Protein AF-0000000076645473 (afdb_homodimer)

Solvent-accessible surface area (backbone atoms only — not comparable to full-atom values): 26609 Å² total; per-residue (Å²): 127,56,68,44,85,48,96,37,25,36,33,27,40,45,74,29,49,81,83,34,61,39,31,40,44,35,38,30,71,58,22,44,17,70,62,40,49,70,15,35,63,60,36,21,83,63,16,20,28,37,31,28,20,43,75,62,11,73,79,2,33,61,49,61,69,46,59,54,91,46,40,62,60,50,52,15,50,49,51,51,50,50,30,51,72,72,24,93,83,36,35,23,34,36,40,11,32,30,60,12,9,47,30,42,51,49,24,45,48,76,42,45,85,37,44,64,32,34,40,36,30,48,28,50,41,38,55,67,39,60,69,72,56,28,50,53,52,48,49,51,52,48,48,33,51,51,37,26,67,41,19,32,62,69,51,16,42,52,56,49,33,65,68,68,40,71,68,73,59,24,58,51,54,43,59,59,43,30,49,75,79,34,41,45,33,28,26,16,38,53,47,27,65,72,69,34,54,63,57,53,32,60,33,82,68,62,56,69,48,44,44,75,43,40,93,31,53,39,44,33,40,26,67,66,44,70,88,43,74,37,46,54,28,52,49,47,55,20,61,75,52,72,50,69,77,41,73,32,48,40,30,93,55,10,45,66,78,37,19,62,63,22,30,51,39,51,53,60,72,73,99,126,56,69,44,84,47,95,35,25,36,33,25,39,45,73,28,50,81,81,36,60,37,31,39,44,36,39,31,70,58,21,45,18,70,61,39,50,69,16,32,63,60,38,21,84,64,17,19,27,36,30,27,22,42,76,61,13,76,79,1,32,61,50,62,68,46,58,55,91,46,41,62,60,49,52,16,48,48,53,49,51,50,31,51,72,71,24,92,85,35,34,23,35,36,40,11,32,31,58,13,8,48,32,44,52,49,24,45,47,75,42,47,85,36,44,64,33,34,39,34,29,48,30,52,42,38,54,69,38,58,69,73,57,26,51,53,52,50,50,52,53,48,49,34,52,51,37,27,67,42,20,32,63,68,51,16,42,51,56,48,31,63,68,68,41,73,69,71,58,25,58,52,55,44,58,59,44,31,48,75,78,35,41,43,33,28,23,16,36,53,46,27,64,72,68,35,53,63,57,54,33,59,33,82,67,62,56,70,46,42,43,74,42,39,94,30,53,41,44,32,40,28,67,67,43,69,87,42,73,38,47,55,28,53,51,46,54,20,61,76,52,74,51,69,75,42,74,32,49,40,31,94,54,10,47,65,79,36,19,63,62,21,30,51,39,51,53,61,70,74,101

Structure (mmCIF, N/CA/C/O backbone):
data_AF-0000000076645473-model_v1
#
loop_
_entity.id
_entity.type
_entity.pdbx_description
1 polymer 'AB hydrolase-1 domain-containing protein'
#
loop_
_atom_site.group_PDB
_atom_site.id
_atom_site.type_symbol
_atom_site.label_atom_id
_atom_site.label_alt_id
_atom_site.label_comp_id
_atom_site.label_asym_id
_atom_site.label_entity_id
_atom_site.label_seq_id
_atom_site.pdbx_PDB_ins_code
_atom_site.Cartn_x
_atom_site.Cartn_y
_atom_site.Cartn_z
_atom_site.occupancy
_atom_site.B_iso_or_equiv
_atom_site.auth_seq_id
_atom_site.auth_comp_id
_atom_site.auth_asym_id
_atom_site.auth_atom_id
_atom_site.pdbx_PDB_model_num
ATOM 1 N N . MET A 1 1 ? 15.555 -3.51 -19.547 1 67.81 1 MET A N 1
ATOM 2 C CA . MET A 1 1 ? 14.859 -4.785 -19.406 1 67.81 1 MET A CA 1
ATOM 3 C C . MET A 1 1 ? 13.555 -4.781 -20.203 1 67.81 1 MET A C 1
ATOM 5 O O . MET A 1 1 ? 12.938 -3.73 -20.391 1 67.81 1 MET A O 1
ATOM 9 N N . PRO A 1 2 ? 13.172 -5.969 -20.781 1 89 2 PRO A N 1
ATOM 10 C CA . PRO A 1 2 ? 12.047 -5.91 -21.719 1 89 2 PRO A CA 1
ATOM 11 C C . PRO A 1 2 ? 10.711 -5.684 -21.016 1 89 2 PRO A C 1
ATOM 13 O O . PRO A 1 2 ? 10.586 -5.938 -19.812 1 89 2 PRO A O 1
ATOM 16 N N . GLN A 1 3 ? 9.969 -5 -21.656 1 95.62 3 GLN A N 1
ATOM 17 C CA . GLN A 1 3 ? 8.594 -4.723 -21.25 1 95.62 3 GLN A CA 1
ATOM 18 C C . GLN A 1 3 ? 7.602 -5.203 -22.312 1 95.62 3 GLN A C 1
ATOM 20 O O . GLN A 1 3 ? 7.945 -5.293 -23.484 1 95.62 3 GLN A O 1
ATOM 25 N N . LEU A 1 4 ? 6.484 -5.621 -21.859 1 98.25 4 LEU A N 1
ATOM 26 C CA . LEU A 1 4 ? 5.363 -5.977 -22.719 1 98.25 4 LEU A CA 1
ATOM 27 C C . LEU A 1 4 ? 4.125 -5.16 -22.359 1 98.25 4 LEU A C 1
ATOM 29 O O . LEU A 1 4 ? 3.652 -5.207 -21.219 1 98.25 4 LEU A O 1
ATOM 33 N N . ASN A 1 5 ? 3.637 -4.355 -23.328 1 97.62 5 ASN A N 1
ATOM 34 C CA . ASN A 1 5 ? 2.371 -3.656 -23.141 1 97.62 5 ASN A CA 1
ATOM 35 C C . ASN A 1 5 ? 1.183 -4.609 -23.234 1 97.62 5 ASN A C 1
ATOM 37 O O . ASN A 1 5 ? 1.057 -5.348 -24.219 1 97.62 5 ASN A O 1
ATOM 41 N N . VAL A 1 6 ? 0.396 -4.664 -22.234 1 98.25 6 VAL A N 1
ATOM 42 C CA . VAL A 1 6 ? -0.833 -5.449 -22.219 1 98.25 6 VAL A CA 1
ATOM 43 C C . VAL A 1 6 ? -2.014 -4.559 -21.844 1 98.25 6 VAL A C 1
ATOM 45 O O . VAL A 1 6 ? -1.826 -3.414 -21.422 1 98.25 6 VAL A O 1
ATOM 48 N N . PRO A 1 7 ? -3.236 -5.004 -22.109 1 97.62 7 PRO A N 1
ATOM 49 C CA . PRO A 1 7 ? -4.371 -4.164 -21.719 1 97.62 7 PRO A CA 1
ATOM 50 C C . PRO A 1 7 ? -4.344 -3.773 -20.25 1 97.62 7 PRO A C 1
ATOM 52 O O . PRO A 1 7 ? -4.434 -4.641 -19.375 1 97.62 7 PRO A O 1
ATOM 55 N N . GLY A 1 8 ? -4.137 -2.486 -19.984 1 97.25 8 GLY A N 1
ATOM 56 C CA . GLY A 1 8 ? -4.258 -1.968 -18.625 1 97.25 8 GLY A CA 1
ATOM 57 C C . GLY A 1 8 ? -2.963 -2.031 -17.844 1 97.25 8 GLY A C 1
ATOM 58 O O . GLY A 1 8 ? -2.932 -1.699 -16.656 1 97.25 8 GLY A O 1
ATOM 59 N N . ALA A 1 9 ? -1.842 -2.488 -18.484 1 97.75 9 ALA A N 1
ATOM 60 C CA . ALA A 1 9 ? -0.605 -2.59 -17.703 1 97.75 9 ALA A CA 1
ATOM 61 C C . ALA A 1 9 ? 0.608 -2.688 -18.625 1 97.75 9 ALA A C 1
ATOM 63 O O . ALA A 1 9 ? 0.464 -2.873 -19.844 1 97.75 9 ALA A O 1
ATOM 64 N N . VAL A 1 10 ? 1.703 -2.445 -18.125 1 97.81 10 VAL A N 1
ATOM 65 C CA . VAL A 1 10 ? 2.998 -2.762 -18.719 1 97.81 10 VAL A CA 1
ATOM 66 C C . VAL A 1 10 ? 3.721 -3.801 -17.859 1 97.81 10 VAL A C 1
ATOM 68 O O . VAL A 1 10 ? 3.922 -3.594 -16.672 1 97.81 10 VAL A O 1
ATOM 71 N N . LEU A 1 11 ? 4.094 -4.887 -18.469 1 98.38 11 LEU A N 1
ATOM 72 C CA . LEU A 1 11 ? 4.738 -5.977 -17.75 1 98.38 11 LEU A CA 1
ATOM 73 C C . LEU A 1 11 ? 6.25 -5.941 -17.953 1 98.38 11 LEU A C 1
ATOM 75 O O . LEU A 1 11 ? 6.727 -5.855 -19.078 1 98.38 11 LEU A O 1
ATOM 79 N N . HIS A 1 12 ? 6.977 -6.016 -16.859 1 98.31 12 HIS A N 1
ATOM 80 C CA . HIS A 1 12 ? 8.43 -6.176 -16.875 1 98.31 12 HIS A CA 1
ATOM 81 C C . HIS A 1 12 ? 8.82 -7.648 -16.766 1 98.31 12 HIS A C 1
ATOM 83 O O . HIS A 1 12 ? 8.266 -8.375 -15.93 1 98.31 12 HIS A O 1
ATOM 89 N N . TYR A 1 13 ? 9.719 -8.047 -17.609 1 98.38 13 TYR A N 1
ATOM 90 C CA . TYR A 1 13 ? 10.203 -9.422 -17.516 1 98.38 13 TYR A CA 1
ATOM 91 C C . TYR A 1 13 ? 11.695 -9.5 -17.828 1 98.38 13 TYR A C 1
ATOM 93 O O . TYR A 1 13 ? 12.266 -8.562 -18.391 1 98.38 13 TYR A O 1
ATOM 101 N N . GLU A 1 14 ? 12.273 -10.562 -17.328 1 98.12 14 GLU A N 1
ATOM 102 C CA . GLU A 1 14 ? 13.648 -10.93 -17.641 1 98.12 14 GLU A CA 1
ATOM 103 C C . GLU A 1 14 ? 13.742 -12.391 -18.078 1 98.12 14 GLU A C 1
ATOM 105 O O . GLU A 1 14 ? 13 -13.242 -17.594 1 98.12 14 GLU A O 1
ATOM 110 N N . THR A 1 15 ? 14.656 -12.594 -19 1 97.75 15 THR A N 1
ATOM 111 C CA . THR A 1 15 ? 14.836 -13.945 -19.5 1 97.75 15 THR A CA 1
ATOM 112 C C . THR A 1 15 ? 16.219 -14.484 -19.141 1 97.75 15 THR A C 1
ATOM 114 O O . THR A 1 15 ? 17.203 -13.742 -19.172 1 97.75 15 THR A O 1
ATOM 117 N N . PHE A 1 16 ? 16.234 -15.703 -18.797 1 98.06 16 PHE A N 1
ATOM 118 C CA . PHE A 1 16 ? 17.469 -16.453 -18.547 1 98.06 16 PHE A CA 1
ATOM 119 C C . PHE A 1 16 ? 17.547 -17.688 -19.438 1 98.06 16 PHE A C 1
ATOM 121 O O . PHE A 1 16 ? 16.641 -18.516 -19.453 1 98.06 16 PHE A O 1
ATOM 128 N N . GLY A 1 17 ? 18.625 -17.812 -20.188 1 96.38 17 GLY A N 1
ATOM 129 C CA . GLY A 1 17 ? 18.703 -18.859 -21.203 1 96.38 17 GLY A CA 1
ATOM 130 C C . GLY A 1 17 ? 18.094 -18.438 -22.531 1 96.38 17 GLY A C 1
ATOM 131 O O . GLY A 1 17 ? 17.328 -17.469 -22.594 1 96.38 17 GLY A O 1
ATOM 132 N N . SER A 1 18 ? 18.484 -19.156 -23.703 1 89.38 18 SER A N 1
ATOM 133 C CA . SER A 1 18 ? 17.984 -18.672 -24.984 1 89.38 18 SER A CA 1
ATOM 134 C C . SER A 1 18 ? 17.656 -19.828 -25.906 1 89.38 18 SER A C 1
ATOM 136 O O . SER A 1 18 ? 17 -19.641 -26.938 1 89.38 18 SER A O 1
ATOM 138 N N . ASP A 1 19 ? 17.891 -21.031 -25.609 1 90.19 19 ASP A N 1
ATOM 139 C CA . ASP A 1 19 ? 17.812 -22.094 -26.594 1 90.19 19 ASP A CA 1
ATOM 140 C C . ASP A 1 19 ? 16.781 -23.156 -26.188 1 90.19 19 ASP A C 1
ATOM 142 O O . ASP A 1 19 ? 16.297 -23.922 -27.016 1 90.19 19 ASP A O 1
ATOM 146 N N . GLY A 1 20 ? 16.406 -23.172 -25.031 1 94.19 20 GLY A N 1
ATOM 147 C CA . GLY A 1 20 ? 15.477 -24.203 -24.547 1 94.19 20 GLY A CA 1
ATOM 148 C C . GLY A 1 20 ? 14.031 -23.75 -24.594 1 94.19 20 GLY A C 1
ATOM 149 O O . GLY A 1 20 ? 13.734 -22.609 -24.938 1 94.19 20 GLY A O 1
ATOM 150 N N . PRO A 1 21 ? 13.133 -24.75 -24.406 1 97 21 PRO A N 1
ATOM 151 C CA . PRO A 1 21 ? 11.711 -24.406 -24.328 1 97 21 PRO A CA 1
ATOM 152 C C . PRO A 1 21 ? 11.43 -23.328 -23.266 1 97 21 PRO A C 1
ATOM 154 O O . PRO A 1 21 ? 12.195 -23.188 -22.312 1 97 21 PRO A O 1
ATOM 157 N N . LEU A 1 22 ? 10.375 -22.594 -23.516 1 98.44 22 LEU A N 1
ATOM 158 C CA . LEU A 1 22 ? 10.016 -21.5 -22.609 1 98.44 22 LEU A CA 1
ATOM 159 C C . LEU A 1 22 ? 9.469 -22.047 -21.297 1 98.44 22 LEU A C 1
ATOM 161 O O . LEU A 1 22 ? 8.672 -22.984 -21.281 1 98.44 22 LEU A O 1
ATOM 165 N N . LEU A 1 23 ? 9.969 -21.562 -20.156 1 98.81 23 LEU A N 1
ATOM 166 C CA . LEU A 1 23 ? 9.453 -21.781 -18.812 1 98.81 23 LEU A CA 1
ATOM 167 C C . LEU A 1 23 ? 9.086 -20.469 -18.141 1 98.81 23 LEU A C 1
ATOM 169 O O . LEU A 1 23 ? 9.961 -19.625 -17.906 1 98.81 23 LEU A O 1
ATOM 173 N N . ILE A 1 24 ? 7.844 -20.25 -17.891 1 98.75 24 ILE A N 1
ATOM 174 C CA . ILE A 1 24 ? 7.41 -19.062 -17.156 1 98.75 24 ILE A CA 1
ATOM 175 C C . ILE A 1 24 ? 7.293 -19.391 -15.664 1 98.75 24 ILE A C 1
ATOM 177 O O . ILE A 1 24 ? 6.691 -20.406 -15.289 1 98.75 24 ILE A O 1
ATOM 181 N N . VAL A 1 25 ? 7.902 -18.562 -14.859 1 98.88 25 VAL A N 1
ATOM 182 C CA . VAL A 1 25 ? 7.785 -18.734 -13.414 1 98.88 25 VAL A CA 1
ATOM 183 C C . VAL A 1 25 ? 6.93 -17.609 -12.828 1 98.88 25 VAL A C 1
ATOM 185 O O . VAL A 1 25 ? 7.219 -16.422 -13.039 1 98.88 25 VAL A O 1
ATOM 188 N N . ILE A 1 26 ? 5.871 -17.938 -12.125 1 98.88 26 ILE A N 1
ATOM 189 C CA . ILE A 1 26 ? 4.898 -16.984 -11.602 1 98.88 26 ILE A CA 1
ATOM 190 C C . ILE A 1 26 ? 5.074 -16.844 -10.086 1 98.88 26 ILE A C 1
ATOM 192 O O . ILE A 1 26 ? 4.797 -17.797 -9.336 1 98.88 26 ILE A O 1
ATOM 196 N N . PRO A 1 27 ? 5.512 -15.68 -9.617 1 98.56 27 PRO A N 1
ATOM 197 C CA . PRO A 1 27 ? 5.789 -15.484 -8.195 1 98.56 27 PRO A CA 1
ATOM 198 C C . PRO A 1 27 ? 4.52 -15.414 -7.348 1 98.56 27 PRO A C 1
ATOM 200 O O . PRO A 1 27 ? 3.43 -15.211 -7.887 1 98.56 27 PRO A O 1
ATOM 203 N N . GLY A 1 28 ? 4.684 -15.594 -6.062 1 97.38 28 GLY A N 1
ATOM 204 C CA . GLY A 1 28 ? 3.604 -15.5 -5.098 1 97.38 28 GLY A CA 1
ATOM 205 C C . GLY A 1 28 ? 3.393 -14.102 -4.562 1 97.38 28 GLY A C 1
ATOM 206 O O . GLY A 1 28 ? 3.338 -13.141 -5.332 1 97.38 28 GLY A O 1
ATOM 207 N N . ALA A 1 29 ? 3.258 -13.922 -3.234 1 94.75 29 ALA A N 1
ATOM 208 C CA . ALA A 1 29 ? 2.789 -12.727 -2.533 1 94.75 29 ALA A CA 1
ATOM 209 C C . ALA A 1 29 ? 3.693 -11.531 -2.82 1 94.75 29 ALA A C 1
ATOM 211 O O . ALA A 1 29 ? 3.221 -10.398 -2.912 1 94.75 29 ALA A O 1
ATOM 212 N N . ASP A 1 30 ? 4.965 -11.758 -2.947 1 92.5 30 ASP A N 1
ATOM 213 C CA . ASP A 1 30 ? 5.883 -10.633 -3.109 1 92.5 30 ASP A CA 1
ATOM 214 C C . ASP A 1 30 ? 5.77 -10.031 -4.508 1 92.5 30 ASP A C 1
ATOM 216 O O . ASP A 1 30 ? 6.16 -8.883 -4.727 1 92.5 30 ASP A O 1
ATOM 220 N N . GLY A 1 31 ? 5.289 -10.805 -5.523 1 96.44 31 GLY A N 1
ATOM 221 C CA . GLY A 1 31 ? 4.941 -10.336 -6.855 1 96.44 31 GLY A CA 1
ATOM 222 C C . GLY A 1 31 ? 6.148 -10.148 -7.758 1 96.44 31 GLY A C 1
ATOM 223 O O . GLY A 1 31 ? 6 -9.922 -8.961 1 96.44 31 GLY A O 1
ATOM 224 N N . ARG A 1 32 ? 7.426 -10.258 -7.254 1 97.44 32 ARG A N 1
ATOM 225 C CA . ARG A 1 32 ? 8.648 -9.977 -8.008 1 97.44 32 ARG A CA 1
ATOM 226 C C . ARG A 1 32 ? 9.172 -11.234 -8.688 1 97.44 32 ARG A C 1
ATOM 228 O O . ARG A 1 32 ? 9.375 -12.258 -8.031 1 97.44 32 ARG A O 1
ATOM 235 N N . GLY A 1 33 ? 9.422 -11.102 -9.961 1 97.88 33 GLY A N 1
ATOM 236 C CA . GLY A 1 33 ? 10.086 -12.188 -10.664 1 97.88 33 GLY A CA 1
ATOM 237 C C . GLY A 1 33 ? 11.508 -12.43 -10.195 1 97.88 33 GLY A C 1
ATOM 238 O O . GLY A 1 33 ? 12.031 -13.531 -10.328 1 97.88 33 GLY A O 1
ATOM 239 N N . SER A 1 34 ? 12.148 -11.414 -9.617 1 97.56 34 SER A N 1
ATOM 240 C CA . SER A 1 34 ? 13.555 -11.469 -9.242 1 97.56 34 SER A CA 1
ATOM 241 C C . SER A 1 34 ? 13.805 -12.5 -8.148 1 97.56 34 SER A C 1
ATOM 243 O O . SER A 1 34 ? 14.945 -12.898 -7.91 1 97.56 34 SER A O 1
ATOM 245 N N . VAL A 1 35 ? 12.75 -12.977 -7.449 1 97.56 35 VAL A N 1
ATOM 246 C CA . VAL A 1 35 ? 12.914 -13.977 -6.398 1 97.56 35 VAL A CA 1
ATOM 247 C C . VAL A 1 35 ? 13.414 -15.281 -7.004 1 97.56 35 VAL A C 1
ATOM 249 O O . VAL A 1 35 ? 13.961 -16.125 -6.293 1 97.56 35 VAL A O 1
ATOM 252 N N . PHE A 1 36 ? 13.227 -15.422 -8.336 1 98.44 36 PHE A N 1
ATOM 253 C CA . PHE A 1 36 ? 13.609 -16.656 -9 1 98.44 36 PHE A CA 1
ATOM 254 C C . PHE A 1 36 ? 14.969 -16.516 -9.672 1 98.44 36 PHE A C 1
ATOM 256 O O . PHE A 1 36 ? 15.469 -17.453 -10.289 1 98.44 36 PHE A O 1
ATOM 263 N N . HIS A 1 37 ? 15.656 -15.359 -9.602 1 98.38 37 HIS A N 1
ATOM 264 C CA . HIS A 1 37 ? 16.844 -15.086 -10.398 1 98.38 37 HIS A CA 1
ATOM 265 C C . HIS A 1 37 ? 17.922 -16.141 -10.164 1 98.38 37 HIS A C 1
ATOM 267 O O . HIS A 1 37 ? 18.5 -16.672 -11.125 1 98.38 37 HIS A O 1
ATOM 273 N N . SER A 1 38 ? 18.125 -16.484 -8.938 1 98.31 38 SER A N 1
ATOM 274 C CA . SER A 1 38 ? 19.172 -17.469 -8.633 1 98.31 38 SER A CA 1
ATOM 275 C C . SER A 1 38 ? 18.828 -18.828 -9.227 1 98.31 38 SER A C 1
ATOM 277 O O . SER A 1 38 ? 19.688 -19.484 -9.828 1 98.31 38 SER A O 1
ATOM 279 N N . SER A 1 39 ? 17.625 -19.266 -9.055 1 98.56 39 SER A N 1
ATOM 280 C CA . SER A 1 39 ? 17.203 -20.562 -9.594 1 98.56 39 SER A CA 1
ATOM 281 C C . SER A 1 39 ? 17.156 -20.531 -11.117 1 98.56 39 SER A C 1
ATOM 283 O O . SER A 1 39 ? 17.422 -21.547 -11.773 1 98.56 39 SER A O 1
ATOM 285 N N . ALA A 1 40 ? 16.734 -19.375 -11.695 1 98.62 40 ALA A N 1
ATOM 286 C CA . ALA A 1 40 ? 16.641 -19.234 -13.148 1 98.62 40 ALA A CA 1
ATOM 287 C C . ALA A 1 40 ? 18 -19.438 -13.812 1 98.62 40 ALA A C 1
ATOM 289 O O . ALA A 1 40 ? 18.078 -19.969 -14.922 1 98.62 40 ALA A O 1
ATOM 290 N N . GLN A 1 41 ? 19.062 -19.047 -13.117 1 98.44 41 GLN A N 1
ATOM 291 C CA . GLN A 1 41 ? 20.422 -19.25 -13.648 1 98.44 41 GLN A CA 1
ATOM 292 C C . GLN A 1 41 ? 20.734 -20.734 -13.828 1 98.44 41 GLN A C 1
ATOM 294 O O . GLN A 1 41 ? 21.375 -21.125 -14.805 1 98.44 41 GLN A O 1
ATOM 299 N N . PHE A 1 42 ? 20.25 -21.531 -12.938 1 98.38 42 PHE A N 1
ATOM 300 C CA . PHE A 1 42 ? 20.484 -22.969 -13.016 1 98.38 42 PHE A CA 1
ATOM 301 C C . PHE A 1 42 ? 19.562 -23.625 -14.039 1 98.38 42 PHE A C 1
ATOM 303 O O . PHE A 1 42 ? 19.922 -24.609 -14.664 1 98.38 42 PHE A O 1
ATOM 310 N N . LEU A 1 43 ? 18.406 -23.047 -14.227 1 98.56 43 LEU A N 1
ATOM 311 C CA . LEU A 1 43 ? 17.422 -23.594 -15.156 1 98.56 43 LEU A CA 1
ATOM 312 C C . LEU A 1 43 ? 17.75 -23.219 -16.594 1 98.56 43 LEU A C 1
ATOM 314 O O . LEU A 1 43 ? 17.234 -23.828 -17.531 1 98.56 43 LEU A O 1
ATOM 318 N N . ALA A 1 44 ? 18.594 -22.25 -16.734 1 97.88 44 ALA A N 1
ATOM 319 C CA . ALA A 1 44 ? 18.875 -21.625 -18.016 1 97.88 44 ALA A CA 1
ATOM 320 C C . ALA A 1 44 ? 19.531 -22.625 -18.984 1 97.88 44 ALA A C 1
ATOM 322 O O . ALA A 1 44 ? 19.469 -22.453 -20.203 1 97.88 44 ALA A O 1
ATOM 323 N N . ALA A 1 45 ? 20.109 -23.656 -18.484 1 96.88 45 ALA A N 1
ATOM 324 C CA . ALA A 1 45 ? 20.75 -24.688 -19.297 1 96.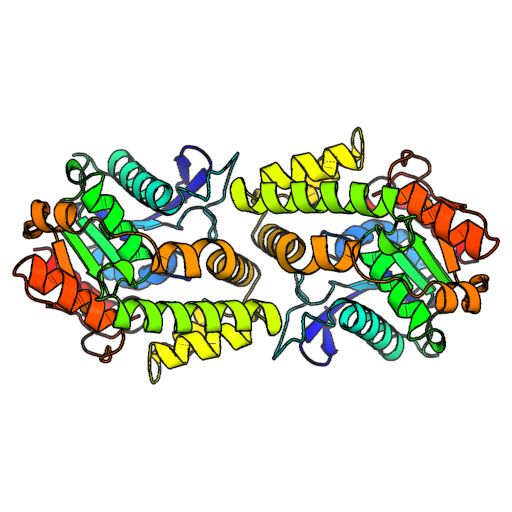88 45 ALA A CA 1
ATOM 325 C C . ALA A 1 45 ? 19.703 -25.547 -20.016 1 96.88 45 ALA A C 1
ATOM 327 O O . ALA A 1 45 ? 20 -26.172 -21.031 1 96.88 45 ALA A O 1
ATOM 328 N N . HIS A 1 46 ? 18.516 -25.547 -19.578 1 97.5 46 HIS A N 1
ATOM 329 C CA . HIS A 1 46 ? 17.5 -26.469 -20.078 1 97.5 46 HIS A CA 1
ATOM 330 C C . HIS A 1 46 ? 16.312 -25.703 -20.672 1 97.5 46 HIS A C 1
ATOM 332 O O . HIS A 1 46 ? 15.578 -26.25 -21.484 1 97.5 46 HIS A O 1
ATOM 338 N N . PHE A 1 47 ? 16.203 -24.438 -20.219 1 98.25 47 PHE A N 1
ATOM 339 C CA . PHE A 1 47 ? 15.016 -23.672 -20.594 1 98.25 47 PHE A CA 1
ATOM 340 C C . PHE A 1 47 ? 15.383 -22.234 -20.922 1 98.25 47 PHE A C 1
ATOM 342 O O . PHE A 1 47 ? 16.5 -21.781 -20.625 1 98.25 47 PHE A O 1
ATOM 349 N N . THR A 1 48 ? 14.516 -21.578 -21.625 1 98.06 48 THR A N 1
ATOM 350 C CA . THR A 1 48 ? 14.406 -20.125 -21.578 1 98.06 48 THR A CA 1
ATOM 351 C C . THR A 1 48 ? 13.438 -19.688 -20.469 1 98.06 48 THR A C 1
ATOM 353 O O . THR A 1 48 ? 12.227 -19.766 -20.656 1 98.06 48 THR A O 1
ATOM 356 N N . VAL A 1 49 ? 13.992 -19.234 -19.344 1 98.69 49 VAL A N 1
ATOM 357 C CA . VAL A 1 49 ? 13.188 -18.953 -18.156 1 98.69 49 VAL A CA 1
ATOM 358 C C . VAL A 1 49 ? 12.75 -17.5 -18.156 1 98.69 49 VAL A C 1
ATOM 360 O O . VAL A 1 49 ? 13.578 -16.594 -18.297 1 98.69 49 VAL A O 1
ATOM 363 N N . VAL A 1 50 ? 11.477 -17.281 -18.031 1 98.5 50 VAL A N 1
ATOM 364 C CA . VAL A 1 50 ? 10.93 -15.93 -17.969 1 98.5 50 VAL A CA 1
ATOM 365 C C . VAL A 1 50 ? 10.539 -15.602 -16.531 1 98.5 50 VAL A C 1
ATOM 367 O O . VAL A 1 50 ? 9.586 -16.156 -16 1 98.5 50 VAL A O 1
ATOM 370 N N . CYS A 1 51 ? 11.305 -14.703 -15.922 1 98.62 51 CYS A N 1
ATOM 371 C CA . CYS A 1 51 ? 10.961 -14.102 -14.641 1 98.62 51 CYS A CA 1
ATOM 372 C C . CYS A 1 51 ? 10.258 -12.758 -14.844 1 98.62 51 CYS A C 1
ATOM 374 O O . CYS A 1 51 ? 10.805 -11.859 -15.477 1 98.62 51 CYS A O 1
ATOM 376 N N . TRP A 1 52 ? 9.039 -12.625 -14.328 1 98.31 52 TRP A N 1
ATOM 377 C CA . TRP A 1 52 ? 8.336 -11.367 -14.562 1 98.31 52 TRP A CA 1
ATOM 378 C C . TRP A 1 52 ? 7.691 -10.859 -13.273 1 98.31 52 TRP A C 1
ATOM 380 O O . TRP A 1 52 ? 7.41 -11.641 -12.359 1 98.31 52 TRP A O 1
ATOM 390 N N . ASP A 1 53 ? 7.602 -9.578 -13.172 1 98.38 53 ASP A N 1
ATOM 391 C CA . ASP A 1 53 ? 6.758 -8.969 -12.148 1 98.38 53 ASP A CA 1
ATOM 392 C C . ASP A 1 53 ? 5.285 -9.031 -12.539 1 98.38 53 ASP A C 1
ATOM 394 O O . ASP A 1 53 ? 4.914 -8.641 -13.656 1 98.38 53 ASP A O 1
ATOM 398 N N . ARG A 1 54 ? 4.445 -9.562 -11.688 1 98.44 54 ARG A N 1
ATOM 399 C CA . ARG A 1 54 ? 3.02 -9.539 -11.984 1 98.44 54 ARG A CA 1
ATOM 400 C C . ARG A 1 54 ? 2.49 -8.109 -12.016 1 98.44 54 ARG A C 1
ATOM 402 O O . ARG A 1 54 ? 3.115 -7.203 -11.461 1 98.44 54 ARG A O 1
ATOM 409 N N . ARG A 1 55 ? 1.442 -7.887 -12.797 1 97.94 55 ARG A N 1
ATOM 410 C CA . ARG A 1 55 ? 0.919 -6.531 -12.945 1 97.94 55 ARG A CA 1
ATOM 411 C C . ARG A 1 55 ? 0.679 -5.891 -11.578 1 97.94 55 ARG A C 1
ATOM 413 O O . ARG A 1 55 ? 0.159 -6.531 -10.664 1 97.94 55 ARG A O 1
ATOM 420 N N . GLY A 1 56 ? 1.096 -4.656 -11.43 1 97.25 56 GLY A N 1
ATOM 421 C CA . GLY A 1 56 ? 0.887 -3.906 -10.203 1 97.25 56 GLY A CA 1
ATOM 422 C C . GLY A 1 56 ? 2.023 -4.059 -9.211 1 97.25 56 GLY A C 1
ATOM 423 O O . GLY A 1 56 ? 2.057 -3.373 -8.18 1 97.25 56 GLY A O 1
ATOM 424 N N . TYR A 1 57 ? 2.984 -4.977 -9.469 1 98 57 TYR A N 1
ATOM 425 C CA . TYR A 1 57 ? 4.129 -5.23 -8.594 1 98 57 TYR A CA 1
ATOM 426 C C . TYR A 1 57 ? 5.418 -4.715 -9.227 1 98 57 TYR A C 1
ATOM 428 O O . TYR A 1 57 ? 5.656 -4.922 -10.422 1 98 57 TYR A O 1
ATOM 436 N N . SER A 1 58 ? 6.258 -4.004 -8.398 1 97.25 58 SER A N 1
ATOM 437 C CA . SER A 1 58 ? 7.633 -3.656 -8.742 1 97.25 58 SER A CA 1
ATOM 438 C C . SER A 1 58 ? 7.703 -2.932 -10.086 1 97.25 58 SER A C 1
ATOM 440 O O . SER A 1 58 ? 7.078 -1.885 -10.266 1 97.25 58 SER A O 1
ATOM 442 N N . GLN A 1 59 ? 8.328 -3.523 -11.109 1 97.06 59 GLN A N 1
ATOM 443 C CA . GLN A 1 59 ? 8.578 -2.793 -12.344 1 97.06 59 GLN A CA 1
ATOM 444 C C . GLN A 1 59 ? 7.426 -2.986 -13.336 1 97.06 59 GLN A C 1
ATOM 446 O O . GLN A 1 59 ? 7.414 -2.375 -14.406 1 97.06 59 GLN A O 1
ATOM 451 N N . SER A 1 60 ? 6.461 -3.855 -12.984 1 97.88 60 SER A N 1
ATOM 452 C CA . SER A 1 60 ? 5.211 -3.949 -13.734 1 97.88 60 SER A CA 1
ATOM 453 C C . SER A 1 60 ? 4.156 -3.008 -13.164 1 97.88 60 SER A C 1
ATOM 455 O O . SER A 1 60 ? 3.777 -3.121 -11.992 1 97.88 60 SER A O 1
ATOM 457 N N . PHE A 1 61 ? 3.627 -2.16 -13.906 1 95.44 61 PHE A N 1
ATOM 458 C CA . PHE A 1 61 ? 2.727 -1.175 -13.32 1 95.44 61 PHE A CA 1
ATOM 459 C C . PHE A 1 61 ? 1.407 -1.127 -14.078 1 95.44 61 PHE A C 1
ATOM 461 O O . PHE A 1 61 ? 1.343 -1.517 -15.25 1 95.44 61 PHE A O 1
ATOM 468 N N . LEU A 1 62 ? 0.408 -0.719 -13.406 1 96.81 62 LEU A N 1
ATOM 469 C CA . LEU A 1 62 ? -0.921 -0.527 -13.977 1 96.81 62 LEU A CA 1
ATOM 470 C C . LEU A 1 62 ? -0.968 0.735 -14.836 1 96.81 62 LEU A C 1
ATOM 472 O O . LEU A 1 62 ? -0.38 1.757 -14.469 1 96.81 62 LEU A O 1
ATOM 476 N N . ASP A 1 63 ? -1.463 0.604 -15.938 1 94.31 63 ASP A N 1
ATOM 477 C CA . ASP A 1 63 ? -1.599 1.726 -16.859 1 94.31 63 ASP A CA 1
ATOM 478 C C . ASP A 1 63 ? -2.994 1.762 -17.484 1 94.31 63 ASP A C 1
ATOM 480 O O . ASP A 1 63 ? -3.223 1.181 -18.547 1 94.31 63 ASP A O 1
ATOM 484 N N . GLY A 1 64 ? -3.852 2.465 -16.859 1 92.88 64 GLY A N 1
ATOM 485 C CA . GLY A 1 64 ? -5.234 2.549 -17.297 1 92.88 64 GLY A CA 1
ATOM 486 C C . GLY A 1 64 ? -6.215 1.949 -16.312 1 92.88 64 GLY A C 1
ATOM 487 O O . GLY A 1 64 ? -5.84 1.608 -15.188 1 92.88 64 GLY A O 1
ATOM 488 N N . LYS A 1 65 ? -7.523 1.873 -16.75 1 95.56 65 LYS A N 1
ATOM 489 C CA . LYS A 1 65 ? -8.609 1.38 -15.914 1 95.56 65 LYS A CA 1
ATOM 490 C C . LYS A 1 65 ? -8.484 -0.124 -15.68 1 95.56 65 LYS A C 1
ATOM 492 O O . LYS A 1 65 ? -8.18 -0.878 -16.609 1 95.56 65 LYS A O 1
ATOM 497 N N . GLN A 1 66 ? -8.625 -0.557 -14.484 1 97.94 66 GLN A N 1
ATOM 498 C CA . GLN A 1 66 ? -8.586 -1.961 -14.086 1 97.94 66 GLN A CA 1
ATOM 499 C C . GLN A 1 66 ? -9.992 -2.504 -13.844 1 97.94 66 GLN A C 1
ATOM 501 O O . GLN A 1 66 ? -10.93 -1.735 -13.641 1 97.94 66 GLN A O 1
ATOM 506 N N . ASP A 1 67 ? -10.211 -3.748 -13.93 1 97.94 67 ASP A N 1
ATOM 507 C CA . ASP A 1 67 ? -11.336 -4.496 -13.398 1 97.94 67 ASP A CA 1
ATOM 508 C C . ASP A 1 67 ? -10.883 -5.496 -12.336 1 97.94 67 ASP A C 1
ATOM 510 O O . ASP A 1 67 ? -10.648 -6.668 -12.641 1 97.94 67 ASP A O 1
ATOM 514 N N . PHE A 1 68 ? -10.844 -5.074 -11.062 1 97.56 68 PHE A N 1
ATOM 515 C CA . PHE A 1 68 ? -10.242 -5.871 -10 1 97.56 68 PHE A CA 1
ATOM 516 C C . PHE A 1 68 ? -11.156 -7.02 -9.594 1 97.56 68 PHE A C 1
ATOM 518 O O . PHE A 1 68 ? -10.734 -7.934 -8.883 1 97.56 68 PHE A O 1
ATOM 525 N N . GLN A 1 69 ? -12.398 -7.012 -10.109 1 96.5 69 GLN A N 1
ATOM 526 C CA . GLN A 1 69 ? -13.266 -8.172 -9.906 1 96.5 69 GLN A CA 1
ATOM 527 C C . GLN A 1 69 ? -12.797 -9.359 -10.742 1 96.5 69 GLN A C 1
ATOM 529 O O . GLN A 1 69 ? -13.141 -10.508 -10.453 1 96.5 69 GLN A O 1
ATOM 534 N N . GLN A 1 70 ? -11.992 -9.109 -11.789 1 97.38 70 GLN A N 1
ATOM 535 C CA . GLN A 1 70 ? -11.492 -10.133 -12.688 1 97.38 70 GLN A CA 1
ATOM 536 C C . GLN A 1 70 ? -9.969 -10.227 -12.633 1 97.38 70 GLN A C 1
ATOM 538 O O . GLN A 1 70 ? -9.328 -10.641 -13.602 1 97.38 70 GLN A O 1
ATOM 543 N N . ARG A 1 71 ? -9.438 -9.812 -11.555 1 97.88 71 ARG A N 1
ATOM 544 C CA . ARG A 1 71 ? -7.992 -9.641 -11.477 1 97.88 71 ARG A CA 1
ATOM 545 C C . ARG A 1 71 ? -7.273 -10.977 -11.688 1 97.88 71 ARG A C 1
ATOM 547 O O . ARG A 1 71 ? -6.246 -11.031 -12.359 1 97.88 71 ARG A O 1
ATOM 554 N N . LEU A 1 72 ? -7.777 -12.039 -11.102 1 98.56 72 LEU A N 1
ATOM 555 C CA . LEU A 1 72 ? -7.117 -13.336 -11.234 1 98.56 72 LEU A CA 1
ATOM 556 C C . LEU A 1 72 ? -7.062 -13.773 -12.695 1 98.56 72 LEU A C 1
ATOM 558 O O . LEU A 1 72 ? -6.008 -14.18 -13.18 1 98.56 72 LEU A O 1
ATOM 562 N N . GLN A 1 73 ? -8.203 -13.672 -13.391 1 98.69 73 GLN A N 1
ATOM 563 C CA . GLN A 1 73 ? -8.211 -14.016 -14.812 1 98.69 73 GLN A CA 1
ATOM 564 C C . GLN A 1 73 ? -7.277 -13.102 -15.602 1 98.69 73 GLN A C 1
ATOM 566 O O . GLN A 1 73 ? -6.59 -13.555 -16.516 1 98.69 73 GLN A O 1
ATOM 571 N N . THR A 1 74 ? -7.289 -11.836 -15.258 1 98.75 74 THR A N 1
ATOM 572 C CA . THR A 1 74 ? -6.41 -10.891 -15.93 1 98.75 74 THR A CA 1
ATOM 573 C C . THR A 1 74 ? -4.949 -11.289 -15.75 1 98.75 74 THR A C 1
ATOM 575 O O . THR A 1 74 ? -4.152 -11.18 -16.688 1 98.75 74 THR A O 1
ATOM 578 N N . ASP A 1 75 ? -4.574 -11.711 -14.539 1 98.69 75 ASP A N 1
ATOM 579 C CA . ASP A 1 75 ? -3.213 -12.188 -14.297 1 98.69 75 ASP A CA 1
ATOM 580 C C . ASP A 1 75 ? -2.896 -13.406 -15.156 1 98.69 75 ASP A C 1
ATOM 582 O O . ASP A 1 75 ? -1.793 -13.531 -15.688 1 98.69 75 ASP A O 1
ATOM 586 N N . ALA A 1 76 ? -3.834 -14.336 -15.242 1 98.81 76 ALA A N 1
ATOM 587 C CA . ALA A 1 76 ? -3.672 -15.5 -16.109 1 98.81 76 ALA A CA 1
ATOM 588 C C . ALA A 1 76 ? -3.512 -15.086 -17.562 1 98.81 76 ALA A C 1
ATOM 590 O O . ALA A 1 76 ? -2.672 -15.633 -18.281 1 98.81 76 ALA A O 1
ATOM 591 N N . ASP A 1 77 ? -4.332 -14.117 -18.016 1 98.88 77 ASP A N 1
ATOM 592 C CA . ASP A 1 77 ? -4.234 -13.594 -19.375 1 98.88 77 ASP A CA 1
ATOM 593 C C . ASP A 1 77 ? -2.865 -12.961 -19.625 1 98.88 77 ASP A C 1
ATOM 595 O O . ASP A 1 77 ? -2.32 -13.062 -20.719 1 98.88 77 ASP A O 1
ATOM 599 N N . ASP A 1 78 ? -2.359 -12.266 -18.625 1 98.81 78 ASP A N 1
ATOM 600 C CA . ASP A 1 78 ? -1.032 -11.672 -18.75 1 98.81 78 ASP A CA 1
ATOM 601 C C . ASP A 1 78 ? 0.03 -12.742 -18.969 1 98.81 78 ASP A C 1
ATOM 603 O O . ASP A 1 78 ? 0.929 -12.57 -19.797 1 98.81 78 ASP A O 1
ATOM 607 N N . ALA A 1 79 ? -0.051 -13.812 -18.203 1 98.81 79 ALA A N 1
ATOM 608 C CA . ALA A 1 79 ? 0.869 -14.93 -18.422 1 98.81 79 ALA A CA 1
ATOM 609 C C . ALA A 1 79 ? 0.747 -15.484 -19.828 1 98.81 79 ALA A C 1
ATOM 611 O O . ALA A 1 79 ? 1.755 -15.75 -20.5 1 98.81 79 ALA A O 1
ATOM 612 N N . GLN A 1 80 ? -0.462 -15.695 -20.281 1 98.88 80 GLN A N 1
ATOM 613 C CA . GLN A 1 80 ? -0.691 -16.156 -21.656 1 98.88 80 GLN A CA 1
ATOM 614 C C . GLN A 1 80 ? -0.046 -15.227 -22.672 1 98.88 80 GLN A C 1
ATOM 616 O O . GLN A 1 80 ? 0.609 -15.68 -23.609 1 98.88 80 GLN A O 1
ATOM 621 N N . ARG A 1 81 ? -0.233 -13.953 -22.484 1 98.75 81 ARG A N 1
ATOM 622 C CA . ARG A 1 81 ? 0.296 -12.961 -23.422 1 98.75 81 ARG A CA 1
ATOM 623 C C . ARG A 1 81 ? 1.821 -12.984 -23.438 1 98.75 81 ARG A C 1
ATOM 625 O O . ARG A 1 81 ? 2.438 -12.812 -24.5 1 98.75 81 ARG A O 1
ATOM 632 N N . LEU A 1 82 ? 2.428 -13.188 -22.25 1 98.56 82 LEU A N 1
ATOM 633 C CA . LEU A 1 82 ? 3.877 -13.328 -22.188 1 98.56 82 LEU A CA 1
ATOM 634 C C . LEU A 1 82 ? 4.336 -14.562 -22.969 1 98.56 82 LEU A C 1
ATOM 636 O O . LEU A 1 82 ? 5.328 -14.508 -23.688 1 98.56 82 LEU A O 1
ATOM 640 N N . ILE A 1 83 ? 3.59 -15.641 -22.812 1 98.62 83 ILE A N 1
ATOM 641 C CA . ILE A 1 83 ? 3.916 -16.875 -23.5 1 98.62 83 ILE A CA 1
ATOM 642 C C . ILE A 1 83 ? 3.848 -16.656 -25.016 1 98.62 83 ILE A C 1
ATOM 644 O O . ILE A 1 83 ? 4.797 -16.969 -25.734 1 98.62 83 ILE A O 1
ATOM 648 N N . LEU A 1 84 ? 2.773 -16.062 -25.484 1 98.25 84 LEU A N 1
ATOM 649 C CA . LEU A 1 84 ? 2.574 -15.844 -26.906 1 98.25 84 LEU A CA 1
ATOM 650 C C . LEU A 1 84 ? 3.629 -14.891 -27.469 1 98.25 84 LEU A C 1
ATOM 652 O O . LEU A 1 84 ? 4.051 -15.023 -28.609 1 98.25 84 LEU A O 1
ATOM 656 N N . HIS A 1 85 ? 4.043 -13.977 -26.656 1 97.88 85 HIS A N 1
ATOM 657 C CA . HIS A 1 85 ? 5.012 -12.977 -27.062 1 97.88 85 HIS A CA 1
ATOM 658 C C . HIS A 1 85 ? 6.41 -13.57 -27.188 1 97.88 85 HIS A C 1
ATOM 660 O O . HIS A 1 85 ? 7.188 -13.188 -28.062 1 97.88 85 HIS A O 1
ATOM 666 N N . LEU A 1 86 ? 6.723 -14.539 -26.297 1 97.38 86 LEU A N 1
ATOM 667 C CA . LEU A 1 86 ? 8.117 -14.93 -26.156 1 97.38 86 LEU A CA 1
ATOM 668 C C . LEU A 1 86 ? 8.359 -16.312 -26.75 1 97.38 86 LEU A C 1
ATOM 670 O O . LEU A 1 86 ? 9.5 -16.672 -27.047 1 97.38 86 LEU A O 1
ATOM 674 N N . SER A 1 87 ? 7.301 -17.047 -26.797 1 95.81 87 SER A N 1
ATOM 675 C CA . SER A 1 87 ? 7.449 -18.422 -27.234 1 95.81 87 SER A CA 1
ATOM 676 C C . SER A 1 87 ? 7.32 -18.547 -28.75 1 95.81 87 SER A C 1
ATOM 678 O O . SER A 1 87 ? 6.375 -18.016 -29.344 1 95.81 87 SER A O 1
ATOM 680 N N . GLY A 1 88 ? 8.148 -19.281 -29.453 1 93.19 88 GLY A N 1
ATOM 681 C CA . GLY A 1 88 ? 8.086 -19.516 -30.891 1 93.19 88 GLY A CA 1
ATOM 682 C C . GLY A 1 88 ? 6.891 -20.344 -31.312 1 93.19 88 GLY A C 1
ATOM 683 O O . GLY A 1 88 ? 6.324 -20.125 -32.375 1 93.19 88 GLY A O 1
ATOM 684 N N . ASN A 1 89 ? 6.449 -21.25 -30.516 1 96.06 89 ASN A N 1
ATOM 685 C CA . ASN A 1 89 ? 5.344 -22.125 -30.859 1 96.06 89 ASN A CA 1
ATOM 686 C C . ASN A 1 89 ? 4.09 -21.797 -30.047 1 96.06 89 ASN A C 1
ATOM 688 O O . ASN A 1 89 ? 3.113 -22.547 -30.078 1 96.06 89 ASN A O 1
ATOM 692 N N . GLY A 1 90 ? 4.141 -20.766 -29.234 1 97.75 90 GLY A N 1
ATOM 693 C CA . GLY A 1 90 ? 2.982 -20.266 -28.516 1 97.75 90 GLY A CA 1
ATOM 694 C C . GLY A 1 90 ? 2.693 -21.047 -27.25 1 97.75 90 GLY A C 1
ATOM 695 O O . GLY A 1 90 ? 1.632 -20.875 -26.641 1 97.75 90 GLY A O 1
ATOM 696 N N . THR A 1 91 ? 3.662 -21.906 -26.844 1 98.5 91 THR A N 1
ATOM 697 C CA . THR A 1 91 ? 3.422 -22.703 -25.641 1 98.5 91 THR A CA 1
ATOM 698 C C . THR A 1 91 ? 4.574 -22.547 -24.656 1 98.5 91 THR A C 1
ATOM 700 O O . THR A 1 91 ? 5.641 -22.031 -25.016 1 98.5 91 THR A O 1
ATOM 703 N N . ALA A 1 92 ? 4.332 -22.922 -23.406 1 98.81 92 ALA A N 1
ATOM 704 C CA . ALA A 1 92 ? 5.363 -22.875 -22.375 1 98.81 92 ALA A CA 1
ATOM 705 C C . ALA A 1 92 ? 5.047 -23.844 -21.25 1 98.81 92 ALA A C 1
ATOM 707 O O . ALA A 1 92 ? 3.881 -24.172 -21.016 1 98.81 92 ALA A O 1
ATOM 708 N N . ALA A 1 93 ? 6.105 -24.359 -20.609 1 98.88 93 ALA A N 1
ATOM 709 C CA . ALA A 1 93 ? 5.934 -24.859 -19.266 1 98.88 93 ALA A CA 1
ATOM 710 C C . ALA A 1 93 ? 5.762 -23.719 -18.266 1 98.88 93 ALA A C 1
ATOM 712 O O . ALA A 1 93 ? 6.227 -22.609 -18.5 1 98.88 93 ALA A O 1
ATOM 713 N N . VAL A 1 94 ? 5.043 -24 -17.188 1 98.94 94 VAL A N 1
ATOM 714 C CA . VAL A 1 94 ? 4.734 -22.984 -16.188 1 98.94 94 VAL A CA 1
ATOM 715 C C . VAL A 1 94 ? 5.027 -23.516 -14.797 1 98.94 94 VAL A C 1
ATOM 717 O O . VAL A 1 94 ? 4.707 -24.672 -14.484 1 98.94 94 VAL A O 1
ATOM 720 N N . PHE A 1 95 ? 5.715 -22.781 -14.023 1 98.94 95 PHE A N 1
ATOM 721 C CA . PHE A 1 95 ? 5.809 -22.984 -12.578 1 98.94 95 PHE A CA 1
ATOM 722 C C . PHE A 1 95 ? 5.148 -21.828 -11.828 1 98.94 95 PHE A C 1
ATOM 724 O O . PHE A 1 95 ? 5.492 -20.672 -12.047 1 98.94 95 PHE A O 1
ATOM 731 N N . GLY A 1 96 ? 4.211 -22.078 -11.023 1 98.81 96 GLY A N 1
ATOM 732 C CA . GLY A 1 96 ? 3.607 -21.109 -10.133 1 98.81 96 GLY A CA 1
ATOM 733 C C . GLY A 1 96 ? 3.688 -21.5 -8.672 1 98.81 96 GLY A C 1
ATOM 734 O O . GLY A 1 96 ? 3.504 -22.672 -8.328 1 98.81 96 GLY A O 1
ATOM 735 N N . THR A 1 97 ? 4.004 -20.531 -7.797 1 98.12 97 THR A N 1
ATOM 736 C CA . THR A 1 97 ? 4.09 -20.812 -6.371 1 98.12 97 THR A CA 1
ATOM 737 C C . THR A 1 97 ? 3.133 -19.922 -5.582 1 98.12 97 THR A C 1
ATOM 739 O O . THR A 1 97 ? 2.979 -18.734 -5.895 1 98.12 97 THR A O 1
ATOM 742 N N . SER A 1 98 ? 2.43 -20.5 -4.559 1 96.75 98 SER A N 1
ATOM 743 C CA . SER A 1 98 ? 1.533 -19.75 -3.689 1 96.75 98 SER A CA 1
ATOM 744 C C . SER A 1 98 ? 0.48 -19 -4.5 1 96.75 98 SER A C 1
ATOM 746 O O . SER A 1 98 ? -0.218 -19.594 -5.32 1 96.75 98 SER A O 1
ATOM 748 N N . SER A 1 99 ? 0.413 -17.656 -4.457 1 97.75 99 SER A N 1
ATOM 749 C CA . SER A 1 99 ? -0.491 -16.891 -5.309 1 97.75 99 SER A CA 1
ATOM 750 C C . SER A 1 99 ? -0.221 -17.156 -6.785 1 97.75 99 SER A C 1
ATOM 752 O O . SER A 1 99 ? -1.149 -17.203 -7.594 1 97.75 99 SER A O 1
ATOM 754 N N . GLY A 1 100 ? 0.991 -17.297 -7.098 1 98.62 100 GLY A N 1
ATOM 755 C CA . GLY A 1 100 ? 1.361 -17.578 -8.477 1 98.62 100 GLY A CA 1
ATOM 756 C C . GLY A 1 100 ? 0.858 -18.938 -8.961 1 98.62 100 GLY A C 1
ATOM 757 O O . GLY A 1 100 ? 0.579 -19.109 -10.148 1 98.62 100 GLY A O 1
ATOM 758 N N . ALA A 1 101 ? 0.752 -19.891 -8.023 1 98.62 101 ALA A N 1
ATOM 759 C CA . ALA A 1 101 ? 0.198 -21.188 -8.383 1 98.62 101 ALA A CA 1
ATOM 760 C C . ALA A 1 101 ? -1.298 -21.094 -8.664 1 98.62 101 ALA A C 1
ATOM 762 O O . ALA A 1 101 ? -1.818 -21.797 -9.531 1 98.62 101 ALA A O 1
ATOM 763 N N . VAL A 1 102 ? -2.004 -20.219 -7.941 1 98.62 102 VAL A N 1
ATOM 764 C CA . VAL A 1 102 ? -3.412 -19.953 -8.219 1 98.62 102 VAL A CA 1
ATOM 765 C C . VAL A 1 102 ? -3.561 -19.359 -9.617 1 98.62 102 VAL A C 1
ATOM 767 O O . VAL A 1 102 ? -4.438 -19.766 -10.383 1 98.62 102 VAL A O 1
ATOM 770 N N . VAL A 1 103 ? -2.664 -18.453 -9.977 1 98.88 103 VAL A N 1
ATOM 771 C CA . VAL A 1 103 ? -2.646 -17.844 -11.305 1 98.88 103 VAL A CA 1
ATOM 772 C C . VAL A 1 103 ? -2.365 -18.922 -12.359 1 98.88 103 VAL A C 1
ATOM 774 O O . VAL A 1 103 ? -3.025 -18.969 -13.398 1 98.88 103 VAL A O 1
ATOM 777 N N . GLY A 1 104 ? -1.411 -19.781 -12.07 1 98.88 104 GLY A N 1
ATOM 778 C CA . GLY A 1 104 ? -1.098 -20.859 -12.977 1 98.88 104 GLY A CA 1
ATOM 779 C C . GLY A 1 104 ? -2.273 -21.797 -13.219 1 98.88 104 GLY A C 1
ATOM 780 O O . GLY A 1 104 ? -2.518 -22.219 -14.352 1 98.88 104 GLY A O 1
ATOM 781 N N . GLN A 1 105 ? -2.965 -22.125 -12.156 1 98.75 105 GLN A N 1
ATOM 782 C CA . GLN A 1 105 ? -4.152 -22.953 -12.289 1 98.75 105 GLN A CA 1
ATOM 783 C C . GLN A 1 105 ? -5.203 -22.297 -13.164 1 98.75 105 GLN A C 1
ATOM 785 O O . GLN A 1 105 ? -5.812 -22.938 -14.016 1 98.75 105 GLN A O 1
ATOM 790 N N . GLN A 1 106 ? -5.406 -21.016 -12.945 1 98.81 106 GLN A N 1
ATOM 791 C CA . GLN A 1 106 ? -6.355 -20.266 -13.766 1 98.81 106 GLN A CA 1
ATOM 792 C C . GLN A 1 106 ? -5.906 -20.219 -15.219 1 98.81 106 GLN A C 1
ATOM 794 O O . GLN A 1 106 ? -6.727 -20.328 -16.141 1 98.81 106 GLN A O 1
ATOM 799 N N . LEU A 1 107 ? -4.617 -20.047 -15.438 1 98.88 107 LEU A N 1
ATOM 800 C CA . LEU A 1 107 ? -4.047 -20.047 -16.781 1 98.88 107 LEU A CA 1
ATOM 801 C C . LEU A 1 107 ? -4.324 -21.375 -17.484 1 98.88 107 LEU A C 1
ATOM 803 O O . LEU A 1 107 ? -4.805 -21.391 -18.625 1 98.88 107 LEU A O 1
ATOM 807 N N . LEU A 1 108 ? -4.062 -22.5 -16.797 1 98.88 108 LEU A N 1
ATOM 808 C CA . LEU A 1 108 ? -4.297 -23.812 -17.391 1 98.88 108 LEU A CA 1
ATOM 809 C C . LEU A 1 108 ? -5.777 -24.016 -17.688 1 98.88 108 LEU A C 1
ATOM 811 O O . LEU A 1 108 ? -6.133 -24.562 -18.734 1 98.88 108 LEU A O 1
ATOM 815 N N . ALA A 1 109 ? -6.605 -23.562 -16.828 1 98.62 109 ALA A N 1
ATOM 816 C CA . ALA A 1 109 ? -8.047 -23.734 -16.984 1 98.62 109 ALA A CA 1
ATOM 817 C C . ALA A 1 109 ? -8.578 -22.906 -18.156 1 98.62 109 ALA A C 1
ATOM 819 O O . ALA A 1 109 ? -9.453 -23.359 -18.906 1 98.62 109 ALA A O 1
ATOM 820 N N . SER A 1 110 ? -8.055 -21.734 -18.344 1 98.56 110 SER A N 1
ATOM 821 C CA . SER A 1 110 ? -8.641 -20.781 -19.297 1 98.56 110 SER A CA 1
ATOM 822 C C . SER A 1 110 ? -7.906 -20.828 -20.641 1 98.56 110 SER A C 1
ATOM 824 O O . SER A 1 110 ? -8.484 -20.516 -21.688 1 98.56 110 SER A O 1
ATOM 826 N N . HIS A 1 111 ? -6.641 -21.156 -20.578 1 98.62 111 HIS A N 1
ATOM 827 C CA . HIS A 1 111 ? -5.805 -21.172 -21.766 1 98.62 111 HIS A CA 1
ATOM 828 C C . HIS A 1 111 ? -4.973 -22.438 -21.844 1 98.62 111 HIS A C 1
ATOM 830 O O . HIS A 1 111 ? -3.748 -22.375 -21.969 1 98.62 111 HIS A O 1
ATOM 836 N N . PRO A 1 112 ? -5.594 -23.547 -21.891 1 98.75 112 PRO A N 1
ATOM 837 C CA . PRO A 1 112 ? -4.832 -24.797 -21.859 1 98.75 112 PRO A CA 1
ATOM 838 C C . PRO A 1 112 ? -3.93 -24.969 -23.078 1 98.75 112 PRO A C 1
ATOM 840 O O . PRO A 1 112 ? -2.906 -25.641 -23 1 98.75 112 PRO A O 1
ATOM 843 N N . GLU A 1 113 ? -4.234 -24.312 -24.141 1 98.38 113 GLU A N 1
ATOM 844 C CA . GLU A 1 113 ? -3.51 -24.5 -25.391 1 98.38 113 GLU A CA 1
ATOM 845 C C . GLU A 1 113 ? -2.094 -23.938 -25.297 1 98.38 113 GLU A C 1
ATOM 847 O O . GLU A 1 113 ? -1.195 -24.375 -26.016 1 98.38 113 GLU A O 1
ATOM 852 N N . CYS A 1 114 ? -1.843 -23 -24.391 1 98.38 114 CYS A N 1
ATOM 853 C CA . CYS A 1 114 ? -0.526 -22.375 -24.344 1 98.38 114 CYS A CA 1
ATOM 854 C C . CYS A 1 114 ? 0.325 -22.984 -23.234 1 98.38 114 CYS A C 1
ATOM 856 O O . CYS A 1 114 ? 1.481 -22.609 -23.047 1 98.38 114 CYS A O 1
ATOM 858 N N . VAL A 1 115 ? -0.197 -23.969 -22.516 1 98.88 115 VAL A N 1
ATOM 859 C CA . VAL A 1 115 ? 0.515 -24.578 -21.391 1 98.88 115 VAL A CA 1
ATOM 860 C C . VAL A 1 115 ? 0.919 -26 -21.734 1 98.88 115 VAL A C 1
ATOM 862 O O . VAL A 1 115 ? 0.064 -26.844 -22.031 1 98.88 115 VAL A O 1
ATOM 865 N N . THR A 1 116 ? 2.158 -26.297 -21.781 1 98.75 116 THR A N 1
ATOM 866 C CA . THR A 1 116 ? 2.605 -27.656 -22.016 1 98.75 116 THR A CA 1
ATOM 867 C C . THR A 1 116 ? 2.553 -28.484 -20.734 1 98.75 116 THR A C 1
ATOM 869 O O . THR A 1 116 ? 2.119 -29.625 -20.734 1 98.75 116 THR A O 1
ATOM 872 N N . ARG A 1 117 ? 3.041 -27.906 -19.656 1 98.81 117 ARG A N 1
ATOM 873 C CA . ARG A 1 117 ? 2.996 -28.438 -18.297 1 98.81 117 ARG A CA 1
ATOM 874 C C . ARG A 1 117 ? 2.883 -27.312 -17.281 1 98.81 117 ARG A C 1
ATOM 876 O O . ARG A 1 117 ? 3.467 -26.234 -17.453 1 98.81 117 ARG A O 1
ATOM 883 N N . LEU A 1 118 ? 2.111 -27.547 -16.266 1 98.88 118 LEU A N 1
ATOM 884 C CA . LEU A 1 118 ? 2.035 -26.641 -15.125 1 98.88 118 LEU A CA 1
ATOM 885 C C . LEU A 1 118 ? 2.477 -27.344 -13.844 1 98.88 118 LEU A C 1
ATOM 887 O O . LEU A 1 118 ? 1.894 -28.359 -13.453 1 98.88 118 LEU A O 1
ATOM 891 N N . ILE A 1 119 ? 3.482 -26.875 -13.219 1 98.88 119 ILE A N 1
ATOM 892 C CA . ILE A 1 119 ? 3.775 -27.234 -11.828 1 98.88 119 ILE A CA 1
ATOM 893 C C . ILE A 1 119 ? 3.092 -26.234 -10.891 1 98.88 119 ILE A C 1
ATOM 895 O O . ILE A 1 119 ? 3.512 -25.078 -10.781 1 98.88 119 ILE A O 1
ATOM 899 N N . ALA A 1 120 ? 2.053 -26.641 -10.273 1 98.62 120 ALA A N 1
ATOM 900 C CA . ALA A 1 120 ? 1.376 -25.844 -9.25 1 98.62 120 ALA A CA 1
ATOM 901 C C . ALA A 1 120 ? 1.957 -26.125 -7.867 1 98.62 120 ALA A C 1
ATOM 903 O O . ALA A 1 120 ? 1.701 -27.172 -7.281 1 98.62 120 ALA A O 1
ATOM 904 N N . HIS A 1 121 ? 2.705 -25.172 -7.359 1 98.19 121 HIS A N 1
ATOM 905 C CA . HIS A 1 121 ? 3.404 -25.344 -6.094 1 98.19 121 HIS A CA 1
ATOM 906 C C . HIS A 1 121 ? 2.668 -24.656 -4.953 1 98.19 121 HIS A C 1
ATOM 908 O O . HIS A 1 121 ? 2.717 -23.422 -4.836 1 98.19 121 HIS A O 1
ATOM 914 N N . GLU A 1 122 ? 1.924 -25.406 -4.152 1 96 122 GLU A N 1
ATOM 915 C CA . GLU A 1 122 ? 1.321 -25 -2.883 1 96 122 GLU A CA 1
ATOM 916 C C . GLU A 1 122 ? 0.364 -23.828 -3.074 1 96 122 GLU A C 1
ATOM 918 O O . GLU A 1 122 ? 0.473 -22.812 -2.383 1 96 122 GLU A O 1
ATOM 923 N N . PRO A 1 123 ? -0.625 -23.922 -3.973 1 97.25 123 PRO A N 1
ATOM 924 C CA . PRO A 1 123 ? -1.641 -22.875 -4.145 1 97.25 123 PRO A CA 1
ATOM 925 C C . PRO A 1 123 ? -2.588 -22.781 -2.949 1 97.25 123 PRO A C 1
ATOM 927 O O . PRO A 1 123 ? -3.207 -23.781 -2.564 1 97.25 123 PRO A O 1
ATOM 930 N N . PRO A 1 124 ? -2.75 -21.609 -2.389 1 96.12 124 PRO A N 1
ATOM 931 C CA . PRO A 1 124 ? -3.773 -21.438 -1.356 1 96.12 124 PRO A CA 1
ATOM 932 C C . PRO A 1 124 ? -5.18 -21.297 -1.938 1 96.12 124 PRO A C 1
ATOM 934 O O . PRO A 1 124 ? -5.879 -20.312 -1.641 1 96.12 124 PRO A O 1
ATOM 937 N N . ALA A 1 125 ? -5.613 -22.234 -2.713 1 96.5 125 ALA A N 1
ATOM 938 C CA . ALA A 1 125 ? -6.914 -22.25 -3.379 1 96.5 125 ALA A CA 1
ATOM 939 C C . ALA A 1 125 ? -7.965 -22.938 -2.516 1 96.5 125 ALA A C 1
ATOM 941 O O . ALA A 1 125 ? -8.438 -24.031 -2.854 1 96.5 125 ALA A O 1
ATOM 942 N N . PHE A 1 126 ? -8.492 -22.281 -1.57 1 96.5 126 PHE A N 1
ATOM 943 C CA . PHE A 1 126 ? -9.219 -22.906 -0.473 1 96.5 126 PHE A CA 1
ATOM 944 C C . PHE A 1 126 ? -10.641 -23.266 -0.902 1 96.5 126 PHE A C 1
ATOM 946 O O . PHE A 1 126 ? -11.32 -24.031 -0.223 1 96.5 126 PHE A O 1
ATOM 953 N N . SER A 1 127 ? -11.055 -22.75 -2.041 1 95.62 127 SER A N 1
ATOM 954 C CA . SER A 1 127 ? -12.414 -23 -2.508 1 95.62 127 SER A CA 1
ATOM 955 C C . SER A 1 127 ? -12.617 -24.469 -2.855 1 95.62 127 SER A C 1
ATOM 957 O O . SER A 1 127 ? -13.75 -24.938 -2.98 1 95.62 127 SER A O 1
ATOM 959 N N . VAL A 1 128 ? -11.531 -25.234 -3.043 1 95.62 128 VAL A N 1
ATOM 960 C CA . VAL A 1 128 ? -11.641 -26.625 -3.439 1 95.62 128 VAL A CA 1
ATOM 961 C C . VAL A 1 128 ? -11.906 -27.5 -2.209 1 95.62 128 VAL A C 1
ATOM 963 O O . VAL A 1 128 ? -12.258 -28.672 -2.334 1 95.62 128 VAL A O 1
ATOM 966 N N . LEU A 1 129 ? -11.703 -26.953 -1.026 1 95.06 129 LEU A N 1
ATOM 967 C CA . LEU A 1 129 ? -11.828 -27.719 0.214 1 95.06 129 LEU A CA 1
ATOM 968 C C . LEU A 1 129 ? -13.297 -27.938 0.568 1 95.06 129 LEU A C 1
ATOM 970 O O . LEU A 1 129 ? -14.164 -27.188 0.113 1 95.06 129 LEU A O 1
ATOM 974 N N . PRO A 1 130 ? -13.555 -28.984 1.336 1 92.5 130 PRO A N 1
ATOM 975 C CA . PRO A 1 130 ? -14.891 -29.078 1.928 1 92.5 130 PRO A CA 1
ATOM 976 C C . PRO A 1 130 ? -15.273 -27.844 2.738 1 92.5 130 PRO A C 1
ATOM 978 O O . PRO A 1 130 ? -14.398 -27.156 3.27 1 92.5 130 PRO A O 1
ATOM 981 N N . LYS A 1 131 ? -16.547 -27.641 2.836 1 92.5 131 LYS A N 1
ATOM 982 C CA . LYS A 1 131 ? -17.109 -26.406 3.373 1 92.5 131 LYS A CA 1
ATOM 983 C C . LYS A 1 131 ? -16.516 -26.078 4.738 1 92.5 131 LYS A C 1
ATOM 985 O O . LYS A 1 131 ? -16.188 -24.922 5.016 1 92.5 131 LYS A O 1
ATOM 990 N N . GLU A 1 132 ? -16.391 -27.094 5.586 1 91.31 132 GLU A N 1
ATOM 991 C CA . GLU A 1 132 ? -15.875 -26.875 6.934 1 91.31 132 GLU A CA 1
ATOM 992 C C . GLU A 1 132 ? -14.445 -26.344 6.895 1 91.31 132 GLU A C 1
ATOM 994 O O . GLU A 1 132 ? -14.086 -25.453 7.648 1 91.31 132 GLU A O 1
ATOM 999 N N . PHE A 1 133 ? -13.633 -26.859 6.055 1 91.31 133 PHE A N 1
ATOM 1000 C CA . PHE A 1 133 ? -12.234 -26.453 5.953 1 91.31 133 PHE A CA 1
ATOM 1001 C C . PHE A 1 133 ? -12.102 -25.125 5.23 1 91.31 133 PHE A C 1
ATOM 1003 O O . PHE A 1 133 ? -11.18 -24.359 5.496 1 91.31 133 PHE A O 1
ATOM 1010 N N . GLN A 1 134 ? -13.039 -24.875 4.281 1 93.69 134 GLN A N 1
ATOM 1011 C CA . GLN A 1 134 ? -13.078 -23.562 3.637 1 93.69 134 GLN A CA 1
ATOM 1012 C C . GLN A 1 134 ? -13.312 -22.453 4.66 1 93.69 134 GLN A C 1
ATOM 1014 O O . GLN A 1 134 ? -12.633 -21.422 4.625 1 93.69 134 GLN A O 1
ATOM 1019 N N . LEU A 1 135 ? -14.273 -22.703 5.582 1 94.31 135 LEU A N 1
ATOM 1020 C CA . LEU A 1 135 ? -14.609 -21.719 6.598 1 94.31 135 LEU A CA 1
ATOM 1021 C C . LEU A 1 135 ? -13.414 -21.438 7.5 1 94.31 135 LEU A C 1
ATOM 1023 O O . LEU A 1 135 ? -13.164 -20.281 7.863 1 94.31 135 LEU A O 1
ATOM 1027 N N . GLN A 1 136 ? -12.688 -22.484 7.848 1 93.25 136 GLN A N 1
ATOM 1028 C CA . GLN A 1 136 ? -11.508 -22.328 8.688 1 93.25 136 GLN A CA 1
ATOM 1029 C C . GLN A 1 136 ? -10.422 -21.531 7.969 1 93.25 136 GL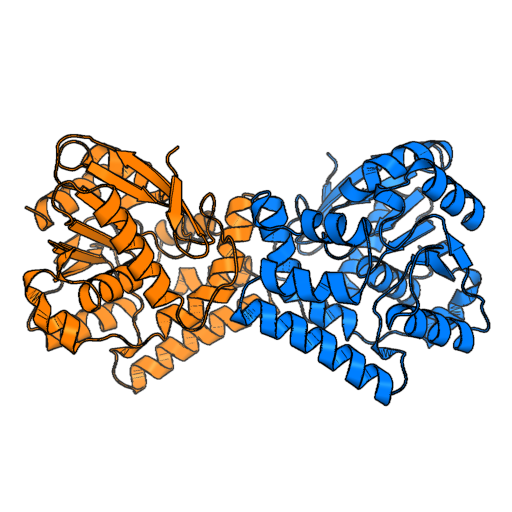N A C 1
ATOM 1031 O O . GLN A 1 136 ? -9.812 -20.625 8.555 1 93.25 136 GLN A O 1
ATOM 1036 N N . ALA A 1 137 ? -10.18 -21.859 6.742 1 93.06 137 ALA A N 1
ATOM 1037 C CA . A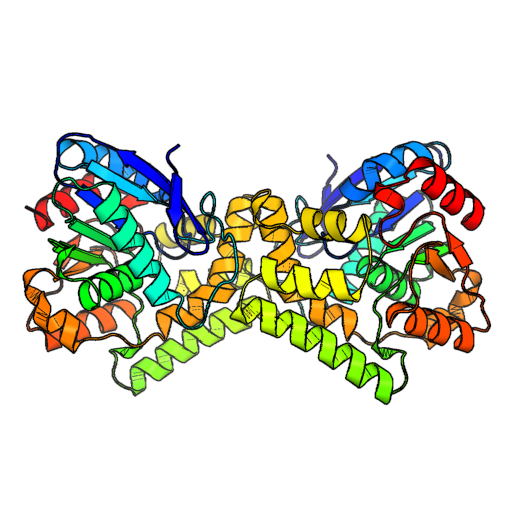LA A 1 137 ? -9.164 -21.172 5.953 1 93.06 137 ALA A CA 1
ATOM 1038 C C . ALA A 1 137 ? -9.539 -19.719 5.734 1 93.06 137 ALA A C 1
ATOM 1040 O O . ALA A 1 137 ? -8.703 -18.828 5.887 1 93.06 137 ALA A O 1
ATOM 1041 N N . HIS A 1 138 ? -10.836 -19.5 5.426 1 94.06 138 HIS A N 1
ATOM 1042 C CA . HIS A 1 138 ? -11.312 -18.141 5.234 1 94.06 138 HIS A CA 1
ATOM 1043 C C . HIS A 1 138 ? -11.211 -17.328 6.527 1 94.06 138 HIS A C 1
ATOM 1045 O O . HIS A 1 138 ? -10.898 -16.141 6.492 1 94.06 138 HIS A O 1
ATOM 1051 N N . GLY A 1 139 ? -11.531 -17.969 7.672 1 94.94 139 GLY A N 1
ATOM 1052 C CA . GLY A 1 139 ? -11.375 -17.312 8.961 1 94.94 139 GLY A CA 1
ATOM 1053 C C . GLY A 1 139 ? -9.953 -16.859 9.227 1 94.94 139 GLY A C 1
ATOM 1054 O O . GLY A 1 139 ? -9.734 -15.758 9.727 1 94.94 139 GLY A O 1
ATOM 1055 N N . LEU A 1 140 ? -9.008 -17.688 8.883 1 93.94 140 LEU A N 1
ATOM 1056 C CA . LEU A 1 140 ? -7.598 -17.359 9.062 1 93.94 140 LEU A CA 1
ATOM 1057 C C . LEU A 1 140 ? -7.203 -16.188 8.172 1 93.94 140 LEU A C 1
ATOM 1059 O O . LEU A 1 140 ? -6.539 -15.25 8.625 1 93.94 140 LEU A O 1
ATOM 1063 N N . ILE A 1 141 ? -7.605 -16.25 6.91 1 96.38 141 ILE A N 1
ATOM 1064 C CA . ILE A 1 141 ? -7.277 -15.195 5.949 1 96.38 141 ILE A CA 1
ATOM 1065 C C . ILE A 1 141 ? -7.891 -13.875 6.398 1 96.38 141 ILE A C 1
ATOM 1067 O O . ILE A 1 141 ? -7.23 -12.836 6.371 1 96.38 141 ILE A O 1
ATOM 1071 N N . ASN A 1 142 ? -9.125 -13.906 6.84 1 97.75 142 ASN A N 1
ATOM 1072 C CA . ASN A 1 142 ? -9.789 -12.711 7.332 1 97.75 142 ASN A CA 1
ATOM 1073 C C . ASN A 1 142 ? -9.109 -12.164 8.586 1 97.75 142 ASN A C 1
ATOM 1075 O O . ASN A 1 142 ? -9 -10.945 8.758 1 97.75 142 ASN A O 1
ATOM 1079 N N . HIS A 1 143 ? -8.672 -13.078 9.469 1 97.75 143 HIS A N 1
ATOM 1080 C CA . HIS A 1 143 ? -7.949 -12.648 10.656 1 97.75 143 HIS A CA 1
ATOM 1081 C C . HIS A 1 143 ? -6.668 -11.906 10.281 1 97.75 143 HIS A C 1
ATOM 1083 O O . HIS A 1 143 ? -6.355 -10.867 10.867 1 97.75 143 HIS A O 1
ATOM 1089 N N . ILE A 1 144 ? -5.949 -12.414 9.352 1 97.69 144 ILE A N 1
ATOM 1090 C CA . ILE A 1 144 ? -4.715 -11.797 8.883 1 97.69 144 ILE A CA 1
ATOM 1091 C C . ILE A 1 144 ? -5.02 -10.414 8.297 1 97.69 144 ILE A C 1
ATOM 1093 O O . ILE A 1 144 ? -4.348 -9.438 8.625 1 97.69 144 ILE A O 1
ATOM 1097 N N . TYR A 1 145 ? -6.043 -10.305 7.434 1 98.5 145 TYR A N 1
ATOM 1098 C CA . TYR A 1 145 ? -6.41 -9.047 6.793 1 98.5 145 TYR A CA 1
ATOM 1099 C C . TYR A 1 145 ? -6.859 -8.023 7.832 1 98.5 145 TYR A C 1
ATOM 1101 O O . TYR A 1 145 ? -6.465 -6.855 7.77 1 98.5 145 TYR A O 1
ATOM 1109 N N . ASP A 1 146 ? -7.703 -8.5 8.812 1 98.5 146 ASP A N 1
ATOM 1110 C CA . ASP A 1 146 ? -8.164 -7.609 9.875 1 98.5 146 ASP A CA 1
ATOM 1111 C C . ASP A 1 146 ? -6.996 -7.105 10.711 1 98.5 146 ASP A C 1
ATOM 1113 O O . ASP A 1 146 ? -6.988 -5.953 11.148 1 98.5 146 ASP A O 1
ATOM 1117 N N . THR A 1 147 ? -6.043 -7.992 10.992 1 98.38 147 THR A N 1
ATOM 1118 C CA . THR A 1 147 ? -4.84 -7.602 11.719 1 98.38 147 THR A CA 1
ATOM 1119 C C . THR A 1 147 ? -4.051 -6.555 10.938 1 98.38 147 THR A C 1
ATOM 1121 O O . THR A 1 147 ? -3.57 -5.574 11.508 1 98.38 147 THR A O 1
ATOM 1124 N N . TYR A 1 148 ? -3.932 -6.742 9.633 1 98.38 148 TYR A N 1
ATOM 1125 C CA . TYR A 1 148 ? -3.291 -5.785 8.742 1 98.38 148 TYR A CA 1
ATOM 1126 C C . TYR A 1 148 ? -3.969 -4.422 8.828 1 98.38 148 TYR A C 1
ATOM 1128 O O . TYR A 1 148 ? -3.299 -3.396 8.969 1 98.38 148 TYR A O 1
ATOM 1136 N N . ARG A 1 149 ? -5.277 -4.398 8.805 1 98.19 149 ARG A N 1
ATOM 1137 C CA . ARG A 1 149 ? -6.062 -3.166 8.82 1 98.19 149 ARG A CA 1
ATOM 1138 C C . ARG A 1 149 ? -5.938 -2.459 10.172 1 98.19 149 ARG A C 1
ATOM 1140 O O . ARG A 1 149 ? -5.914 -1.229 10.227 1 98.19 149 ARG A O 1
ATOM 1147 N N . ALA A 1 150 ? -5.801 -3.232 11.203 1 98.19 150 ALA A N 1
ATOM 1148 C CA . ALA A 1 150 ? -5.84 -2.668 12.555 1 98.19 150 ALA A CA 1
ATOM 1149 C C . ALA A 1 150 ? -4.434 -2.318 13.039 1 98.19 150 ALA A C 1
ATOM 1151 O O . ALA A 1 150 ? -4.242 -1.31 13.719 1 98.19 150 ALA A O 1
ATOM 1152 N N . HIS A 1 151 ? -3.451 -3.186 12.602 1 98.12 151 HIS A N 1
ATOM 1153 C CA . HIS A 1 151 ? -2.184 -3.109 13.312 1 98.12 151 HIS A CA 1
ATOM 1154 C C . HIS A 1 151 ? -1.01 -2.996 12.344 1 98.12 151 HIS A C 1
ATOM 1156 O O . HIS A 1 151 ? 0.147 -2.938 12.766 1 98.12 151 HIS A O 1
ATOM 1162 N N . GLY A 1 152 ? -1.276 -3.004 11.023 1 97.19 152 GLY A N 1
ATOM 1163 C CA . GLY A 1 152 ? -0.237 -2.748 10.039 1 97.19 152 GLY A CA 1
ATOM 1164 C C . GLY A 1 152 ? 0.317 -4.016 9.414 1 97.19 152 GLY A C 1
ATOM 1165 O O . GLY A 1 152 ? 0.084 -5.117 9.914 1 97.19 152 GLY A O 1
ATOM 1166 N N . PRO A 1 153 ? 1.018 -3.879 8.312 1 96.69 153 PRO A N 1
ATOM 1167 C CA . PRO A 1 153 ? 1.485 -5.023 7.531 1 96.69 153 PRO A CA 1
ATOM 1168 C C . PRO A 1 153 ? 2.475 -5.898 8.297 1 96.69 153 PRO A C 1
ATOM 1170 O O . PRO A 1 153 ? 2.453 -7.125 8.156 1 96.69 153 PRO A O 1
ATOM 1173 N N . GLY A 1 154 ? 3.398 -5.242 9.07 1 95.31 154 GLY A N 1
ATOM 1174 C CA . GLY A 1 154 ? 4.379 -6.023 9.805 1 95.31 154 GLY A CA 1
ATOM 1175 C C . GLY A 1 154 ? 3.754 -7.031 10.75 1 95.31 154 GLY A C 1
ATOM 1176 O O . GLY A 1 154 ? 4.113 -8.211 10.734 1 95.31 154 GLY A O 1
ATOM 1177 N N . THR A 1 155 ? 2.758 -6.566 11.523 1 96.44 155 THR A N 1
ATOM 1178 C CA . THR A 1 155 ? 2.07 -7.426 12.477 1 96.44 155 THR A CA 1
ATOM 1179 C C . THR A 1 155 ? 1.3 -8.531 11.758 1 96.44 155 THR A C 1
ATOM 1181 O O . THR A 1 155 ? 1.307 -9.68 12.188 1 96.44 155 THR A O 1
ATOM 1184 N N . ALA A 1 156 ? 0.694 -8.18 10.695 1 97.12 156 ALA A N 1
ATOM 1185 C CA . ALA A 1 156 ? -0.087 -9.141 9.922 1 97.12 156 ALA A CA 1
ATOM 1186 C C . ALA A 1 156 ? 0.815 -10.203 9.297 1 97.12 156 ALA A C 1
ATOM 1188 O O . ALA A 1 156 ? 0.45 -11.383 9.234 1 97.12 156 ALA A O 1
ATOM 1189 N N . MET A 1 157 ? 1.982 -9.789 8.805 1 95 157 MET A N 1
ATOM 1190 C CA . MET A 1 157 ? 2.912 -10.719 8.172 1 95 157 MET A CA 1
ATOM 1191 C C . MET A 1 157 ? 3.465 -11.711 9.188 1 95 157 MET A C 1
ATOM 1193 O O . MET A 1 157 ? 3.729 -12.867 8.852 1 95 157 MET A O 1
ATOM 1197 N N . GLU A 1 158 ? 3.586 -11.297 10.43 1 93.44 158 GLU A N 1
ATOM 1198 C CA . GLU A 1 158 ? 3.98 -12.219 11.484 1 93.44 158 GLU A CA 1
ATOM 1199 C C . GLU A 1 158 ? 2.936 -13.312 11.68 1 93.44 158 GLU A C 1
ATOM 1201 O O . GLU A 1 158 ? 3.279 -14.492 11.805 1 93.44 158 GLU A O 1
ATOM 1206 N N . VAL A 1 159 ? 1.688 -12.938 11.672 1 93.69 159 VAL A N 1
ATOM 1207 C CA . VAL A 1 159 ? 0.599 -13.898 11.805 1 93.69 159 VAL A CA 1
ATOM 1208 C C . VAL A 1 159 ? 0.579 -14.828 10.594 1 93.69 159 VAL A C 1
ATOM 1210 O O . VAL A 1 159 ? 0.496 -16.047 10.734 1 93.69 159 VAL A O 1
ATOM 1213 N N . PHE A 1 160 ? 0.759 -14.297 9.43 1 93.62 160 PHE A N 1
ATOM 1214 C CA . PHE A 1 160 ? 0.728 -15.039 8.18 1 93.62 160 PHE A CA 1
ATOM 1215 C C . PHE A 1 160 ? 1.852 -16.078 8.133 1 93.62 160 PHE A C 1
ATOM 1217 O O . PHE A 1 160 ? 1.609 -17.25 7.871 1 93.62 160 PHE A O 1
ATOM 1224 N N . SER A 1 161 ? 3.059 -15.586 8.383 1 89.06 161 SER A N 1
ATOM 1225 C CA . SER A 1 161 ? 4.234 -16.438 8.234 1 89.06 161 SER A CA 1
ATOM 1226 C C . SER A 1 161 ? 4.254 -17.547 9.281 1 89.06 161 SER A C 1
ATOM 1228 O O . SER A 1 161 ? 4.691 -18.672 9 1 89.06 161 SER A O 1
ATOM 1230 N N . ARG A 1 162 ? 3.773 -17.328 10.461 1 80.44 162 ARG A N 1
ATOM 1231 C CA . ARG A 1 162 ? 3.742 -18.328 11.523 1 80.44 162 ARG A CA 1
ATOM 1232 C C . ARG A 1 162 ? 2.723 -19.422 11.211 1 80.44 162 ARG A C 1
ATOM 1234 O O . ARG A 1 162 ? 2.881 -20.578 11.641 1 80.44 162 ARG A O 1
ATOM 1241 N N . GLY A 1 163 ? 1.767 -19.047 10.43 1 74.94 163 GLY A N 1
ATOM 1242 C CA . GLY A 1 163 ? 0.768 -20.031 10.039 1 74.94 163 GLY A CA 1
ATOM 1243 C C . GLY A 1 163 ? 1.218 -20.906 8.883 1 74.94 163 GLY A C 1
ATOM 1244 O O . GLY A 1 163 ? 0.687 -22 8.688 1 74.94 163 GLY A O 1
ATOM 1245 N N . LEU A 1 164 ? 2.168 -20.484 8.164 1 73.31 164 LEU A N 1
ATOM 1246 C CA . LEU A 1 164 ? 2.531 -21.188 6.93 1 73.31 164 LEU A CA 1
ATOM 1247 C C . LEU A 1 164 ? 3.816 -21.984 7.113 1 73.31 164 LEU A C 1
ATOM 1249 O O . LEU A 1 164 ? 4 -23.016 6.484 1 73.31 164 LEU A O 1
ATOM 1253 N N . SER A 1 165 ? 4.746 -21.438 7.852 1 68 165 SER A N 1
ATOM 1254 C CA . SER A 1 165 ? 6.047 -22.094 7.855 1 68 165 SER A CA 1
ATOM 1255 C C . SER A 1 165 ? 6.723 -21.984 9.219 1 68 165 SER A C 1
ATOM 1257 O O . SER A 1 165 ? 6.262 -21.234 10.086 1 68 165 SER A O 1
ATOM 1259 N N . GLU A 1 166 ? 7.652 -22.891 9.445 1 67.62 166 GLU A N 1
ATOM 1260 C CA . GLU A 1 166 ? 8.531 -22.812 10.609 1 67.62 166 GLU A CA 1
ATOM 1261 C C . GLU A 1 166 ? 9.992 -22.688 10.188 1 67.62 166 GLU A C 1
ATOM 1263 O O . GLU A 1 166 ? 10.344 -22.953 9.039 1 67.62 166 GLU A O 1
ATOM 1268 N N . GLY A 1 167 ? 10.781 -22.062 11.039 1 72.88 167 GLY A N 1
ATOM 1269 C CA . GLY A 1 167 ? 12.227 -22.031 10.859 1 72.88 167 GLY A CA 1
ATOM 1270 C C . GLY A 1 167 ? 12.68 -20.938 9.906 1 72.88 167 GLY A C 1
ATOM 1271 O O . GLY A 1 167 ? 12.141 -19.828 9.922 1 72.88 167 GLY A O 1
ATOM 1272 N N . PRO A 1 168 ? 13.727 -21.172 9.125 1 78.75 168 PRO A N 1
ATOM 1273 C CA . PRO A 1 168 ? 14.375 -20.172 8.258 1 78.75 168 PRO A CA 1
ATOM 1274 C C . PRO A 1 168 ? 13.43 -19.625 7.188 1 78.75 168 PRO A C 1
ATOM 1276 O O . PRO A 1 168 ? 13.562 -18.469 6.781 1 78.75 168 PRO A O 1
ATOM 1279 N N . GLU A 1 169 ? 12.562 -20.312 6.715 1 86.81 169 GLU A N 1
ATOM 1280 C CA . GLU A 1 169 ? 11.648 -19.859 5.676 1 86.81 169 GLU A CA 1
ATOM 1281 C C . GLU A 1 169 ? 10.727 -18.75 6.195 1 86.81 169 GLU A C 1
ATOM 1283 O O . GLU A 1 169 ? 10.375 -17.828 5.457 1 86.81 169 GLU A O 1
ATOM 1288 N N . THR A 1 170 ? 10.445 -18.859 7.508 1 87.25 170 THR A N 1
ATOM 1289 C CA . THR A 1 170 ? 9.578 -17.859 8.102 1 87.25 170 THR A CA 1
ATOM 1290 C C . THR A 1 170 ? 10.227 -16.469 8.055 1 87.25 170 THR A C 1
ATOM 1292 O O . THR A 1 170 ? 9.609 -15.5 7.621 1 87.25 170 THR A O 1
ATOM 1295 N N . SER A 1 171 ? 11.516 -16.469 8.422 1 90.38 171 SER A N 1
ATOM 1296 C CA . SER A 1 171 ? 12.242 -15.195 8.438 1 90.38 171 SER A CA 1
ATOM 1297 C C . SER A 1 171 ? 12.391 -14.633 7.027 1 90.38 171 SER A C 1
ATOM 1299 O O . SER A 1 171 ? 12.289 -13.422 6.828 1 90.38 171 SER A O 1
ATOM 1301 N N . LEU A 1 172 ? 12.656 -15.438 6.105 1 91.75 172 LEU A N 1
ATOM 1302 C CA . LEU A 1 172 ? 12.82 -14.992 4.727 1 91.75 172 LEU A CA 1
ATOM 1303 C C . LEU A 1 172 ? 11.508 -14.477 4.16 1 91.75 172 LEU A C 1
ATOM 1305 O O . LEU A 1 172 ? 11.492 -13.461 3.459 1 91.75 172 LEU A O 1
ATOM 1309 N N . MET A 1 173 ? 10.414 -15.188 4.453 1 91.31 173 MET A N 1
ATOM 1310 C CA . MET A 1 173 ? 9.094 -14.742 4.02 1 91.31 173 MET A CA 1
ATOM 1311 C C . MET A 1 173 ? 8.789 -13.344 4.543 1 91.31 173 MET A C 1
ATOM 1313 O O . MET A 1 173 ? 8.344 -12.477 3.787 1 91.31 173 MET A O 1
ATOM 1317 N N . GLN A 1 174 ? 9.055 -13.18 5.809 1 92.31 174 GLN A N 1
ATOM 1318 C CA . GLN A 1 174 ? 8.828 -11.875 6.426 1 92.31 174 GLN A CA 1
ATOM 1319 C C . GLN A 1 174 ? 9.703 -10.805 5.797 1 92.31 174 GLN A C 1
ATOM 1321 O O . GLN A 1 174 ? 9.25 -9.688 5.539 1 92.31 174 GLN A O 1
ATOM 1326 N N . SER A 1 175 ? 10.93 -11.148 5.516 1 92.69 175 SER A N 1
ATOM 1327 C CA . SER A 1 175 ? 11.875 -10.195 4.934 1 92.69 175 SER A CA 1
ATOM 1328 C C . SER A 1 175 ? 11.438 -9.773 3.533 1 92.69 175 SER A C 1
ATOM 1330 O O . SER A 1 175 ? 11.578 -8.609 3.158 1 92.69 175 SER A O 1
ATOM 1332 N N . CYS A 1 176 ? 10.867 -10.664 2.75 1 93.25 176 CYS A N 1
ATOM 1333 C CA . CYS A 1 176 ? 10.461 -10.406 1.372 1 93.25 176 CYS A CA 1
ATOM 1334 C C . CYS A 1 176 ? 9.289 -9.438 1.32 1 93.25 176 CYS A C 1
ATOM 1336 O O . CYS A 1 176 ? 9.062 -8.781 0.302 1 93.25 176 CYS A O 1
ATOM 1338 N N . MET A 1 177 ? 8.617 -9.328 2.457 1 94.25 177 MET A N 1
ATOM 1339 C CA . MET A 1 177 ? 7.414 -8.5 2.484 1 94.25 177 MET A CA 1
ATOM 1340 C C . MET A 1 177 ? 7.539 -7.395 3.525 1 94.25 177 MET A C 1
ATOM 1342 O O . MET A 1 177 ? 6.539 -6.785 3.912 1 94.25 177 MET A O 1
ATOM 1346 N N . ASP A 1 178 ? 8.734 -7.223 4.004 1 94.38 178 ASP A N 1
ATOM 1347 C CA . ASP A 1 178 ? 8.984 -6.234 5.051 1 94.38 178 ASP A CA 1
ATOM 1348 C C . ASP A 1 178 ? 8.977 -4.816 4.48 1 94.38 178 ASP A C 1
ATOM 1350 O O . ASP A 1 178 ? 9.953 -4.379 3.877 1 94.38 178 ASP A O 1
ATOM 1354 N N . ALA A 1 179 ? 7.953 -4.133 4.789 1 91.88 179 ALA A N 1
ATOM 1355 C CA . ALA A 1 179 ? 7.734 -2.787 4.266 1 91.88 179 ALA A CA 1
ATOM 1356 C C . ALA A 1 179 ? 8.883 -1.857 4.637 1 91.88 179 ALA A C 1
ATOM 1358 O O . ALA A 1 179 ? 9.102 -0.833 3.984 1 91.88 179 ALA A O 1
ATOM 1359 N N . LYS A 1 180 ? 9.711 -2.125 5.625 1 92.69 180 LYS A N 1
ATOM 1360 C CA . LYS A 1 180 ? 10.812 -1.278 6.07 1 92.69 180 LYS A CA 1
ATOM 1361 C C . LYS A 1 180 ? 12.008 -1.383 5.125 1 92.69 180 LYS A C 1
ATOM 1363 O O . LYS A 1 180 ? 12.922 -0.558 5.18 1 92.69 180 LYS A O 1
ATOM 1368 N N . ARG A 1 181 ? 11.984 -2.346 4.238 1 94 181 ARG A N 1
ATOM 1369 C CA . ARG A 1 181 ? 13.156 -2.648 3.426 1 94 181 ARG A CA 1
ATOM 1370 C C . ARG A 1 181 ? 13.203 -1.771 2.18 1 94 181 ARG A C 1
ATOM 1372 O O . ARG A 1 181 ? 14.172 -1.806 1.422 1 94 181 ARG A O 1
ATOM 1379 N N . GLY A 1 182 ? 12.188 -1.011 1.921 1 95.06 182 GLY A N 1
ATOM 1380 C CA . GLY A 1 182 ? 12.195 -0.088 0.797 1 95.06 182 GLY A CA 1
ATOM 1381 C C . GLY A 1 182 ? 10.812 0.182 0.233 1 95.06 182 GLY A C 1
ATOM 1382 O O . GLY A 1 182 ? 9.859 -0.525 0.554 1 95.06 182 GLY A O 1
ATOM 1383 N N . ASP A 1 183 ? 10.789 1.145 -0.651 1 96.69 183 ASP A N 1
ATOM 1384 C CA . ASP A 1 183 ? 9.516 1.575 -1.221 1 96.69 183 ASP A CA 1
ATOM 1385 C C . ASP A 1 183 ? 8.906 0.483 -2.1 1 96.69 183 ASP A C 1
ATOM 1387 O O . ASP A 1 183 ? 7.688 0.31 -2.131 1 96.69 183 ASP A O 1
ATOM 1391 N N . GLU A 1 184 ? 9.781 -0.207 -2.803 1 97.38 184 GLU A N 1
ATOM 1392 C CA . GLU A 1 184 ? 9.312 -1.285 -3.668 1 97.38 184 GLU A CA 1
ATOM 1393 C C . GLU A 1 184 ? 8.578 -2.354 -2.867 1 97.38 184 GLU A C 1
ATOM 1395 O O . GLU A 1 184 ? 7.445 -2.715 -3.197 1 97.38 184 GLU A O 1
ATOM 1400 N N . ILE A 1 185 ? 9.219 -2.83 -1.8 1 97.75 185 ILE A N 1
ATOM 1401 C CA . ILE A 1 185 ? 8.648 -3.902 -0.988 1 97.75 185 ILE A CA 1
ATOM 1402 C C . ILE A 1 185 ? 7.406 -3.4 -0.259 1 97.75 185 ILE A C 1
ATOM 1404 O O . ILE A 1 185 ? 6.418 -4.125 -0.137 1 97.75 185 ILE A O 1
ATOM 1408 N N . ARG A 1 186 ? 7.449 -2.166 0.194 1 97.62 186 ARG A N 1
ATOM 1409 C CA . ARG A 1 186 ? 6.289 -1.573 0.848 1 97.62 186 ARG A CA 1
ATOM 1410 C C . ARG A 1 186 ? 5.09 -1.536 -0.095 1 97.62 186 ARG A C 1
ATOM 1412 O O . ARG A 1 186 ? 3.98 -1.921 0.286 1 97.62 186 ARG A O 1
ATOM 1419 N N . ALA A 1 187 ? 5.316 -1.053 -1.321 1 98 187 ALA A N 1
ATOM 1420 C CA . ALA A 1 187 ? 4.25 -0.991 -2.316 1 98 187 ALA A CA 1
ATOM 1421 C C . ALA A 1 187 ? 3.695 -2.381 -2.613 1 98 187 ALA A C 1
ATOM 1423 O O . ALA A 1 187 ? 2.479 -2.57 -2.676 1 98 187 ALA A O 1
ATOM 1424 N N . ASN A 1 188 ? 4.582 -3.346 -2.775 1 98.25 188 ASN A N 1
ATOM 1425 C CA . ASN A 1 188 ? 4.172 -4.711 -3.08 1 98.25 188 ASN A CA 1
ATOM 1426 C C . ASN A 1 188 ? 3.352 -5.316 -1.945 1 98.25 188 ASN A C 1
ATOM 1428 O O . ASN A 1 188 ? 2.336 -5.969 -2.188 1 98.25 188 ASN A O 1
ATOM 1432 N N . SER A 1 189 ? 3.83 -5.098 -0.734 1 97.94 189 SER A N 1
ATOM 1433 C CA . SER A 1 189 ? 3.141 -5.613 0.444 1 97.94 189 SER A CA 1
ATOM 1434 C C . SER A 1 189 ? 1.729 -5.047 0.55 1 97.94 189 SER A C 1
ATOM 1436 O O . SER A 1 189 ? 0.767 -5.793 0.739 1 97.94 189 SER A O 1
ATOM 1438 N N . LEU A 1 190 ? 1.604 -3.727 0.398 1 98.19 190 LEU A N 1
ATOM 1439 C CA . LEU A 1 190 ? 0.292 -3.09 0.465 1 98.19 190 LEU A CA 1
ATOM 1440 C C . LEU A 1 190 ? -0.622 -3.613 -0.638 1 98.19 190 LEU A C 1
ATOM 1442 O O . LEU A 1 190 ? -1.793 -3.91 -0.391 1 98.19 190 LEU A O 1
ATOM 1446 N N . PHE A 1 191 ? -0.099 -3.723 -1.834 1 98.38 191 PHE A N 1
ATOM 1447 C CA . PHE A 1 191 ? -0.88 -4.188 -2.973 1 98.38 191 PHE A CA 1
ATOM 1448 C C . PHE A 1 191 ? -1.368 -5.613 -2.746 1 98.38 191 PHE A C 1
ATOM 1450 O O . PHE A 1 191 ? -2.523 -5.934 -3.033 1 98.38 191 PHE A O 1
ATOM 1457 N N . TRP A 1 192 ? -0.542 -6.465 -2.213 1 98.5 192 TRP A N 1
ATOM 1458 C CA . TRP A 1 192 ? -0.899 -7.855 -1.955 1 98.5 192 TRP A CA 1
ATOM 1459 C C . TRP A 1 192 ? -2.008 -7.949 -0.912 1 98.5 192 TRP A C 1
ATOM 1461 O O . TRP A 1 192 ? -3.01 -8.641 -1.122 1 98.5 192 TRP A O 1
ATOM 1471 N N . PHE A 1 193 ? -1.845 -7.266 0.238 1 98.44 193 PHE A N 1
ATOM 1472 C CA . PHE A 1 193 ? -2.857 -7.309 1.286 1 98.44 193 PHE A CA 1
ATOM 1473 C C . PHE A 1 193 ? -4.203 -6.828 0.758 1 98.44 193 PHE A C 1
ATOM 1475 O O . PHE A 1 193 ? -5.25 -7.375 1.116 1 98.44 193 PHE A O 1
ATOM 1482 N N . GLU A 1 194 ? -4.129 -5.852 -0.147 1 98.31 194 GLU A N 1
ATOM 1483 C CA . GLU A 1 194 ? -5.375 -5.16 -0.478 1 98.31 194 GLU A CA 1
ATOM 1484 C C . GLU A 1 194 ? -6.059 -5.801 -1.683 1 98.31 194 GLU A C 1
ATOM 1486 O O . GLU A 1 194 ? -7.285 -5.797 -1.78 1 98.31 194 GLU A O 1
ATOM 1491 N N . PHE A 1 195 ? -5.281 -6.371 -2.631 1 98.19 195 PHE A N 1
ATOM 1492 C CA . PHE A 1 195 ? -5.902 -6.738 -3.898 1 98.19 195 PHE A CA 1
ATOM 1493 C C . PHE A 1 195 ? -5.645 -8.203 -4.223 1 98.19 195 PHE A C 1
ATOM 1495 O O . PHE A 1 195 ? -6.035 -8.688 -5.289 1 98.19 195 PHE A O 1
ATOM 1502 N N . GLU A 1 196 ? -5.035 -8.945 -3.316 1 98.38 196 GLU A N 1
ATOM 1503 C CA . GLU A 1 196 ? -4.711 -10.312 -3.709 1 98.38 196 GLU A CA 1
ATOM 1504 C C . GLU A 1 196 ? -5 -11.289 -2.574 1 98.38 196 GLU A C 1
ATOM 1506 O O . GLU A 1 196 ? -5.57 -12.359 -2.803 1 98.38 196 GLU A O 1
ATOM 1511 N N . LEU A 1 197 ? -4.648 -10.969 -1.279 1 98.25 197 LEU A N 1
ATOM 1512 C CA . LEU A 1 197 ? -4.703 -11.906 -0.161 1 98.25 197 LEU A CA 1
ATOM 1513 C C . LEU A 1 197 ? -6.07 -12.578 -0.082 1 98.25 197 LEU A C 1
ATOM 1515 O O . LEU A 1 197 ? -6.172 -13.805 -0.203 1 98.25 197 LEU A O 1
ATOM 1519 N N . ARG A 1 198 ? -7.098 -11.812 0.031 1 97.69 198 ARG A N 1
ATOM 1520 C CA . ARG A 1 198 ? -8.438 -12.367 0.173 1 97.69 198 ARG A CA 1
ATOM 1521 C C . ARG A 1 198 ? -8.984 -12.828 -1.174 1 97.69 198 ARG A C 1
ATOM 1523 O O . ARG A 1 198 ? -9.641 -13.867 -1.262 1 97.69 198 ARG A O 1
ATOM 1530 N N . GLN A 1 199 ? -8.68 -12.094 -2.244 1 97.62 199 GLN A N 1
ATOM 1531 C CA . GLN A 1 199 ? -9.25 -12.328 -3.566 1 97.62 199 GLN A CA 1
ATOM 1532 C C . GLN A 1 199 ? -8.773 -13.656 -4.145 1 97.62 199 GLN A C 1
ATOM 1534 O O . GLN A 1 199 ? -9.578 -14.438 -4.66 1 97.62 199 GLN A O 1
ATOM 1539 N N . TYR A 1 200 ? -7.523 -13.93 -4.02 1 98.19 200 TYR A N 1
ATOM 1540 C CA . TYR A 1 200 ? -6.977 -15.125 -4.66 1 98.19 200 TYR A CA 1
ATOM 1541 C C . TYR A 1 200 ? -7.242 -16.359 -3.816 1 98.19 200 TYR A C 1
ATOM 1543 O O . TYR A 1 200 ? -7.543 -17.438 -4.352 1 98.19 200 TYR A O 1
ATOM 1551 N N . THR A 1 201 ? -7.195 -16.25 -2.479 1 97.44 201 THR A N 1
ATOM 1552 C CA . THR A 1 201 ? -7.391 -17.406 -1.604 1 97.44 201 THR A CA 1
ATOM 1553 C C . THR A 1 201 ? -8.852 -17.844 -1.608 1 97.44 201 THR A C 1
ATOM 1555 O O . THR A 1 201 ? -9.156 -19.016 -1.325 1 97.44 201 THR A O 1
ATOM 1558 N N . ASN A 1 202 ? -9.742 -16.922 -2.002 1 95.62 202 ASN A N 1
ATOM 1559 C CA . ASN A 1 202 ? -11.172 -17.219 -2.012 1 95.62 202 ASN A CA 1
ATOM 1560 C C . ASN A 1 202 ? -11.688 -17.438 -3.432 1 95.62 202 ASN A C 1
ATOM 1562 O O . ASN A 1 202 ? -12.859 -17.766 -3.627 1 95.62 202 ASN A O 1
ATOM 1566 N N . ALA A 1 203 ? -10.836 -17.281 -4.387 1 97.06 203 ALA A N 1
ATOM 1567 C CA . ALA A 1 203 ? -11.281 -17.406 -5.773 1 97.06 203 ALA A CA 1
ATOM 1568 C C . ALA A 1 203 ? -11.758 -18.812 -6.078 1 97.06 203 ALA A C 1
ATOM 1570 O O . ALA A 1 203 ? -11.164 -19.797 -5.613 1 97.06 203 ALA A O 1
ATOM 1571 N N . PRO A 1 204 ? -12.82 -18.938 -6.887 1 95.94 204 PRO A N 1
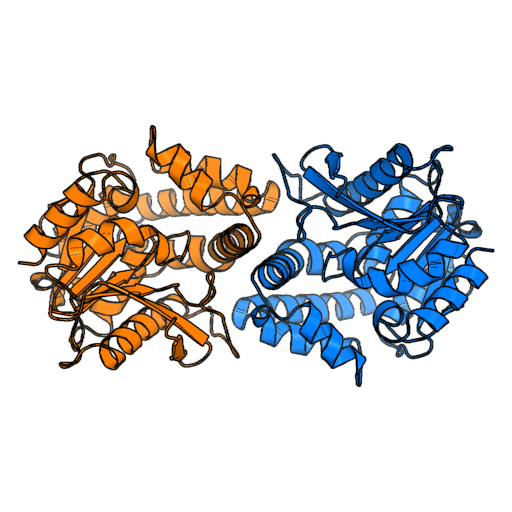ATOM 1572 C CA . PRO A 1 204 ? -13.227 -20.266 -7.312 1 95.94 204 PRO A CA 1
ATOM 1573 C C . PRO A 1 204 ? -12.188 -20.953 -8.203 1 95.94 204 PRO A C 1
ATOM 1575 O O . PRO A 1 204 ? -11.562 -20.297 -9.039 1 95.94 204 PRO A O 1
ATOM 1578 N N . VAL A 1 205 ? -11.977 -22.219 -7.949 1 95.69 205 VAL A N 1
ATOM 1579 C CA . VAL A 1 205 ? -11.102 -23.031 -8.781 1 95.69 205 VAL A CA 1
ATOM 1580 C C . VAL A 1 205 ? -11.938 -23.875 -9.742 1 95.69 205 VAL A C 1
ATOM 1582 O O . VAL A 1 205 ? -12.875 -24.562 -9.312 1 95.69 205 VAL A O 1
ATOM 1585 N N . ASN A 1 206 ? -11.633 -23.766 -10.984 1 96.75 206 ASN A N 1
ATOM 1586 C CA . ASN A 1 206 ? -12.273 -24.625 -11.969 1 96.75 206 ASN A CA 1
ATOM 1587 C C . ASN A 1 206 ? -11.656 -26.031 -11.984 1 96.75 206 ASN A C 1
ATOM 1589 O O . ASN A 1 206 ? -10.938 -26.375 -12.922 1 96.75 206 ASN A O 1
ATOM 1593 N N . VAL A 1 207 ? -12.055 -26.797 -11.07 1 95.75 207 VAL A N 1
ATOM 1594 C CA . VAL A 1 207 ? -11.461 -28.109 -10.859 1 95.75 207 VAL A CA 1
ATOM 1595 C C . VAL A 1 207 ? -11.734 -29 -12.07 1 95.75 207 VAL A C 1
ATOM 1597 O O . VAL A 1 207 ? -10.875 -29.781 -12.484 1 95.75 207 VAL A O 1
ATOM 1600 N N . GLU A 1 208 ? -12.914 -28.906 -12.602 1 96.75 208 GLU A N 1
ATOM 1601 C CA . GLU A 1 208 ? -13.258 -29.688 -13.789 1 96.75 208 GLU A CA 1
ATOM 1602 C C . GLU A 1 208 ? -12.297 -29.406 -14.938 1 96.75 208 GLU A C 1
ATOM 1604 O O . GLU A 1 208 ? -11.828 -30.328 -15.602 1 96.75 208 GLU A O 1
ATOM 1609 N N . ALA A 1 209 ? -12.016 -28.156 -15.125 1 97.94 209 ALA A N 1
ATOM 1610 C CA . ALA A 1 209 ? -11.086 -27.781 -16.188 1 97.94 209 ALA A CA 1
ATOM 1611 C C . ALA A 1 209 ? -9.68 -28.312 -15.898 1 97.94 209 ALA A C 1
ATOM 1613 O O . ALA A 1 209 ? -8.977 -28.75 -16.812 1 97.94 209 ALA A O 1
ATOM 1614 N N . LEU A 1 210 ? -9.258 -28.281 -14.648 1 97.88 210 LEU A N 1
ATOM 1615 C CA . LEU A 1 210 ? -7.938 -28.781 -14.266 1 97.88 210 LEU A CA 1
ATOM 1616 C C . LEU A 1 210 ? -7.84 -30.281 -14.469 1 97.88 210 LEU A C 1
ATOM 1618 O O . LEU A 1 210 ? -6.828 -30.781 -14.969 1 97.88 210 LEU A O 1
ATOM 1622 N N . VAL A 1 211 ? -8.883 -30.953 -14.141 1 97 211 VAL A N 1
ATOM 1623 C CA . VAL A 1 211 ? -8.914 -32.406 -14.266 1 97 211 VAL A CA 1
ATOM 1624 C C . VAL A 1 211 ? -8.898 -32.781 -15.742 1 97 211 VAL A C 1
ATOM 1626 O O . VAL A 1 211 ? -8.266 -33.781 -16.125 1 97 211 VAL A O 1
ATOM 1629 N N . LYS A 1 212 ? -9.594 -32.031 -16.5 1 97.69 212 LYS A N 1
ATOM 1630 C CA . LYS A 1 212 ? -9.578 -32.25 -17.938 1 97.69 212 LYS A CA 1
ATOM 1631 C C . LYS A 1 212 ? -8.156 -32.188 -18.5 1 97.69 212 LYS A C 1
ATOM 1633 O O . LYS A 1 212 ? -7.82 -32.875 -19.453 1 97.69 212 LYS A O 1
ATOM 1638 N N . GLU A 1 213 ? -7.355 -31.312 -17.922 1 98.06 213 GLU A N 1
ATOM 1639 C CA . GLU A 1 213 ? -5.984 -31.109 -18.359 1 98.06 213 GLU A CA 1
ATOM 1640 C C . GLU A 1 213 ? -4.992 -31.781 -17.422 1 98.06 213 GLU A C 1
ATOM 1642 O O . GLU A 1 213 ? -3.852 -31.328 -17.281 1 98.06 213 GLU A O 1
ATOM 1647 N N . LYS A 1 214 ? -5.434 -32.812 -16.703 1 97.19 214 LYS A N 1
ATOM 1648 C CA . LYS A 1 214 ? -4.648 -33.406 -15.625 1 97.19 214 LYS A CA 1
ATOM 1649 C C . LYS A 1 214 ? -3.295 -33.906 -16.141 1 97.19 214 LYS A C 1
ATOM 1651 O O . LYS A 1 214 ? -2.314 -33.938 -15.383 1 97.19 214 LYS A O 1
ATOM 1656 N N . GLU A 1 215 ? -3.17 -34.281 -17.406 1 97.31 215 GLU A N 1
ATOM 1657 C CA . GLU A 1 215 ? -1.909 -34.75 -17.969 1 97.31 215 GLU A CA 1
ATOM 1658 C C . GLU A 1 215 ? -0.862 -33.656 -18 1 97.31 215 GLU A C 1
ATOM 1660 O O . GLU A 1 215 ? 0.338 -33.906 -18.062 1 97.31 215 GLU A O 1
ATOM 1665 N N . LYS A 1 216 ? -1.323 -32.375 -17.984 1 98.5 216 LYS A N 1
ATOM 1666 C CA . LYS A 1 216 ? -0.427 -31.219 -18.016 1 98.5 216 LYS A CA 1
ATOM 1667 C C . LYS A 1 216 ? -0.161 -30.703 -16.594 1 98.5 216 LYS A C 1
ATOM 1669 O O . LYS A 1 216 ? 0.708 -29.844 -16.406 1 98.5 216 LYS A O 1
ATOM 1674 N N . LEU A 1 217 ? -0.931 -31.125 -15.641 1 98.56 217 LEU A N 1
ATOM 1675 C CA . LEU A 1 217 ? -0.906 -30.547 -14.297 1 98.56 217 LEU A CA 1
ATOM 1676 C C . LEU A 1 217 ? -0.033 -31.391 -13.367 1 98.56 217 LEU A C 1
ATOM 1678 O O . LEU A 1 217 ? -0.275 -32.594 -13.195 1 98.56 217 LEU A O 1
ATOM 1682 N N . ILE A 1 218 ? 0.961 -30.828 -12.82 1 98.5 218 ILE A N 1
ATOM 1683 C CA . ILE A 1 218 ? 1.801 -31.422 -11.797 1 98.5 218 ILE A CA 1
ATOM 1684 C C . ILE A 1 218 ? 1.554 -30.734 -10.453 1 98.5 218 ILE A C 1
ATOM 1686 O O . ILE A 1 218 ? 1.803 -29.531 -10.312 1 98.5 218 ILE A O 1
ATOM 1690 N N . LEU A 1 219 ? 1.023 -31.438 -9.523 1 98 219 LEU A N 1
ATOM 1691 C CA . LEU A 1 219 ? 0.834 -30.953 -8.156 1 98 219 LEU A CA 1
ATOM 1692 C C . LEU A 1 219 ? 2.084 -31.188 -7.316 1 98 219 LEU A C 1
ATOM 1694 O O . LEU A 1 219 ? 2.502 -32.344 -7.125 1 98 219 LEU A O 1
ATOM 1698 N N . ALA A 1 220 ? 2.68 -30.094 -6.82 1 97.88 220 ALA A N 1
ATOM 1699 C CA . ALA A 1 220 ? 3.959 -30.25 -6.129 1 97.88 220 ALA A CA 1
ATOM 1700 C C . ALA A 1 220 ? 3.945 -29.531 -4.781 1 97.88 220 ALA A C 1
ATOM 1702 O O . ALA A 1 220 ? 3.336 -28.469 -4.645 1 97.88 220 ALA A O 1
ATOM 1703 N N . VAL A 1 221 ? 4.602 -30.109 -3.803 1 96.06 221 VAL A N 1
ATOM 1704 C CA . VAL A 1 221 ? 4.852 -29.5 -2.506 1 96.06 221 VAL A CA 1
ATOM 1705 C C . VAL A 1 221 ? 6.332 -29.609 -2.152 1 96.06 221 VAL A C 1
ATOM 1707 O O . VAL A 1 221 ? 7.031 -30.5 -2.66 1 96.06 221 VAL A O 1
ATOM 1710 N N . GLY A 1 222 ? 6.805 -28.688 -1.317 1 94.12 222 GLY A N 1
ATOM 1711 C CA . GLY A 1 222 ? 8.164 -28.812 -0.824 1 94.12 222 GLY A CA 1
ATOM 1712 C C . GLY A 1 222 ? 8.359 -30 0.099 1 94.12 222 GLY A C 1
ATOM 1713 O O . GLY A 1 222 ? 7.488 -30.312 0.912 1 94.12 222 GLY A O 1
ATOM 1714 N N . GLU A 1 223 ? 9.508 -30.562 -0.033 1 93.38 223 GLU A N 1
ATOM 1715 C CA . GLU A 1 223 ? 9.859 -31.672 0.842 1 93.38 223 GLU A CA 1
ATOM 1716 C C . GLU A 1 223 ? 9.836 -31.25 2.309 1 93.38 223 GLU A C 1
ATOM 1718 O O . GLU A 1 223 ? 9.5 -32.062 3.184 1 93.38 223 GLU A O 1
ATOM 1723 N N . GLU A 1 224 ? 10.047 -30.016 2.541 1 90.69 224 GLU A N 1
ATOM 1724 C CA . GLU A 1 224 ? 10.172 -29.5 3.902 1 90.69 224 GLU A CA 1
ATOM 1725 C C . GLU A 1 224 ? 8.922 -28.719 4.312 1 90.69 224 GLU A C 1
ATOM 1727 O O . GLU A 1 224 ? 8.898 -28.094 5.375 1 90.69 224 GLU A O 1
ATOM 1732 N N . SER A 1 225 ? 7.961 -28.766 3.406 1 88.44 225 SER A N 1
ATOM 1733 C CA . SER A 1 225 ? 6.727 -28.062 3.732 1 88.44 225 SER A CA 1
ATOM 1734 C C . SER A 1 225 ? 5.887 -28.859 4.73 1 88.44 225 SER A C 1
ATOM 1736 O O . SER A 1 225 ? 5.938 -30.078 4.758 1 88.44 225 SER A O 1
ATOM 1738 N N . GLY A 1 226 ? 5.18 -28.25 5.602 1 80.44 226 GLY A N 1
ATOM 1739 C CA . GLY A 1 226 ? 4.355 -28.891 6.617 1 80.44 226 GLY A CA 1
ATOM 1740 C C . GLY A 1 226 ? 2.984 -29.297 6.102 1 80.44 226 GLY A C 1
ATOM 1741 O O . GLY A 1 226 ? 2.715 -29.203 4.902 1 80.44 226 GLY A O 1
ATOM 1742 N N . ASP A 1 227 ? 2.141 -29.828 7.039 1 76.94 227 ASP A N 1
ATOM 1743 C CA . ASP A 1 227 ? 0.805 -30.328 6.723 1 76.94 227 ASP A CA 1
ATOM 1744 C C . ASP A 1 227 ? -0.253 -29.25 6.969 1 76.94 227 ASP A C 1
ATOM 1746 O O . ASP A 1 227 ? -1.351 -29.547 7.441 1 76.94 227 ASP A O 1
ATOM 1750 N N . GLY A 1 228 ? -0.096 -28.125 6.48 1 77.88 228 GLY A N 1
ATOM 1751 C CA . GLY A 1 228 ? -1.053 -27.047 6.695 1 77.88 228 GLY A CA 1
ATOM 1752 C C . GLY A 1 228 ? -2.168 -27.031 5.668 1 77.88 228 GLY A C 1
ATOM 1753 O O . GLY A 1 228 ? -2.344 -27.984 4.914 1 77.88 228 GLY A O 1
ATOM 1754 N N . PRO A 1 229 ? -3.074 -26.078 5.715 1 81.31 229 PRO A N 1
ATOM 1755 C CA . PRO A 1 229 ? -4.246 -25.969 4.84 1 81.31 229 PRO A CA 1
ATOM 1756 C C . PRO A 1 229 ? -3.893 -26.078 3.359 1 81.31 229 PRO A C 1
ATOM 1758 O O . PRO A 1 229 ? -4.68 -26.609 2.57 1 81.31 229 PRO A O 1
ATOM 1761 N N . VAL A 1 230 ? -2.77 -25.672 3.027 1 86.62 230 VAL A N 1
ATOM 1762 C CA . VAL A 1 230 ? -2.361 -25.719 1.627 1 86.62 230 VAL A CA 1
ATOM 1763 C C . VAL A 1 230 ? -2.162 -27.172 1.193 1 86.62 230 VAL A C 1
ATOM 1765 O O . VAL A 1 230 ? -2.482 -27.531 0.059 1 86.62 230 VAL A O 1
ATOM 1768 N N . MET A 1 231 ? -1.72 -27.984 2.049 1 88.75 231 MET A N 1
ATOM 1769 C CA . MET A 1 231 ? -1.576 -29.406 1.748 1 88.75 231 MET A CA 1
ATOM 1770 C C . MET A 1 231 ? -2.939 -30.062 1.544 1 88.75 231 MET A C 1
ATOM 1772 O O . MET A 1 231 ? -3.086 -30.953 0.707 1 88.75 231 MET A O 1
ATOM 1776 N N . SER A 1 232 ? -3.887 -29.609 2.332 1 91.75 232 SER A N 1
ATOM 1777 C CA . SER A 1 232 ? -5.242 -30.125 2.158 1 91.75 232 SER A CA 1
ATOM 1778 C C . SER A 1 232 ? -5.797 -29.766 0.782 1 91.75 232 SER A C 1
ATOM 1780 O O . SER A 1 232 ? -6.52 -30.562 0.174 1 91.75 232 SER A O 1
ATOM 1782 N N . VAL A 1 233 ? -5.469 -28.594 0.309 1 94.44 233 VAL A N 1
ATOM 1783 C CA . VAL A 1 233 ? -5.863 -28.172 -1.027 1 94.44 233 VAL A CA 1
ATOM 1784 C C . VAL A 1 233 ? -5.25 -29.094 -2.074 1 94.44 233 VAL A C 1
ATOM 1786 O O . VAL A 1 233 ? -5.941 -29.562 -2.977 1 94.44 233 VAL A O 1
ATOM 1789 N N . MET A 1 234 ? -3.982 -29.375 -1.922 1 94.44 234 MET A N 1
ATOM 1790 C CA . MET A 1 234 ? -3.262 -30.234 -2.857 1 94.44 234 MET A CA 1
ATOM 1791 C C . MET A 1 234 ? -3.873 -31.641 -2.898 1 94.44 234 MET A C 1
ATOM 1793 O O . MET A 1 234 ? -4.082 -32.188 -3.977 1 94.44 234 MET A O 1
ATOM 1797 N N . LYS A 1 235 ? -4.199 -32.156 -1.787 1 93.81 235 LYS A N 1
ATOM 1798 C CA . LYS A 1 235 ? -4.797 -33.469 -1.694 1 93.81 235 LYS A CA 1
ATOM 1799 C C . LYS A 1 235 ? -6.184 -33.5 -2.328 1 93.81 235 LYS A C 1
ATOM 1801 O O . LYS A 1 235 ? -6.551 -34.469 -2.988 1 93.81 235 LYS A O 1
ATOM 1806 N N . ALA A 1 236 ? -6.918 -32.438 -2.086 1 94.81 236 ALA A N 1
ATOM 1807 C CA . ALA A 1 236 ? -8.266 -32.375 -2.641 1 94.81 236 ALA A CA 1
ATOM 1808 C C . ALA A 1 236 ? -8.234 -32.375 -4.164 1 94.81 236 ALA A C 1
ATOM 1810 O O . ALA A 1 236 ? -9 -33.125 -4.801 1 94.81 236 ALA A O 1
ATOM 1811 N N . ILE A 1 237 ? -7.352 -31.609 -4.762 1 94.94 237 ILE A N 1
ATOM 1812 C CA . ILE A 1 237 ? -7.242 -31.547 -6.215 1 94.94 237 ILE A CA 1
ATOM 1813 C C . ILE A 1 237 ? -6.73 -32.875 -6.754 1 94.94 237 ILE A C 1
ATOM 1815 O O . ILE A 1 237 ? -7.258 -33.406 -7.738 1 94.94 237 ILE A O 1
ATOM 1819 N N . ALA A 1 238 ? -5.738 -33.406 -6.086 1 96.38 238 ALA A N 1
ATOM 1820 C CA . ALA A 1 238 ? -5.145 -34.688 -6.496 1 96.38 238 ALA A CA 1
ATOM 1821 C C . ALA A 1 238 ? -6.188 -35.812 -6.504 1 96.38 238 ALA A C 1
ATOM 1823 O O . ALA A 1 238 ? -6.23 -36.625 -7.43 1 96.38 238 ALA A O 1
ATOM 1824 N N . THR A 1 239 ? -6.969 -35.875 -5.492 1 95.94 239 THR A N 1
ATOM 1825 C CA . THR A 1 239 ? -7.996 -36.875 -5.359 1 95.94 239 THR A CA 1
ATOM 1826 C C . THR A 1 239 ? -9.016 -36.781 -6.492 1 95.94 239 THR A C 1
ATOM 1828 O O . THR A 1 239 ? -9.391 -37.812 -7.086 1 95.94 239 THR A O 1
ATOM 1831 N N . GLN A 1 240 ? -9.406 -35.656 -6.82 1 93.69 240 GLN A N 1
ATOM 1832 C CA . GLN A 1 240 ? -10.406 -35.438 -7.859 1 93.69 240 GLN A CA 1
ATOM 1833 C C . GLN A 1 240 ? -9.859 -35.812 -9.234 1 93.69 240 GLN A C 1
ATOM 1835 O O . GLN A 1 240 ? -10.602 -36.281 -10.094 1 93.69 240 GLN A O 1
ATOM 1840 N N . GLY A 1 241 ? -8.602 -35.594 -9.398 1 94.62 241 GLY A N 1
ATOM 1841 C CA . GLY A 1 241 ? -7.988 -35.906 -10.688 1 94.62 241 GLY A CA 1
ATOM 1842 C C . GLY A 1 241 ? -7.352 -37.281 -10.734 1 94.62 241 GLY A C 1
ATOM 1843 O O . GLY A 1 241 ? -6.875 -37.719 -11.789 1 94.62 241 GLY A O 1
ATOM 1844 N N . GLY A 1 242 ? -7.367 -37.938 -9.664 1 96 242 GLY A N 1
ATOM 1845 C CA . GLY A 1 242 ? -6.688 -39.219 -9.594 1 96 242 GLY A CA 1
ATOM 1846 C C . GLY A 1 242 ? -5.184 -39.125 -9.773 1 96 242 GLY A C 1
ATOM 1847 O O . GLY A 1 242 ? -4.574 -39.906 -10.492 1 96 242 GLY A O 1
ATOM 1848 N N . GLN A 1 243 ? -4.602 -38.062 -9.219 1 96.5 243 GLN A N 1
ATOM 1849 C CA . GLN A 1 243 ? -3.176 -37.781 -9.352 1 96.5 243 GLN A CA 1
ATOM 1850 C C . GLN A 1 243 ? -2.469 -37.875 -8 1 96.5 243 GLN A C 1
ATOM 1852 O O . GLN A 1 243 ? -3.121 -38 -6.961 1 96.5 243 GLN A O 1
ATOM 1857 N N . GLU A 1 244 ? -1.213 -37.906 -8.07 1 96.12 244 GLU A N 1
ATOM 1858 C CA . GLU A 1 244 ? -0.393 -37.844 -6.867 1 96.12 244 GLU A CA 1
ATOM 1859 C C . GLU A 1 244 ? 0.215 -36.469 -6.688 1 96.12 244 GLU A C 1
ATOM 1861 O O . GLU A 1 244 ? 0.407 -35.719 -7.66 1 96.12 244 GLU A O 1
ATOM 1866 N N . VAL A 1 245 ? 0.449 -36.188 -5.441 1 97 245 VAL A N 1
ATOM 1867 C CA . VAL A 1 245 ? 1.196 -34.969 -5.117 1 97 245 VAL A CA 1
ATOM 1868 C C . VAL A 1 245 ? 2.691 -35.281 -5.078 1 97 245 VAL A C 1
ATOM 1870 O O . VAL A 1 245 ? 3.125 -36.188 -4.355 1 97 245 VAL A O 1
ATOM 1873 N N . LEU A 1 246 ? 3.441 -34.562 -5.855 1 97.12 246 LEU A N 1
ATOM 1874 C CA . LEU A 1 246 ? 4.879 -34.812 -5.934 1 97.12 246 LEU A CA 1
ATOM 1875 C C . LEU A 1 246 ? 5.637 -33.844 -5.023 1 97.12 246 LEU A C 1
ATOM 1877 O O . LEU A 1 246 ? 5.098 -32.812 -4.613 1 97.12 246 LEU A O 1
ATOM 1881 N N . LYS A 1 247 ? 6.883 -34.25 -4.727 1 96.25 247 LYS A N 1
ATOM 1882 C CA . LYS A 1 247 ? 7.707 -33.438 -3.852 1 96.25 247 LYS A CA 1
ATOM 1883 C C . LYS A 1 247 ? 8.852 -32.781 -4.629 1 96.25 247 LYS A C 1
ATOM 1885 O O . LYS A 1 247 ? 9.43 -33.406 -5.523 1 96.25 247 LYS A O 1
ATOM 1890 N N . ILE A 1 248 ? 9.094 -31.562 -4.348 1 97.06 248 ILE A N 1
ATOM 1891 C CA . ILE A 1 248 ? 10.273 -30.875 -4.871 1 97.06 248 ILE A CA 1
ATOM 1892 C C . ILE A 1 248 ? 11.164 -30.422 -3.713 1 97.06 248 ILE A C 1
ATOM 1894 O O . ILE A 1 248 ? 10.695 -30.312 -2.576 1 97.06 248 ILE A O 1
ATOM 1898 N N . SER A 1 249 ? 12.43 -30.141 -3.977 1 95.56 249 SER A N 1
ATOM 1899 C CA . SER A 1 249 ? 13.406 -29.812 -2.945 1 95.56 249 SER A CA 1
ATOM 1900 C C . SER A 1 249 ? 13.055 -28.5 -2.254 1 95.56 249 SER A C 1
ATOM 1902 O O . SER A 1 249 ? 12.609 -27.547 -2.902 1 95.56 249 SER A O 1
ATOM 1904 N N . GLY A 1 250 ? 13.312 -28.5 -0.898 1 93.25 250 GLY A N 1
ATOM 1905 C CA . GLY A 1 250 ? 13.062 -27.312 -0.113 1 93.25 250 GLY A CA 1
ATOM 1906 C C . GLY A 1 250 ? 11.648 -27.234 0.43 1 93.25 250 GLY A C 1
ATOM 1907 O O . GLY A 1 250 ? 10.945 -28.25 0.49 1 93.25 250 GLY A O 1
ATOM 1908 N N . GLY A 1 251 ? 11.328 -26.062 0.949 1 92.38 251 GLY A N 1
ATOM 1909 C CA . GLY A 1 251 ? 9.984 -25.781 1.432 1 92.38 251 GLY A CA 1
ATOM 1910 C C . GLY A 1 251 ? 9.203 -24.859 0.52 1 92.38 251 GLY A C 1
ATOM 1911 O O . GLY A 1 251 ? 9.203 -25.031 -0.7 1 92.38 251 GLY A O 1
ATOM 1912 N N . HIS A 1 252 ? 8.508 -23.953 1.11 1 93.44 252 HIS A N 1
ATOM 1913 C CA . HIS A 1 252 ? 7.684 -23.031 0.347 1 93.44 252 HIS A CA 1
ATOM 1914 C C . HIS A 1 252 ? 8.547 -22.078 -0.487 1 93.44 252 HIS A C 1
ATOM 1916 O O . HIS A 1 252 ? 8.125 -21.625 -1.556 1 93.44 252 HIS A O 1
ATOM 1922 N N . LEU A 1 253 ? 9.781 -21.797 -0.032 1 95.25 253 LEU A N 1
ATOM 1923 C CA . LEU A 1 253 ? 10.68 -20.875 -0.719 1 95.25 253 LEU A CA 1
ATOM 1924 C C . LEU A 1 253 ? 11.953 -21.594 -1.171 1 95.25 253 LEU A C 1
ATOM 1926 O O . LEU A 1 253 ? 13.039 -21 -1.159 1 95.25 253 LEU A O 1
ATOM 1930 N N . GLY A 1 254 ? 11.828 -22.812 -1.497 1 95.12 254 GLY A N 1
ATOM 1931 C CA . GLY A 1 254 ? 12.977 -23.594 -1.924 1 95.12 254 GLY A CA 1
ATOM 1932 C C . GLY A 1 254 ? 13.734 -22.969 -3.074 1 95.12 254 GLY A C 1
ATOM 1933 O O . GLY A 1 254 ? 14.961 -23.094 -3.164 1 95.12 254 GLY A O 1
ATOM 1934 N N . TYR A 1 255 ? 13.062 -22.25 -3.963 1 97.25 255 TYR A N 1
ATOM 1935 C CA . TYR A 1 255 ? 13.672 -21.625 -5.129 1 97.25 255 TYR A CA 1
ATOM 1936 C C . TYR A 1 255 ? 14.602 -20.484 -4.719 1 97.25 255 TYR A C 1
ATOM 1938 O O . TYR A 1 255 ? 15.445 -20.062 -5.504 1 97.25 255 TYR A O 1
ATOM 1946 N N . MET A 1 256 ? 14.469 -19.953 -3.508 1 96.75 256 MET A N 1
ATOM 1947 C CA . MET A 1 256 ? 15.344 -18.891 -3.008 1 96.75 256 MET A CA 1
ATOM 1948 C C . MET A 1 256 ? 16.438 -19.484 -2.115 1 96.75 256 MET A C 1
ATOM 1950 O O . MET A 1 256 ? 17.594 -19.078 -2.197 1 96.75 256 MET A O 1
ATOM 1954 N N . LEU A 1 257 ? 16.125 -20.484 -1.306 1 95.56 257 LEU A N 1
ATOM 1955 C CA . LEU A 1 257 ? 17.016 -20.969 -0.258 1 95.56 257 LEU A CA 1
ATOM 1956 C C . LEU A 1 257 ? 17.922 -22.062 -0.787 1 95.56 257 LEU A C 1
ATOM 1958 O O . LEU A 1 257 ? 19.062 -22.219 -0.315 1 95.56 257 LEU A O 1
ATOM 1962 N N . LYS A 1 258 ? 17.391 -22.844 -1.715 1 96.62 258 LYS A N 1
ATOM 1963 C CA . LYS A 1 258 ? 18.125 -23.938 -2.326 1 96.62 258 LYS A CA 1
ATOM 1964 C C . LYS A 1 258 ? 18 -23.922 -3.848 1 96.62 258 LYS A C 1
ATOM 1966 O O . LYS A 1 258 ? 17.578 -24.906 -4.457 1 96.62 258 LYS A O 1
ATOM 1971 N N . PRO A 1 259 ? 18.516 -22.859 -4.457 1 98.12 259 PRO A N 1
ATOM 1972 C CA . PRO A 1 259 ? 18.203 -22.625 -5.867 1 98.12 259 PRO A CA 1
ATOM 1973 C C . PRO A 1 259 ? 18.703 -23.734 -6.785 1 98.12 259 PRO A C 1
ATOM 1975 O O . PRO A 1 259 ? 18 -24.125 -7.73 1 98.12 259 PRO A O 1
ATOM 1978 N N . GLU A 1 260 ? 19.844 -24.297 -6.559 1 98.25 260 GLU A N 1
ATOM 1979 C CA . GLU A 1 260 ? 20.406 -25.312 -7.441 1 98.25 260 GLU A CA 1
ATOM 1980 C C . GLU A 1 260 ? 19.641 -26.625 -7.344 1 98.25 260 GLU A C 1
ATOM 1982 O O . GLU A 1 260 ? 19.234 -27.203 -8.367 1 98.25 260 GLU A O 1
ATOM 1987 N N . VAL A 1 261 ? 19.453 -27.109 -6.133 1 98.31 261 VAL A N 1
ATOM 1988 C CA . VAL A 1 261 ? 18.797 -28.391 -5.934 1 98.31 261 VAL A CA 1
ATOM 1989 C C . VAL A 1 261 ? 17.312 -28.266 -6.336 1 98.31 261 VAL A C 1
ATOM 1991 O O . VAL A 1 261 ? 16.734 -29.203 -6.879 1 98.31 261 VAL A O 1
ATOM 1994 N N . TRP A 1 262 ? 16.719 -27.156 -5.996 1 98.25 262 TRP A N 1
ATOM 1995 C CA . TRP A 1 262 ? 15.344 -26.891 -6.43 1 98.25 262 TRP A CA 1
ATOM 1996 C C . TRP A 1 262 ? 15.242 -26.938 -7.949 1 98.25 262 TRP A C 1
ATOM 1998 O O . TRP A 1 262 ? 14.336 -27.578 -8.492 1 98.25 262 TRP A O 1
ATOM 2008 N N . ALA A 1 263 ? 16.188 -26.266 -8.688 1 98.62 263 ALA A N 1
ATOM 2009 C CA . ALA A 1 263 ? 16.188 -26.25 -10.148 1 98.62 263 ALA A CA 1
ATOM 2010 C C . ALA A 1 263 ? 16.281 -27.672 -10.711 1 98.62 263 ALA A C 1
ATOM 2012 O O . ALA A 1 263 ? 15.617 -28 -11.695 1 98.62 263 ALA A O 1
ATOM 2013 N N . LYS A 1 264 ? 17.031 -28.5 -10.094 1 98.31 264 LYS A N 1
ATOM 2014 C CA . LYS A 1 264 ? 17.156 -29.875 -10.523 1 98.31 264 LYS A CA 1
ATOM 2015 C C . LYS A 1 264 ? 15.812 -30.609 -10.422 1 98.31 264 LYS A C 1
ATOM 2017 O O . LYS A 1 264 ? 15.453 -31.375 -11.305 1 98.31 264 LYS A O 1
ATOM 2022 N N . SER A 1 265 ? 15.125 -30.375 -9.32 1 98.38 265 SER A N 1
ATOM 2023 C CA . SER A 1 265 ? 13.797 -30.969 -9.156 1 98.38 265 SER A CA 1
ATOM 2024 C C . SER A 1 265 ? 12.859 -30.531 -10.273 1 98.38 265 SER A C 1
ATOM 2026 O O . SER A 1 265 ? 12.07 -31.344 -10.773 1 98.38 265 SER A O 1
ATOM 2028 N N . ILE A 1 266 ? 12.898 -29.266 -10.656 1 98.69 266 ILE A N 1
ATOM 2029 C CA . ILE A 1 266 ? 12.031 -28.734 -11.695 1 98.69 266 ILE A CA 1
ATOM 2030 C C . ILE A 1 266 ? 12.359 -29.375 -13.039 1 98.69 266 ILE A C 1
ATOM 2032 O O . ILE A 1 266 ? 11.461 -29.781 -13.781 1 98.69 266 ILE A O 1
ATOM 2036 N N . VAL A 1 267 ? 13.648 -29.5 -13.359 1 98.25 267 VAL A N 1
ATOM 2037 C CA . VAL A 1 267 ? 14.086 -30.125 -14.594 1 98.25 267 VAL A CA 1
ATOM 2038 C C . VAL A 1 267 ? 13.578 -31.562 -14.656 1 98.25 267 VAL A C 1
ATOM 2040 O O . VAL A 1 267 ? 13.07 -32 -15.688 1 98.25 267 VAL A O 1
ATOM 2043 N N . GLU A 1 268 ? 13.664 -32.25 -13.555 1 97.94 268 GLU A N 1
ATOM 2044 C CA . GLU A 1 268 ? 13.234 -33.625 -13.492 1 97.94 268 GLU A CA 1
ATOM 2045 C C . GLU A 1 268 ? 11.734 -33.75 -13.719 1 97.94 268 GLU A C 1
ATOM 2047 O O . GLU A 1 268 ? 11.281 -34.688 -14.398 1 97.94 268 GLU A O 1
ATOM 2052 N N . LEU A 1 269 ? 10.953 -32.875 -13.164 1 98 269 LEU A N 1
ATOM 2053 C CA . LEU A 1 269 ? 9.5 -32.938 -13.273 1 98 269 LEU A CA 1
ATOM 2054 C C . LEU A 1 269 ? 9.047 -32.562 -14.68 1 98 269 LEU A C 1
ATOM 2056 O O . LEU A 1 269 ? 8.023 -33.062 -15.148 1 98 269 LEU A O 1
ATOM 2060 N N . LEU A 1 270 ? 9.781 -31.688 -15.383 1 97.31 270 LEU A N 1
ATOM 2061 C CA . LEU A 1 270 ? 9.328 -31.172 -16.672 1 97.31 270 LEU A CA 1
ATOM 2062 C C . LEU A 1 270 ? 9.93 -31.969 -17.828 1 97.31 270 LEU A C 1
ATOM 2064 O O . LEU A 1 270 ? 9.57 -31.75 -18.984 1 97.31 270 LEU A O 1
ATOM 2068 N N . GLN A 1 271 ? 10.852 -32.875 -17.594 1 87.94 271 GLN A N 1
ATOM 2069 C CA . GLN A 1 271 ? 11.344 -33.812 -18.609 1 87.94 271 GLN A CA 1
ATOM 2070 C C . GLN A 1 271 ? 10.391 -34.969 -18.812 1 87.94 271 GLN A C 1
ATOM 2072 O O . GLN A 1 271 ? 9.75 -35.438 -17.859 1 87.94 271 GLN A O 1
ATOM 2077 N N . MET B 1 1 ? 20.25 11.867 6.254 1 68.75 1 MET B N 1
ATOM 2078 C CA . MET B 1 1 ? 19.156 12.719 6.695 1 68.75 1 MET B CA 1
ATOM 2079 C C . MET B 1 1 ? 18.641 12.289 8.062 1 68.75 1 MET B C 1
ATOM 2081 O O . MET B 1 1 ? 18.719 11.109 8.414 1 68.75 1 MET B O 1
ATOM 2085 N N . PRO B 1 2 ? 18.219 13.281 8.914 1 89.12 2 PRO B N 1
ATOM 2086 C CA . PRO B 1 2 ? 17.938 12.883 10.289 1 89.12 2 PRO B CA 1
ATOM 2087 C C . PRO B 1 2 ? 16.656 12.055 10.422 1 89.12 2 PRO B C 1
ATOM 2089 O O . PRO B 1 2 ? 15.805 12.086 9.531 1 89.12 2 PRO B O 1
ATOM 2092 N N . GLN B 1 3 ? 16.719 11.227 11.273 1 95.81 3 GLN B N 1
ATOM 2093 C CA . GLN B 1 3 ? 15.602 10.383 11.664 1 95.81 3 GLN B CA 1
ATOM 2094 C C . GLN B 1 3 ? 15.266 10.562 13.141 1 95.81 3 GLN B C 1
ATOM 2096 O O . GLN B 1 3 ? 16.125 10.938 13.938 1 95.81 3 GLN B O 1
ATOM 2101 N N . LEU B 1 4 ? 14.031 10.461 13.43 1 98.31 4 LEU B N 1
ATOM 2102 C CA . LEU B 1 4 ? 13.531 10.445 14.805 1 98.31 4 LEU B CA 1
ATOM 2103 C C . LEU B 1 4 ? 12.75 9.172 15.094 1 98.31 4 LEU B C 1
ATOM 2105 O O . LEU B 1 4 ? 11.758 8.883 14.414 1 98.31 4 LEU B O 1
ATOM 2109 N N . ASN B 1 5 ? 13.242 8.359 16.062 1 97.75 5 ASN B N 1
ATOM 2110 C CA . ASN B 1 5 ? 12.477 7.199 16.5 1 97.75 5 ASN B CA 1
ATOM 2111 C C . ASN B 1 5 ? 11.281 7.613 17.359 1 97.75 5 ASN B C 1
ATOM 2113 O O . ASN B 1 5 ? 11.438 8.352 18.328 1 97.75 5 ASN B O 1
ATOM 2117 N N . VAL B 1 6 ? 10.125 7.242 16.984 1 98.31 6 VAL B N 1
ATOM 2118 C CA . VAL B 1 6 ? 8.906 7.473 17.75 1 98.31 6 VAL B CA 1
ATOM 2119 C C . VAL B 1 6 ? 8.18 6.148 17.984 1 98.31 6 VAL B C 1
ATOM 2121 O O . VAL B 1 6 ? 8.531 5.129 17.391 1 98.31 6 VAL B O 1
ATOM 2124 N N . PRO B 1 7 ? 7.25 6.102 18.906 1 97.75 7 PRO B N 1
ATOM 2125 C CA . PRO B 1 7 ? 6.531 4.844 19.109 1 97.75 7 PRO B CA 1
ATOM 2126 C C . PRO B 1 7 ? 5.891 4.316 17.828 1 97.75 7 PRO B C 1
ATOM 2128 O O . PRO B 1 7 ? 5 4.961 17.266 1 97.75 7 PRO B O 1
ATOM 2131 N N . GLY B 1 8 ? 6.402 3.199 17.344 1 97.38 8 GLY B N 1
ATOM 2132 C CA . GLY B 1 8 ? 5.77 2.51 16.234 1 97.38 8 GLY B CA 1
ATOM 2133 C C . GLY B 1 8 ? 6.27 2.98 14.875 1 97.38 8 GLY B C 1
ATOM 2134 O O . GLY B 1 8 ? 5.77 2.539 13.836 1 97.38 8 GLY B O 1
ATOM 2135 N N . ALA B 1 9 ? 7.266 3.912 14.836 1 97.88 9 ALA B N 1
ATOM 2136 C CA . ALA B 1 9 ? 7.715 4.395 13.531 1 97.88 9 ALA B CA 1
ATOM 2137 C C . ALA B 1 9 ? 9.078 5.07 13.633 1 97.88 9 ALA B C 1
ATOM 2139 O O . ALA B 1 9 ? 9.562 5.332 14.734 1 97.88 9 ALA B O 1
ATOM 2140 N N . VAL B 1 10 ? 9.703 5.23 12.594 1 98 10 VAL B N 1
ATOM 2141 C CA . VAL B 1 10 ? 10.859 6.098 12.414 1 98 10 VAL B CA 1
ATOM 2142 C C . VAL B 1 10 ? 10.516 7.219 11.438 1 98 10 VAL B C 1
ATOM 2144 O O . VAL B 1 10 ? 10.094 6.961 10.305 1 98 10 VAL B O 1
ATOM 2147 N N . LEU B 1 11 ? 10.711 8.422 11.867 1 98.44 11 LEU B N 1
ATOM 2148 C CA . LEU B 1 11 ? 10.359 9.578 11.047 1 98.44 11 LEU B CA 1
ATOM 2149 C C . LEU B 1 11 ? 11.594 10.164 10.375 1 98.44 11 LEU B C 1
ATOM 2151 O O . LEU B 1 11 ? 12.602 10.43 11.039 1 98.44 11 LEU B O 1
ATOM 2155 N N . HIS B 1 12 ? 11.492 10.391 9.078 1 98.38 12 HIS B N 1
ATOM 2156 C CA . HIS B 1 12 ? 12.508 11.109 8.312 1 98.38 12 HIS B CA 1
ATOM 2157 C C . HIS B 1 12 ? 12.164 12.586 8.195 1 98.38 12 HIS B C 1
ATOM 2159 O O . HIS B 1 12 ? 11.016 12.938 7.91 1 98.38 12 HIS B O 1
ATOM 2165 N N . TYR B 1 13 ? 13.125 13.406 8.438 1 98.44 13 TYR B N 1
ATOM 2166 C CA . TYR B 1 13 ? 12.891 14.836 8.273 1 98.44 13 TYR B CA 1
ATOM 2167 C C . TYR B 1 13 ? 14.133 15.531 7.715 1 98.44 13 TYR B C 1
ATOM 2169 O O . TYR B 1 13 ? 15.227 14.969 7.75 1 98.44 13 TYR B O 1
ATOM 2177 N N . GLU B 1 14 ? 13.883 16.672 7.125 1 98.19 14 GLU B N 1
ATOM 2178 C CA . GLU B 1 14 ? 14.922 17.578 6.668 1 98.19 14 GLU B CA 1
ATOM 2179 C C . GLU B 1 14 ? 14.664 19 7.164 1 98.19 14 GLU B C 1
ATOM 2181 O O . GLU B 1 14 ? 13.516 19.422 7.277 1 98.19 14 GLU B O 1
ATOM 2186 N N . THR B 1 15 ? 15.758 19.656 7.438 1 97.81 15 THR B N 1
ATOM 2187 C CA . THR B 1 15 ? 15.633 21.031 7.922 1 97.81 15 THR B CA 1
ATOM 2188 C C . THR B 1 15 ? 16.25 22.016 6.934 1 97.81 15 THR B C 1
ATOM 2190 O O . THR B 1 15 ? 17.281 21.719 6.328 1 97.81 15 THR B O 1
ATOM 2193 N N . PHE B 1 16 ? 15.594 23.078 6.781 1 98.06 16 PHE B N 1
ATOM 2194 C CA . PHE B 1 16 ? 16.062 24.203 5.988 1 98.06 16 PHE B CA 1
ATOM 2195 C C . PHE B 1 16 ? 16.141 25.469 6.836 1 98.06 16 PHE B C 1
ATOM 2197 O O . PHE B 1 16 ? 15.141 25.875 7.445 1 98.06 16 PHE B O 1
ATOM 2204 N N . GLY B 1 17 ? 17.297 26.109 6.879 1 96.31 17 GLY B N 1
ATOM 2205 C CA . GLY B 1 17 ? 17.5 27.203 7.809 1 96.31 17 GLY B CA 1
ATOM 2206 C C . GLY B 1 17 ? 17.938 26.734 9.188 1 96.31 17 GLY B C 1
ATOM 2207 O O . GLY B 1 17 ? 17.797 25.562 9.531 1 96.31 17 GLY B O 1
ATOM 2208 N N . SER B 1 18 ? 18.594 27.688 10.023 1 89.44 18 SER B N 1
ATOM 2209 C CA . SER B 1 18 ? 19.125 27.219 11.297 1 89.44 18 SER B CA 1
ATOM 2210 C C . SER B 1 18 ? 18.938 28.25 12.391 1 89.44 18 SER B C 1
ATOM 2212 O O . S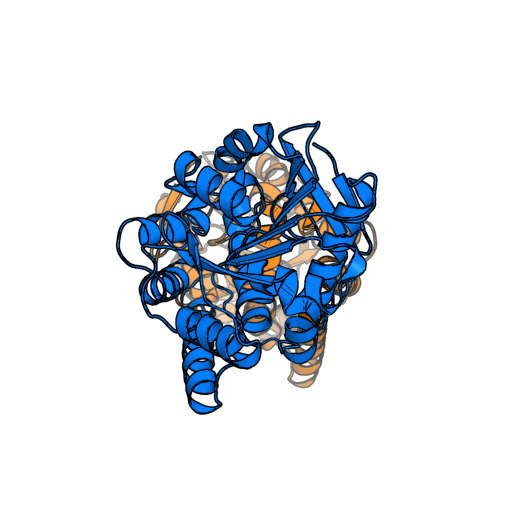ER B 1 18 ? 19.094 27.953 13.578 1 89.44 18 SER B O 1
ATOM 2214 N N . ASP B 1 19 ? 18.484 29.406 12.164 1 90.19 19 ASP B N 1
ATOM 2215 C CA . ASP B 1 19 ? 18.547 30.469 13.156 1 90.19 19 ASP B CA 1
ATOM 2216 C C . ASP B 1 19 ? 17.141 30.969 13.508 1 90.19 19 ASP B C 1
ATOM 2218 O O . ASP B 1 19 ? 16.953 31.578 14.562 1 90.19 19 ASP B O 1
ATOM 2222 N N . GLY B 1 20 ? 16.219 30.703 12.758 1 94.25 20 GLY B N 1
ATOM 2223 C CA . GLY B 1 20 ? 14.875 31.219 13 1 94.25 20 GLY B CA 1
ATOM 2224 C C . GLY B 1 20 ? 14 30.25 13.773 1 94.25 20 GLY B C 1
ATOM 2225 O O . GLY B 1 20 ? 14.414 29.125 14.078 1 94.25 20 GLY B O 1
ATOM 2226 N N . PRO B 1 21 ? 12.852 30.797 14.242 1 97.06 21 PRO B N 1
ATOM 2227 C CA . PRO B 1 21 ? 11.891 29.906 14.906 1 97.06 21 PRO B CA 1
ATOM 2228 C C . PRO B 1 21 ? 11.523 28.688 14.062 1 97.06 21 PRO B C 1
ATOM 2230 O O . PRO B 1 21 ? 11.602 28.75 12.836 1 97.06 21 PRO B O 1
ATOM 2233 N N . LEU B 1 22 ? 11.164 27.641 14.75 1 98.5 22 LEU B N 1
ATOM 2234 C CA . LEU B 1 22 ? 10.836 26.391 14.07 1 98.5 22 LEU B CA 1
ATOM 2235 C C . LEU B 1 22 ? 9.492 26.516 13.344 1 98.5 22 LEU B C 1
ATOM 2237 O O . LEU B 1 22 ? 8.531 27.062 13.898 1 98.5 22 LEU B O 1
ATOM 2241 N N . LEU B 1 23 ? 9.43 26.125 12.078 1 98.81 23 LEU B N 1
ATOM 2242 C CA . LEU B 1 23 ? 8.219 25.969 11.281 1 98.81 23 LEU B CA 1
ATOM 2243 C C . LEU B 1 23 ? 8.102 24.531 10.766 1 98.81 23 LEU B C 1
ATOM 2245 O O . LEU B 1 23 ? 8.938 24.078 9.977 1 98.81 23 LEU B O 1
ATOM 2249 N N . ILE B 1 24 ? 7.125 23.812 11.211 1 98.75 24 ILE B N 1
ATOM 2250 C CA . ILE B 1 24 ? 6.871 22.484 10.695 1 98.75 24 ILE B CA 1
ATOM 2251 C C . ILE B 1 24 ? 5.836 22.547 9.578 1 98.75 24 ILE B C 1
ATOM 2253 O O . ILE B 1 24 ? 4.793 23.188 9.719 1 98.75 24 ILE B O 1
ATOM 2257 N N . VAL B 1 25 ? 6.168 21.938 8.461 1 98.88 25 VAL B N 1
ATOM 2258 C CA . VAL B 1 25 ? 5.219 21.859 7.359 1 98.88 25 VAL B CA 1
ATOM 2259 C C . VAL B 1 25 ? 4.707 20.422 7.211 1 98.88 25 VAL B C 1
ATOM 2261 O O . VAL B 1 25 ? 5.496 19.484 7.086 1 98.88 25 VAL B O 1
ATOM 2264 N N . ILE B 1 26 ? 3.414 20.219 7.25 1 98.88 26 ILE B N 1
ATOM 2265 C CA . ILE B 1 26 ? 2.777 18.906 7.23 1 98.88 26 ILE B CA 1
ATOM 2266 C C . ILE B 1 26 ? 2.127 18.672 5.871 1 98.88 26 ILE B C 1
ATOM 2268 O O . ILE B 1 26 ? 1.141 19.328 5.523 1 98.88 26 ILE B O 1
ATOM 2272 N N . PRO B 1 27 ? 2.65 17.719 5.102 1 98.56 27 PRO B N 1
ATOM 2273 C CA . PRO B 1 27 ? 2.152 17.469 3.746 1 98.56 27 PRO B CA 1
ATOM 2274 C C . PRO B 1 27 ? 0.779 16.797 3.736 1 98.56 27 PRO B C 1
ATOM 2276 O O . PRO B 1 27 ? 0.344 16.266 4.758 1 98.56 27 PRO B O 1
ATOM 2279 N N . GLY B 1 28 ? 0.12 16.859 2.605 1 97.38 28 GLY B N 1
ATOM 2280 C CA . GLY B 1 28 ? -1.178 16.25 2.389 1 97.38 28 GLY B CA 1
ATOM 2281 C C . GLY B 1 28 ? -1.082 14.812 1.903 1 97.38 28 GLY B C 1
ATOM 2282 O O . GLY B 1 28 ? -0.331 14.008 2.463 1 97.38 28 GLY B O 1
ATOM 2283 N N . ALA B 1 29 ? -1.837 14.43 0.858 1 94.75 29 ALA B N 1
ATOM 2284 C CA . ALA B 1 29 ? -2.111 13.07 0.402 1 94.75 29 ALA B CA 1
ATOM 2285 C C . ALA B 1 29 ? -0.823 12.352 0.008 1 94.75 29 ALA B C 1
ATOM 2287 O O . ALA B 1 29 ? -0.688 11.148 0.221 1 94.75 29 ALA B O 1
ATOM 2288 N N . ASP B 1 30 ? 0.107 13.047 -0.585 1 93 30 ASP B N 1
ATOM 2289 C CA . ASP B 1 30 ? 1.294 12.359 -1.083 1 93 30 ASP B CA 1
ATOM 2290 C C . ASP B 1 30 ? 2.229 11.977 0.063 1 93 30 ASP B C 1
ATOM 2292 O O . ASP B 1 30 ? 3.098 11.117 -0.099 1 93 30 ASP B O 1
ATOM 2296 N N . GLY B 1 31 ? 2.146 12.648 1.257 1 96.62 31 GLY B N 1
ATOM 2297 C CA . GLY B 1 31 ? 2.803 12.273 2.498 1 96.62 31 GLY B CA 1
ATOM 2298 C C . GLY B 1 31 ? 4.262 12.688 2.549 1 96.62 31 GLY B C 1
ATOM 2299 O O . GLY B 1 31 ? 4.91 12.57 3.594 1 96.62 31 GLY B O 1
ATOM 2300 N N . ARG B 1 32 ? 4.875 13.234 1.448 1 97.5 32 ARG B N 1
ATOM 2301 C CA . ARG B 1 32 ? 6.297 13.547 1.357 1 97.5 32 ARG B CA 1
ATOM 2302 C C . ARG B 1 32 ? 6.57 14.984 1.785 1 97.5 32 ARG B C 1
ATOM 2304 O O . ARG B 1 32 ? 5.961 15.922 1.262 1 97.5 32 ARG B O 1
ATOM 2311 N N . GLY B 1 33 ? 7.512 15.133 2.678 1 97.94 33 GLY B N 1
ATOM 2312 C CA . GLY B 1 33 ? 7.957 16.469 3.031 1 97.94 33 GLY B CA 1
ATOM 2313 C C . GLY B 1 33 ? 8.664 17.188 1.893 1 97.94 33 GLY B C 1
ATOM 2314 O O . GLY B 1 33 ? 8.688 18.406 1.845 1 97.94 33 GLY B O 1
ATOM 2315 N N . SER B 1 34 ? 9.203 16.438 0.933 1 97.62 34 SER B N 1
ATOM 2316 C CA . SER B 1 34 ? 10.023 16.984 -0.147 1 97.62 34 SER B CA 1
ATOM 2317 C C . SER B 1 34 ? 9.195 17.875 -1.061 1 97.62 34 SER B C 1
ATOM 2319 O O . SER B 1 34 ? 9.75 18.656 -1.834 1 97.62 34 SER B O 1
ATOM 2321 N N . VAL B 1 35 ? 7.852 17.812 -0.99 1 97.62 35 VAL B N 1
ATOM 2322 C CA . VAL B 1 35 ? 7.008 18.656 -1.827 1 97.62 35 VAL B CA 1
ATOM 2323 C C . VAL B 1 35 ? 7.199 20.125 -1.445 1 97.62 35 VAL B C 1
ATOM 2325 O O . VAL B 1 35 ? 6.879 21.031 -2.229 1 97.62 35 VAL B O 1
ATOM 2328 N N . PHE B 1 36 ? 7.738 20.328 -0.238 1 98.44 36 PHE B N 1
ATOM 2329 C CA . PHE B 1 36 ? 7.902 21.703 0.252 1 98.44 36 PHE B CA 1
ATOM 2330 C C . PHE B 1 36 ? 9.336 22.172 0.044 1 98.44 36 PHE B C 1
ATOM 2332 O O . PHE B 1 36 ? 9.672 23.312 0.396 1 98.44 36 PHE B O 1
ATOM 2339 N N . HIS B 1 37 ? 10.242 21.391 -0.534 1 98.38 37 HIS B N 1
ATOM 2340 C CA . HIS B 1 37 ? 11.672 21.703 -0.568 1 98.38 37 HIS B CA 1
ATOM 2341 C C . HIS B 1 37 ? 11.922 23.047 -1.217 1 98.38 37 HIS B C 1
ATOM 2343 O O . HIS B 1 37 ? 12.664 23.875 -0.677 1 98.38 37 HIS B O 1
ATOM 2349 N N . SER B 1 38 ? 11.266 23.297 -2.301 1 98.38 38 SER B N 1
ATOM 2350 C CA . SER B 1 38 ? 11.484 24.562 -2.998 1 98.38 38 SER B CA 1
ATOM 2351 C C . SER B 1 38 ? 11.023 25.75 -2.156 1 98.38 38 SER B C 1
ATOM 2353 O O . SER B 1 38 ? 11.727 26.75 -2.051 1 98.38 38 SER B O 1
ATOM 2355 N N . SER B 1 39 ? 9.867 25.641 -1.58 1 98.56 39 SER B N 1
ATOM 2356 C CA . SER B 1 39 ? 9.344 26.719 -0.751 1 98.56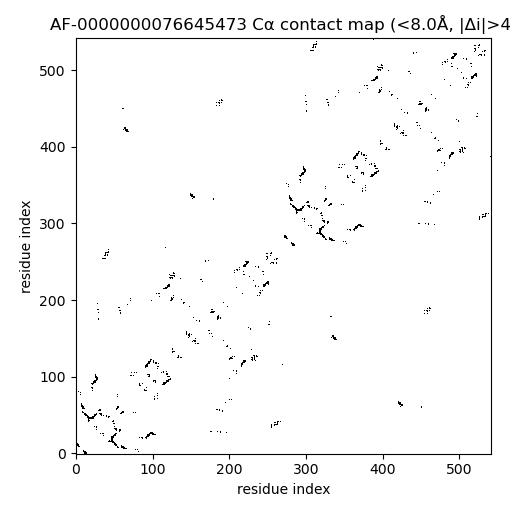 39 SER B CA 1
ATOM 2357 C C . SER B 1 39 ? 10.148 26.875 0.537 1 98.56 39 SER B C 1
ATOM 2359 O O . SER B 1 39 ? 10.312 27.969 1.054 1 98.56 39 SER B O 1
ATOM 2361 N N . ALA B 1 40 ? 10.617 25.734 1.098 1 98.69 40 ALA B N 1
ATOM 2362 C CA . ALA B 1 40 ? 11.398 25.734 2.332 1 98.69 40 ALA B CA 1
ATOM 2363 C C . ALA B 1 40 ? 12.688 26.547 2.16 1 98.69 40 ALA B C 1
ATOM 2365 O O . ALA B 1 40 ? 13.148 27.203 3.098 1 98.69 40 ALA B O 1
ATOM 2366 N N . GLN B 1 41 ? 13.25 26.516 0.96 1 98.44 41 GLN B N 1
ATOM 2367 C CA . GLN B 1 41 ? 14.453 27.281 0.678 1 98.44 41 GLN B CA 1
ATOM 2368 C C . GLN B 1 41 ? 14.203 28.781 0.834 1 98.44 41 GLN B C 1
ATOM 2370 O O . GLN B 1 41 ? 15.055 29.516 1.344 1 98.44 41 GLN B O 1
ATOM 2375 N N . PHE B 1 42 ? 13.047 29.219 0.458 1 98.38 42 PHE B N 1
ATOM 2376 C CA . PHE B 1 42 ? 12.688 30.641 0.563 1 98.38 42 PHE B CA 1
ATOM 2377 C C . PHE B 1 42 ? 12.32 31 1.996 1 98.38 42 PHE B C 1
ATOM 2379 O O . PHE B 1 42 ? 12.523 32.125 2.432 1 98.38 42 PHE B O 1
ATOM 2386 N N . LEU B 1 43 ? 11.797 30.031 2.738 1 98.56 43 LEU B N 1
ATOM 2387 C CA . LEU B 1 43 ? 11.367 30.266 4.113 1 98.56 43 LEU B CA 1
ATOM 2388 C C . LEU B 1 43 ? 12.555 30.234 5.066 1 98.56 43 LEU B C 1
ATOM 2390 O O . LEU B 1 43 ? 12.453 30.703 6.203 1 98.56 43 LEU B O 1
ATOM 2394 N N . ALA B 1 44 ? 13.633 29.703 4.598 1 97.94 44 ALA B N 1
ATOM 2395 C CA . ALA B 1 44 ? 14.789 29.406 5.43 1 97.94 44 ALA B CA 1
ATOM 2396 C C . ALA B 1 44 ? 15.414 30.688 5.988 1 97.94 44 ALA B C 1
ATOM 2398 O O . ALA B 1 44 ? 16.094 30.656 7.012 1 97.94 44 ALA B O 1
ATOM 2399 N N . ALA B 1 45 ? 15.172 31.797 5.387 1 96.94 45 ALA B N 1
ATOM 2400 C CA . ALA B 1 45 ? 15.688 33.094 5.848 1 96.94 45 ALA B CA 1
ATOM 2401 C C . ALA B 1 45 ? 14.977 33.531 7.117 1 96.94 45 ALA B C 1
ATOM 2403 O O . ALA B 1 45 ? 15.508 34.344 7.879 1 96.94 45 ALA B O 1
ATOM 2404 N N . HIS B 1 46 ? 13.844 33.031 7.391 1 97.5 46 HIS B N 1
ATOM 2405 C CA . HIS B 1 46 ? 13.008 33.531 8.477 1 97.5 46 HIS B CA 1
ATOM 2406 C C . HIS B 1 46 ? 12.766 32.438 9.531 1 97.5 46 HIS B C 1
ATOM 2408 O O . HIS B 1 46 ? 12.438 32.75 10.672 1 97.5 46 HIS B O 1
ATOM 2414 N N . PHE B 1 47 ? 12.938 31.188 9.055 1 98.25 47 PHE B N 1
ATOM 2415 C CA . PHE B 1 47 ? 12.562 30.078 9.922 1 98.25 47 PHE B CA 1
ATOM 2416 C C . PHE B 1 47 ? 13.578 28.938 9.812 1 98.25 47 PHE B C 1
ATOM 2418 O O . PHE B 1 47 ? 14.414 28.938 8.898 1 98.25 47 PHE B O 1
ATOM 2425 N N . THR B 1 48 ? 13.586 28.094 10.789 1 98.12 48 THR B N 1
ATOM 2426 C CA . THR B 1 48 ? 14.047 26.719 10.617 1 98.12 48 THR B CA 1
ATOM 2427 C C . THR B 1 48 ? 12.898 25.797 10.195 1 98.12 48 THR B C 1
ATOM 2429 O O . THR B 1 48 ? 12.078 25.406 11.023 1 98.12 48 THR B O 1
ATOM 2432 N N . VAL B 1 49 ? 12.852 25.469 8.898 1 98.69 49 VAL B N 1
ATOM 2433 C CA . VAL B 1 49 ? 11.711 24.766 8.328 1 98.69 49 VAL B CA 1
ATOM 2434 C C . VAL B 1 49 ? 11.961 23.25 8.391 1 98.69 49 VAL B C 1
ATOM 2436 O O . VAL B 1 49 ? 13 22.766 7.941 1 98.69 49 VAL B O 1
ATOM 2439 N N . VAL B 1 50 ? 11.047 22.547 8.969 1 98.5 50 VAL B N 1
ATOM 2440 C CA . VAL B 1 50 ? 11.141 21.094 9.047 1 98.5 50 VAL B CA 1
ATOM 2441 C C . VAL B 1 50 ? 10.195 20.469 8.031 1 98.5 50 VAL B C 1
ATOM 2443 O O . VAL B 1 50 ? 8.969 20.531 8.18 1 98.5 50 VAL B O 1
ATOM 2446 N N . CYS B 1 51 ? 10.758 19.875 6.996 1 98.69 51 CYS B N 1
ATOM 2447 C CA . CYS B 1 51 ? 10.039 19.031 6.055 1 98.69 51 CYS B CA 1
ATOM 2448 C C . CYS B 1 51 ? 10.156 17.562 6.438 1 98.69 51 CYS B C 1
ATOM 2450 O O . CYS B 1 51 ? 11.266 17.031 6.547 1 98.69 51 CYS B O 1
ATOM 2452 N N . TRP B 1 52 ? 9.039 16.906 6.68 1 98.38 52 TRP B N 1
ATOM 2453 C CA . TRP B 1 52 ? 9.141 15.508 7.109 1 98.38 52 TRP B CA 1
ATOM 2454 C C . TRP B 1 52 ? 8.156 14.633 6.34 1 98.38 52 TRP B C 1
ATOM 2456 O O . TRP B 1 52 ? 7.137 15.117 5.84 1 98.38 52 TRP B O 1
ATOM 2466 N N . ASP B 1 53 ? 8.523 13.414 6.137 1 98.44 53 ASP B N 1
ATOM 2467 C CA . ASP B 1 53 ? 7.574 12.406 5.68 1 98.44 53 ASP B CA 1
ATOM 2468 C C . ASP B 1 53 ? 6.684 11.93 6.824 1 98.44 53 ASP B C 1
ATOM 2470 O O . ASP B 1 53 ? 7.18 11.57 7.895 1 98.44 53 ASP B O 1
ATOM 2474 N N . ARG B 1 54 ? 5.395 11.984 6.66 1 98.44 54 ARG B N 1
ATOM 2475 C CA . ARG B 1 54 ? 4.52 11.438 7.691 1 98.44 54 ARG B CA 1
ATOM 2476 C C . ARG B 1 54 ? 4.707 9.93 7.828 1 98.44 54 ARG B C 1
ATOM 2478 O O . ARG B 1 54 ? 5.215 9.273 6.914 1 98.44 54 ARG B O 1
ATOM 2485 N N . ARG B 1 55 ? 4.449 9.398 9.016 1 98.06 55 ARG B N 1
ATOM 2486 C CA . ARG B 1 55 ? 4.676 7.977 9.258 1 98.06 55 ARG B CA 1
ATOM 2487 C C . ARG B 1 55 ? 3.996 7.129 8.188 1 98.06 55 ARG B C 1
ATOM 2489 O O . ARG B 1 55 ? 2.855 7.398 7.805 1 98.06 55 ARG B O 1
ATOM 2496 N N . GLY B 1 56 ? 4.703 6.148 7.672 1 97.44 56 GLY B N 1
ATOM 2497 C CA . GLY B 1 56 ? 4.164 5.23 6.68 1 97.44 56 GLY B CA 1
ATOM 2498 C C . GLY B 1 56 ? 4.395 5.695 5.254 1 97.44 56 GLY B C 1
ATOM 2499 O O . GLY B 1 56 ? 4.113 4.961 4.305 1 97.44 56 GLY B O 1
ATOM 2500 N N . TYR B 1 57 ? 4.887 6.945 5.055 1 98.06 57 TYR B N 1
ATOM 2501 C CA . TYR B 1 57 ? 5.148 7.516 3.74 1 98.06 57 TYR B CA 1
ATOM 2502 C C . TYR B 1 57 ? 6.648 7.633 3.486 1 98.06 57 TYR B C 1
ATOM 2504 O O . TYR B 1 57 ? 7.398 8.07 4.359 1 98.06 57 TYR B O 1
ATOM 2512 N N . SER B 1 58 ? 7.094 7.215 2.254 1 97.31 58 SER B N 1
ATOM 2513 C CA . SER B 1 58 ? 8.43 7.48 1.738 1 97.31 58 SER B CA 1
ATOM 2514 C C . SER B 1 58 ? 9.508 7.02 2.721 1 97.31 58 SER B C 1
ATOM 2516 O O . SER B 1 58 ? 9.555 5.844 3.09 1 97.31 58 SER B O 1
ATOM 2518 N N . GLN B 1 59 ? 10.297 7.926 3.283 1 97.19 59 GLN B N 1
ATOM 2519 C CA . GLN B 1 59 ? 11.445 7.516 4.082 1 97.19 59 GLN B CA 1
ATOM 2520 C C . GLN B 1 59 ? 11.07 7.367 5.555 1 97.19 59 GLN B C 1
ATOM 2522 O O . GLN B 1 59 ? 11.891 6.949 6.371 1 97.19 59 GLN B O 1
ATOM 2527 N N . SER B 1 60 ? 9.828 7.734 5.91 1 98 60 SER B N 1
ATOM 2528 C CA . SER B 1 60 ? 9.281 7.43 7.23 1 98 60 SER B CA 1
ATOM 2529 C C . SER B 1 60 ? 8.555 6.086 7.227 1 98 60 SER B C 1
ATOM 2531 O O . SER B 1 60 ? 7.57 5.91 6.504 1 98 60 SER B O 1
ATOM 2533 N N . PHE B 1 61 ? 8.922 5.199 8 1 95.62 61 PHE B N 1
ATOM 2534 C CA . PHE B 1 61 ? 8.32 3.875 7.891 1 95.62 61 PHE B CA 1
ATOM 2535 C C . PHE B 1 61 ? 7.785 3.408 9.242 1 95.62 61 PHE B C 1
ATOM 2537 O O . PHE B 1 61 ? 8.219 3.891 10.289 1 95.62 61 PHE B O 1
ATOM 2544 N N . LEU B 1 62 ? 6.832 2.553 9.188 1 97.06 62 LEU B N 1
ATOM 2545 C CA . LEU B 1 62 ? 6.238 1.934 10.367 1 97.06 62 LEU B CA 1
ATOM 2546 C C . LEU B 1 62 ? 7.168 0.873 10.945 1 97.06 62 LEU B C 1
ATOM 2548 O O . LEU B 1 62 ? 7.801 0.123 10.203 1 97.06 62 LEU B O 1
ATOM 2552 N N . ASP B 1 63 ? 7.363 0.94 12.148 1 94.62 63 ASP B N 1
ATOM 2553 C CA . ASP B 1 63 ? 8.211 -0.016 12.852 1 94.62 63 ASP B CA 1
ATOM 2554 C C . ASP B 1 63 ? 7.531 -0.51 14.125 1 94.62 63 ASP B C 1
ATOM 2556 O O . ASP B 1 63 ? 7.715 0.072 15.203 1 94.62 63 ASP B O 1
ATOM 2560 N N . GLY B 1 64 ? 6.844 -1.564 14.023 1 93.38 64 GLY B N 1
ATOM 2561 C CA . GLY B 1 64 ? 6.102 -2.121 15.141 1 93.38 64 GLY B CA 1
ATOM 2562 C C . GLY B 1 64 ? 4.602 -2.09 14.938 1 93.38 64 GLY B C 1
ATOM 2563 O O . GLY B 1 64 ? 4.125 -1.771 13.844 1 93.38 64 GLY B O 1
ATOM 2564 N N . LYS B 1 65 ? 3.854 -2.488 16.016 1 95.88 65 LYS B N 1
ATOM 2565 C CA . LYS B 1 65 ? 2.396 -2.574 15.984 1 95.88 65 LYS B CA 1
ATOM 2566 C C . LYS B 1 65 ? 1.766 -1.187 15.906 1 95.88 65 LYS B C 1
ATOM 2568 O O . LYS B 1 65 ? 2.193 -0.264 16.609 1 95.88 65 LYS B O 1
ATOM 2573 N N . GLN B 1 66 ? 0.833 -1 15.039 1 98 66 GLN B N 1
ATOM 2574 C CA . GLN B 1 66 ? 0.088 0.242 14.867 1 98 66 GLN B CA 1
ATOM 2575 C C . GLN B 1 66 ? -1.291 0.152 15.508 1 98 66 GLN B C 1
ATOM 2577 O O . GLN B 1 66 ? -1.791 -0.945 15.766 1 98 66 GLN B O 1
ATOM 2582 N N . ASP B 1 67 ? -1.896 1.218 15.859 1 98 67 ASP B N 1
ATOM 2583 C CA . ASP B 1 67 ? -3.32 1.386 16.125 1 98 67 ASP B CA 1
ATOM 2584 C C . ASP B 1 67 ? -3.963 2.344 15.133 1 98 67 ASP B C 1
ATOM 2586 O O . ASP B 1 67 ? -4.078 3.541 15.398 1 98 67 ASP B O 1
ATOM 2590 N N . PHE B 1 68 ? -4.469 1.799 14.008 1 97.62 68 PHE B N 1
ATOM 2591 C CA . PHE B 1 68 ? -4.918 2.627 12.891 1 97.62 68 PHE B CA 1
ATOM 2592 C C . PHE B 1 68 ? -6.266 3.268 13.203 1 97.62 68 PHE B C 1
ATOM 2594 O O . PHE B 1 68 ? -6.711 4.172 12.492 1 97.62 68 PHE B O 1
ATOM 2601 N N . GLN B 1 69 ? -6.91 2.861 14.305 1 96.5 69 GLN B N 1
ATOM 2602 C CA . GLN B 1 69 ? -8.109 3.557 14.758 1 96.5 69 GLN B CA 1
ATOM 2603 C C . GLN B 1 69 ? -7.77 4.926 15.336 1 96.5 69 GLN B C 1
ATOM 2605 O O . GLN B 1 69 ? -8.633 5.805 15.422 1 96.5 69 GLN B O 1
ATOM 2610 N N . GLN B 1 70 ? -6.484 5.133 15.734 1 97.44 70 GLN B N 1
ATOM 2611 C CA . GLN B 1 70 ? -6.023 6.383 16.328 1 97.44 70 GLN B CA 1
ATOM 2612 C C . GLN B 1 70 ? -4.969 7.051 15.453 1 97.44 70 GLN B C 1
ATOM 2614 O O . GLN B 1 70 ? -4.129 7.805 15.945 1 97.44 70 GLN B O 1
ATOM 2619 N N . ARG B 1 71 ? -5 6.742 14.227 1 97.94 71 ARG B N 1
ATOM 2620 C CA . ARG B 1 71 ? -3.912 7.148 13.336 1 97.94 71 ARG B CA 1
ATOM 2621 C C . ARG B 1 71 ? -3.787 8.664 13.281 1 97.94 71 ARG B C 1
ATOM 2623 O O . ARG B 1 71 ? -2.678 9.203 13.281 1 97.94 71 ARG B O 1
ATOM 2630 N N . LEU B 1 72 ? -4.918 9.383 13.203 1 98.56 72 LEU B N 1
ATOM 2631 C CA . LEU B 1 72 ? -4.867 10.836 13.117 1 98.56 72 LEU B CA 1
ATOM 2632 C C . LEU B 1 72 ? -4.191 11.438 14.344 1 98.56 72 LEU B C 1
ATOM 2634 O O . LEU B 1 72 ? -3.305 12.281 14.219 1 98.56 72 LEU B O 1
ATOM 2638 N N . GLN B 1 73 ? -4.602 10.977 15.523 1 98.69 73 GLN B N 1
ATOM 2639 C CA . GLN B 1 73 ? -3.965 11.461 16.75 1 98.69 73 GLN B CA 1
ATOM 2640 C C . GLN B 1 73 ? -2.482 11.094 16.781 1 98.69 73 GLN B C 1
ATOM 2642 O O . GLN B 1 73 ? -1.65 11.898 17.203 1 98.69 73 GLN B O 1
ATOM 2647 N N . THR B 1 74 ? -2.18 9.898 16.344 1 98.75 74 THR B N 1
ATOM 2648 C CA . THR B 1 74 ? -0.788 9.461 16.297 1 98.75 74 THR B CA 1
ATOM 2649 C C . THR B 1 74 ? 0.034 10.375 15.391 1 98.75 74 THR B C 1
ATOM 2651 O O . THR B 1 74 ? 1.177 10.711 15.711 1 98.75 74 THR B O 1
ATOM 2654 N N . ASP B 1 75 ? -0.529 10.758 14.234 1 98.75 75 ASP B N 1
ATOM 2655 C CA . ASP B 1 75 ? 0.155 11.688 13.344 1 98.75 75 ASP B CA 1
ATOM 2656 C C . ASP B 1 75 ? 0.379 13.039 14.016 1 98.75 75 ASP B C 1
ATOM 2658 O O . ASP B 1 75 ? 1.44 13.648 13.867 1 98.75 75 ASP B O 1
ATOM 2662 N N . ALA B 1 76 ? -0.625 13.523 14.727 1 98.88 76 ALA B N 1
ATOM 2663 C CA . ALA B 1 76 ? -0.488 14.758 15.492 1 98.88 76 ALA B CA 1
ATOM 2664 C C . ALA B 1 76 ? 0.595 14.633 16.562 1 98.88 76 ALA B C 1
ATOM 2666 O O . ALA B 1 76 ? 1.395 15.547 16.75 1 98.88 76 ALA B O 1
ATOM 2667 N N . ASP B 1 77 ? 0.615 13.484 17.25 1 98.88 77 ASP B N 1
ATOM 2668 C CA . ASP B 1 77 ? 1.64 13.211 18.25 1 98.88 77 ASP B CA 1
ATOM 2669 C C . ASP B 1 77 ? 3.033 13.203 17.625 1 98.88 77 ASP B C 1
ATOM 2671 O O . ASP B 1 77 ? 4 13.648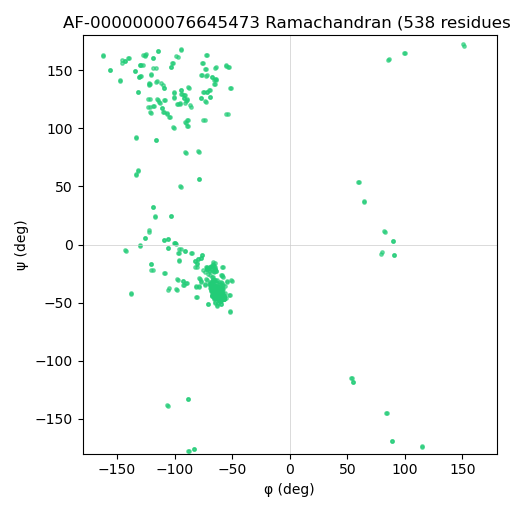 18.25 1 98.88 77 ASP B O 1
ATOM 2675 N N . ASP B 1 78 ? 3.141 12.641 16.453 1 98.81 78 ASP B N 1
ATOM 2676 C CA . ASP B 1 78 ? 4.422 12.633 15.742 1 98.81 78 ASP B CA 1
ATOM 2677 C C . ASP B 1 78 ? 4.906 14.055 15.477 1 98.81 78 ASP B C 1
ATOM 2679 O O . ASP B 1 78 ? 6.094 14.352 15.648 1 98.81 78 ASP B O 1
ATOM 2683 N N . ALA B 1 79 ? 3.994 14.906 15.023 1 98.81 79 ALA B N 1
ATOM 2684 C CA . ALA B 1 79 ? 4.348 16.312 14.828 1 98.81 79 ALA B CA 1
ATOM 2685 C C . ALA B 1 79 ? 4.816 16.953 16.125 1 98.81 79 ALA B C 1
ATOM 2687 O O . ALA B 1 79 ? 5.82 17.672 16.156 1 98.81 79 ALA B O 1
ATOM 2688 N N . GLN B 1 80 ? 4.109 16.719 17.203 1 98.88 80 GLN B N 1
ATOM 2689 C CA . GLN B 1 80 ? 4.504 17.234 18.516 1 98.88 80 GLN B CA 1
ATOM 2690 C C . GLN B 1 80 ? 5.906 16.75 18.875 1 98.88 80 GLN B C 1
ATOM 2692 O O . GLN B 1 80 ? 6.73 17.547 19.359 1 98.88 80 GLN B O 1
ATOM 2697 N N . ARG B 1 81 ? 6.164 15.492 18.672 1 98.75 81 ARG B N 1
ATOM 2698 C CA . ARG B 1 81 ? 7.453 14.914 19.031 1 98.75 81 ARG B CA 1
ATOM 2699 C C . ARG B 1 81 ? 8.578 15.531 18.203 1 98.75 81 ARG B C 1
ATOM 2701 O O . ARG B 1 81 ? 9.68 15.75 18.719 1 98.75 81 ARG B O 1
ATOM 2708 N N . LEU B 1 82 ? 8.297 15.812 16.922 1 98.56 82 LEU B N 1
ATOM 2709 C CA . LEU B 1 82 ? 9.273 16.5 16.094 1 98.56 82 LEU B CA 1
ATOM 2710 C C . LEU B 1 82 ? 9.555 17.891 16.625 1 98.56 82 LEU B C 1
ATOM 2712 O O . LEU B 1 82 ? 10.711 18.328 16.672 1 98.56 82 LEU B O 1
ATOM 2716 N N . ILE B 1 83 ? 8.5 18.562 17.047 1 98.62 83 ILE B N 1
ATOM 2717 C CA . ILE B 1 83 ? 8.641 19.906 17.594 1 98.62 83 ILE B CA 1
ATOM 2718 C C . ILE B 1 83 ? 9.508 19.859 18.844 1 98.62 83 ILE B C 1
ATOM 2720 O O . ILE B 1 83 ? 10.477 20.609 18.969 1 98.62 83 ILE B O 1
ATOM 2724 N N . LEU B 1 84 ? 9.203 18.984 19.75 1 98.31 84 LEU B N 1
ATOM 2725 C CA . LEU B 1 84 ? 9.93 18.875 21 1 98.31 84 LEU B CA 1
ATOM 2726 C C . LEU B 1 84 ? 11.383 18.484 20.766 1 98.31 84 LEU B C 1
ATOM 2728 O O . LEU B 1 84 ? 12.273 18.922 21.5 1 98.31 84 LEU B O 1
ATOM 2732 N N . HIS B 1 85 ? 11.602 17.703 19.766 1 97.94 85 HIS B N 1
ATOM 2733 C CA . HIS B 1 85 ? 12.945 17.219 19.453 1 97.94 85 HIS B CA 1
ATOM 2734 C C . HIS B 1 85 ? 13.805 18.328 18.844 1 97.94 85 HIS B C 1
ATOM 2736 O O . HIS B 1 85 ? 15.008 18.375 19.094 1 97.94 85 HIS B O 1
ATOM 2742 N N . LEU B 1 86 ? 13.164 19.234 18.062 1 97.38 86 LEU B N 1
ATOM 2743 C CA . LEU B 1 86 ? 13.961 20.109 17.234 1 97.38 86 LEU B CA 1
ATOM 2744 C C . LEU B 1 86 ? 13.922 21.547 17.766 1 97.38 86 LEU B C 1
ATOM 2746 O O . LEU B 1 86 ? 14.789 22.359 17.422 1 97.38 86 LEU B O 1
ATOM 2750 N N . SER B 1 87 ? 12.875 21.812 18.469 1 95.81 87 SER B N 1
ATOM 2751 C CA . SER B 1 87 ? 12.68 23.188 18.922 1 95.81 87 SER B CA 1
ATOM 2752 C C . SER B 1 87 ? 13.375 23.438 20.25 1 95.81 87 SER B C 1
ATOM 2754 O O . SER B 1 87 ? 13.211 22.656 21.188 1 95.81 87 SER B O 1
ATOM 2756 N N . GLY B 1 88 ? 14.086 24.5 20.453 1 93.31 88 GLY B N 1
ATOM 2757 C CA . GLY B 1 88 ? 14.742 24.875 21.688 1 93.31 88 GLY B CA 1
ATOM 2758 C C . GLY B 1 88 ? 13.766 25.203 22.797 1 93.31 88 GLY B C 1
ATOM 2759 O O . GLY B 1 88 ? 14.031 24.938 23.969 1 93.31 88 GLY B O 1
ATOM 2760 N N . ASN B 1 89 ? 12.648 25.766 22.5 1 96.12 89 ASN B N 1
ATOM 2761 C CA . ASN B 1 89 ? 11.68 26.172 23.516 1 96.12 89 ASN B CA 1
ATOM 2762 C C . ASN B 1 89 ? 10.445 25.281 23.5 1 96.12 89 ASN B C 1
ATOM 2764 O O . ASN B 1 89 ? 9.445 25.594 24.156 1 96.12 89 ASN B O 1
ATOM 2768 N N . GLY B 1 90 ? 10.438 24.266 22.672 1 97.81 90 GLY B N 1
ATOM 2769 C CA . GLY B 1 90 ? 9.383 23.266 22.656 1 97.81 90 GLY B CA 1
ATOM 2770 C C . GLY B 1 90 ? 8.164 23.703 21.859 1 97.81 90 GLY B C 1
ATOM 2771 O O . GLY B 1 90 ? 7.117 23.062 21.922 1 97.81 90 GLY B O 1
ATOM 2772 N N . THR B 1 91 ? 8.312 24.828 21.109 1 98.5 91 THR B N 1
ATOM 2773 C CA . THR B 1 91 ? 7.164 25.312 20.344 1 98.5 91 THR B CA 1
ATOM 2774 C C . THR B 1 91 ? 7.531 25.484 18.875 1 98.5 91 THR B C 1
ATOM 2776 O O . THR B 1 91 ? 8.711 25.484 18.516 1 98.5 91 THR B O 1
ATOM 2779 N N . ALA B 1 92 ? 6.527 25.562 18.031 1 98.81 92 ALA B N 1
ATOM 2780 C CA . ALA B 1 92 ? 6.734 25.797 16.609 1 98.81 92 ALA B CA 1
ATOM 2781 C C . ALA B 1 92 ? 5.496 26.422 15.961 1 98.81 92 ALA B C 1
ATOM 2783 O O . ALA B 1 92 ? 4.379 26.219 16.438 1 98.81 92 ALA B O 1
ATOM 2784 N N . ALA B 1 93 ? 5.727 27.219 14.914 1 98.88 93 ALA B N 1
ATOM 2785 C CA . ALA B 1 93 ? 4.648 27.453 13.953 1 98.88 93 ALA B CA 1
ATOM 2786 C C . ALA B 1 93 ? 4.422 26.219 13.086 1 98.88 93 ALA B C 1
ATOM 2788 O O . ALA B 1 93 ? 5.332 25.406 12.891 1 98.88 93 ALA B O 1
ATOM 2789 N N . VAL B 1 94 ? 3.199 26.047 12.633 1 98.94 94 VAL B N 1
ATOM 2790 C CA . VAL B 1 94 ? 2.828 24.875 11.852 1 98.94 94 VAL B CA 1
ATOM 2791 C C . VAL B 1 94 ? 2.066 25.297 10.602 1 98.94 94 VAL B C 1
ATOM 2793 O O . VAL B 1 94 ? 1.206 26.188 10.664 1 98.94 94 VAL B O 1
ATOM 2796 N N . PHE B 1 95 ? 2.43 24.812 9.492 1 98.94 95 PHE B N 1
ATOM 2797 C CA . PHE B 1 95 ? 1.627 24.844 8.281 1 98.94 95 PHE B CA 1
ATOM 2798 C C . PHE B 1 95 ? 1.179 23.453 7.879 1 98.94 95 PHE B C 1
ATOM 2800 O O . PHE B 1 95 ? 2.006 22.547 7.719 1 98.94 95 PHE B O 1
ATOM 2807 N N . GLY B 1 96 ? -0.046 23.203 7.766 1 98.81 96 GLY B N 1
ATOM 2808 C CA . GLY B 1 96 ? -0.599 21.969 7.242 1 98.81 96 GLY B CA 1
ATOM 2809 C C . GLY B 1 96 ? -1.5 22.172 6.039 1 98.81 96 GLY B C 1
ATOM 2810 O O . GLY B 1 96 ? -2.281 23.125 6.004 1 98.81 96 GLY B O 1
ATOM 2811 N N . THR B 1 97 ? -1.372 21.312 5.027 1 98.12 97 THR B N 1
ATOM 2812 C CA . THR B 1 97 ? -2.205 21.422 3.836 1 98.12 97 THR B CA 1
ATOM 2813 C C . THR B 1 97 ? -2.994 20.141 3.604 1 98.12 97 THR B C 1
ATOM 2815 O O . THR B 1 97 ? -2.473 19.047 3.805 1 98.12 97 THR B O 1
ATOM 2818 N N . SER B 1 98 ? -4.293 20.266 3.213 1 96.75 98 SER B N 1
ATOM 2819 C CA . SER B 1 98 ? -5.133 19.109 2.896 1 96.75 98 SER B CA 1
ATOM 2820 C C . SER B 1 98 ? -5.168 18.109 4.051 1 96.75 98 SER B C 1
ATOM 2822 O O . SER B 1 98 ? -5.457 18.484 5.191 1 96.75 98 SER B O 1
ATOM 2824 N N . SER B 1 99 ? -4.715 16.859 3.893 1 97.81 99 SER B N 1
ATOM 2825 C CA . SER B 1 99 ? -4.605 15.906 5 1 97.81 99 SER B CA 1
ATOM 2826 C C . SER B 1 99 ? -3.707 16.453 6.105 1 97.81 99 SER B C 1
ATOM 2828 O O . SER B 1 99 ? -3.971 16.234 7.289 1 97.81 99 SER B O 1
ATOM 2830 N N . GLY B 1 100 ? -2.697 17.094 5.719 1 98.62 100 GLY B N 1
ATOM 2831 C CA . GLY B 1 100 ? -1.782 17.672 6.688 1 98.62 100 GLY B CA 1
ATOM 2832 C C . GLY B 1 100 ? -2.418 18.766 7.527 1 98.62 100 GLY B C 1
ATOM 2833 O O . GLY B 1 100 ? -2.039 18.969 8.68 1 98.62 100 GLY B O 1
ATOM 2834 N N . ALA B 1 101 ? -3.385 19.484 6.926 1 98.69 101 ALA B N 1
ATOM 2835 C CA . ALA B 1 101 ? -4.109 20.5 7.684 1 98.69 101 ALA B CA 1
ATOM 2836 C C . ALA B 1 101 ? -5.016 19.859 8.734 1 98.69 101 ALA B C 1
ATOM 2838 O O . ALA B 1 101 ? -5.199 20.406 9.82 1 98.69 101 ALA B O 1
ATOM 2839 N N . VAL B 1 102 ? -5.594 18.688 8.414 1 98.62 102 VAL B N 1
ATOM 2840 C CA . VAL B 1 102 ? -6.375 17.938 9.391 1 98.62 102 VAL B CA 1
ATOM 2841 C C . VAL B 1 102 ? -5.48 17.5 10.555 1 98.62 102 VAL B C 1
ATOM 2843 O O . VAL B 1 102 ? -5.867 17.625 11.719 1 98.62 102 VAL B O 1
ATOM 2846 N N . VAL B 1 103 ? -4.27 17.078 10.25 1 98.88 103 VAL B N 1
ATOM 2847 C CA . VAL B 1 103 ? -3.289 16.703 11.266 1 98.88 103 VAL B CA 1
ATOM 2848 C C . VAL B 1 103 ? -2.924 17.922 12.109 1 98.88 103 VAL B C 1
ATOM 2850 O O . VAL B 1 103 ? -2.854 17.828 13.336 1 98.88 103 VAL B O 1
ATOM 2853 N N . GLY B 1 104 ? -2.705 19.047 11.445 1 98.88 104 GLY B N 1
ATOM 2854 C CA . GLY B 1 104 ? -2.408 20.281 12.164 1 98.88 104 GLY B CA 1
ATOM 2855 C C . GLY B 1 104 ? -3.506 20.688 13.125 1 98.88 104 GLY B C 1
ATOM 2856 O O . GLY B 1 104 ? -3.229 21.109 14.242 1 98.88 104 GLY B O 1
ATOM 2857 N N . GLN B 1 105 ? -4.75 20.578 12.664 1 98.75 105 GLN B N 1
ATOM 2858 C CA . GLN B 1 105 ? -5.879 20.891 13.523 1 98.75 105 GLN B CA 1
ATOM 2859 C C . GLN B 1 105 ? -5.914 19.969 14.75 1 98.75 105 GLN B C 1
ATOM 2861 O O . GLN B 1 105 ? -6.141 20.438 15.867 1 98.75 105 GLN B O 1
ATOM 2866 N N . GLN B 1 106 ? -5.668 18.703 14.523 1 98.81 106 GLN B N 1
ATOM 2867 C CA . GLN B 1 106 ? -5.621 17.75 15.633 1 98.81 106 GLN B CA 1
ATOM 2868 C C . GLN B 1 106 ? -4.469 18.078 16.578 1 98.81 106 GLN B C 1
ATOM 2870 O O . GLN B 1 106 ? -4.613 17.953 17.797 1 98.81 106 GLN B O 1
ATOM 2875 N N . LEU B 1 107 ? -3.332 18.453 16.031 1 98.88 107 LEU B N 1
ATOM 2876 C CA . LEU B 1 107 ? -2.176 18.844 16.828 1 98.88 107 LEU B CA 1
ATOM 2877 C C . LEU B 1 107 ? -2.516 20.031 17.719 1 98.88 107 LEU B C 1
ATOM 2879 O O . LEU B 1 107 ? -2.246 20 18.922 1 98.88 107 LEU B O 1
ATOM 2883 N N . LEU B 1 108 ? -3.135 21.078 17.141 1 98.88 108 LEU B N 1
ATOM 2884 C CA . LEU B 1 108 ? -3.504 22.266 17.922 1 98.88 108 LEU B CA 1
ATOM 2885 C C . LEU B 1 108 ? -4.508 21.906 19.016 1 98.88 108 LEU B C 1
ATOM 2887 O O . LEU B 1 108 ? -4.402 22.406 20.141 1 98.88 108 LEU B O 1
ATOM 2891 N N . ALA B 1 109 ? -5.406 21.047 18.703 1 98.62 109 ALA B N 1
ATOM 2892 C CA . ALA B 1 109 ? -6.449 20.656 19.656 1 98.62 109 ALA B CA 1
ATOM 2893 C C . ALA B 1 109 ? -5.871 19.844 20.797 1 98.62 109 ALA B C 1
ATOM 2895 O O . ALA B 1 109 ? -6.281 20 21.953 1 98.62 109 ALA B O 1
ATOM 2896 N N . SER B 1 110 ? -4.918 19 20.531 1 98.56 110 SER B N 1
ATOM 2897 C CA . SER B 1 110 ? -4.445 18.031 21.516 1 98.56 110 SER B CA 1
ATOM 2898 C C . SER B 1 110 ? -3.191 18.531 22.234 1 98.56 110 SER B C 1
ATOM 2900 O O . SER B 1 110 ? -2.922 18.156 23.359 1 98.56 110 SER B O 1
ATOM 2902 N N . HIS B 1 111 ? -2.426 19.312 21.516 1 98.62 111 HIS B N 1
ATOM 2903 C CA . HIS B 1 111 ? -1.158 19.812 22.047 1 98.62 111 HIS B CA 1
ATOM 2904 C C . HIS B 1 111 ? -1.006 21.312 21.797 1 98.62 111 HIS B C 1
ATOM 2906 O O . HIS B 1 111 ? -0.011 21.75 21.219 1 98.62 111 HIS B O 1
ATOM 2912 N N . PRO B 1 112 ? -1.882 22.062 22.312 1 98.69 112 PRO B N 1
ATOM 2913 C CA . PRO B 1 112 ? -1.828 23.5 22.016 1 98.69 112 PRO B CA 1
ATOM 2914 C C . PRO B 1 112 ? -0.557 24.156 22.547 1 98.69 112 PRO B C 1
ATOM 2916 O O . PRO B 1 112 ? -0.112 25.172 22 1 98.69 112 PRO B O 1
ATOM 2919 N N . GLU B 1 113 ? 0.062 23.594 23.516 1 98.38 113 GLU B N 1
ATOM 2920 C CA . GLU B 1 113 ? 1.214 24.203 24.172 1 98.38 113 GLU B CA 1
ATOM 2921 C C . GLU B 1 113 ? 2.426 24.234 23.25 1 98.38 113 GLU B C 1
ATOM 2923 O O . GLU B 1 113 ? 3.309 25.078 23.391 1 98.38 113 GLU B O 1
ATOM 2928 N N . CYS B 1 114 ? 2.471 23.359 22.25 1 98.38 114 CYS B N 1
ATOM 2929 C CA . CYS B 1 114 ? 3.658 23.297 21.391 1 98.38 114 CYS B CA 1
ATOM 2930 C C . CYS B 1 114 ? 3.439 24.047 20.094 1 98.38 114 CYS B C 1
ATOM 2932 O O . CYS B 1 114 ? 4.344 24.125 19.266 1 98.38 114 CYS B O 1
ATOM 2934 N N . VAL B 1 115 ? 2.268 24.656 19.906 1 98.88 115 VAL B N 1
ATOM 2935 C CA . VAL B 1 115 ? 1.941 25.328 18.672 1 98.88 115 VAL B CA 1
ATOM 2936 C C . VAL B 1 115 ? 1.869 26.844 18.906 1 98.88 115 VAL B C 1
ATOM 2938 O O . VAL B 1 115 ? 1.061 27.312 19.703 1 98.88 115 VAL B O 1
ATOM 2941 N N . THR B 1 116 ? 2.705 27.594 18.281 1 98.75 116 THR B N 1
ATOM 2942 C CA . THR B 1 116 ? 2.629 29.047 18.406 1 98.75 116 THR B CA 1
ATOM 2943 C C . THR B 1 116 ? 1.562 29.609 17.469 1 98.75 116 THR B C 1
ATOM 2945 O O . THR B 1 116 ? 0.796 30.5 17.859 1 98.75 116 THR B O 1
ATOM 2948 N N . ARG B 1 117 ? 1.545 29.141 16.25 1 98.81 117 ARG B N 1
ATOM 2949 C CA . ARG B 1 117 ? 0.556 29.438 15.219 1 98.81 117 ARG B CA 1
ATOM 2950 C C . ARG B 1 117 ? 0.354 28.234 14.297 1 98.81 117 ARG B C 1
ATOM 2952 O O . ARG B 1 117 ? 1.305 27.516 14 1 98.81 117 ARG B O 1
ATOM 2959 N N . LEU B 1 118 ? -0.863 28.016 13.922 1 98.88 118 LEU B N 1
ATOM 2960 C CA . LEU B 1 118 ? -1.191 27.031 12.914 1 98.88 118 LEU B CA 1
ATOM 2961 C C . LEU B 1 118 ? -1.846 27.672 11.703 1 98.88 118 LEU B C 1
ATOM 2963 O O . LEU B 1 118 ? -2.889 28.328 11.82 1 98.88 118 LEU B O 1
ATOM 2967 N N . ILE B 1 119 ? -1.262 27.562 10.57 1 98.88 119 ILE B N 1
ATOM 2968 C CA . ILE B 1 119 ? -1.947 27.828 9.305 1 98.88 119 ILE B CA 1
ATOM 2969 C C . ILE B 1 119 ? -2.578 26.547 8.789 1 98.88 119 ILE B C 1
ATOM 2971 O O . ILE B 1 119 ? -1.874 25.641 8.328 1 98.88 119 ILE B O 1
ATOM 2975 N N . ALA B 1 120 ? -3.84 26.406 8.898 1 98.62 120 ALA B N 1
ATOM 2976 C CA . ALA B 1 120 ? -4.59 25.297 8.328 1 98.62 120 ALA B CA 1
ATOM 2977 C C . ALA B 1 120 ? -5.035 25.609 6.902 1 98.62 120 ALA B C 1
ATOM 2979 O O . ALA B 1 120 ? -5.961 26.391 6.691 1 98.62 120 ALA B O 1
ATOM 2980 N N . HIS B 1 121 ? -4.383 24.969 5.957 1 98.12 121 HIS B N 1
ATOM 2981 C CA . HIS B 1 121 ? -4.637 25.25 4.551 1 98.12 121 HIS B CA 1
ATOM 2982 C C . HIS B 1 121 ? -5.531 24.188 3.93 1 98.12 121 HIS B C 1
ATOM 2984 O O . HIS B 1 121 ? -5.078 23.062 3.652 1 98.12 121 HIS B O 1
ATOM 2990 N N . GLU B 1 122 ? -6.816 24.484 3.764 1 96 122 GLU B N 1
ATOM 2991 C CA . GLU B 1 122 ? -7.801 23.719 3 1 96 122 GLU B CA 1
ATOM 2992 C C . GLU B 1 122 ? -7.941 22.297 3.541 1 96 122 GLU B C 1
ATOM 2994 O O . GLU B 1 122 ? -7.84 21.328 2.785 1 96 122 GLU B O 1
ATOM 2999 N N . PRO B 1 123 ? -8.211 22.109 4.84 1 97.25 123 PRO B N 1
ATOM 3000 C CA . PRO B 1 123 ? -8.453 20.781 5.41 1 97.25 123 PRO B CA 1
ATOM 3001 C C . PRO B 1 123 ? -9.766 20.172 4.938 1 97.25 123 PRO B C 1
ATOM 3003 O O . PRO B 1 123 ? -10.828 20.781 5.082 1 97.25 123 PRO B O 1
ATOM 3006 N N . PRO B 1 124 ? -9.734 18.969 4.414 1 96.12 124 PRO B N 1
ATOM 3007 C CA . PRO B 1 124 ? -10.992 18.281 4.105 1 96.12 124 PRO B CA 1
ATOM 3008 C C . PRO B 1 124 ? -11.648 17.672 5.344 1 96.12 124 PRO B C 1
ATOM 3010 O O . PRO B 1 124 ? -11.945 16.484 5.363 1 96.12 124 PRO B O 1
ATOM 3013 N N . ALA B 1 125 ? -11.914 18.469 6.348 1 96.62 125 ALA B N 1
ATOM 3014 C CA . ALA B 1 125 ? -12.508 18.062 7.617 1 96.62 125 ALA B CA 1
ATOM 3015 C C . ALA B 1 125 ? -14.031 18.156 7.57 1 96.62 125 ALA B C 1
ATOM 3017 O O . ALA B 1 125 ? -14.625 19.016 8.242 1 96.62 125 ALA B O 1
ATOM 3018 N N . PHE B 1 126 ? -14.68 17.234 7 1 96.44 126 PHE B N 1
ATOM 3019 C CA . PHE B 1 126 ? -16.062 17.375 6.578 1 96.44 126 PHE B CA 1
ATOM 3020 C C . PHE B 1 126 ? -17.016 17.203 7.758 1 96.44 126 PHE B C 1
ATOM 3022 O O . PHE B 1 126 ? -18.188 17.547 7.672 1 96.44 126 PHE B O 1
ATOM 3029 N N . SER B 1 127 ? -16.5 16.719 8.859 1 95.62 127 SER B N 1
ATOM 3030 C CA . SER B 1 127 ? -17.344 16.469 10.023 1 95.62 127 SER B CA 1
ATOM 3031 C C . SER B 1 127 ? -17.875 17.766 10.609 1 95.62 127 SER B C 1
ATOM 3033 O O . SER B 1 127 ? -18.828 17.766 11.398 1 95.62 127 SER B O 1
ATOM 3035 N N . VAL B 1 128 ? -17.266 18.906 10.258 1 95.62 128 VAL B N 1
ATOM 3036 C CA . VAL B 1 128 ? -17.688 20.188 10.82 1 95.62 128 VAL B CA 1
ATOM 3037 C C . VAL B 1 128 ? -18.891 20.719 10.062 1 95.62 128 VAL B C 1
ATOM 3039 O O . VAL B 1 128 ? -19.547 21.672 10.5 1 95.62 128 VAL B O 1
ATOM 3042 N N . LEU B 1 129 ? -19.172 20.156 8.906 1 95 129 LEU B N 1
ATOM 3043 C CA . LEU B 1 129 ? -20.25 20.641 8.047 1 95 129 LEU B CA 1
ATOM 3044 C C . LEU B 1 129 ? -21.609 20.234 8.594 1 95 129 LEU B C 1
ATOM 3046 O O . LEU B 1 129 ? -21.703 19.266 9.352 1 95 129 LEU B O 1
ATOM 3050 N N . PRO B 1 130 ? -22.641 20.984 8.227 1 92.44 130 PRO B N 1
ATOM 3051 C CA . PRO B 1 130 ? -23.984 20.484 8.484 1 92.44 130 PRO B CA 1
ATOM 3052 C C . PRO B 1 130 ? -24.234 19.109 7.875 1 92.44 130 PRO B C 1
ATOM 3054 O O . PRO B 1 130 ? -23.609 18.75 6.871 1 92.44 130 PRO B O 1
ATOM 3057 N N . LYS B 1 131 ? -25.141 18.406 8.477 1 92.31 131 LYS B N 1
ATOM 3058 C CA . LYS B 1 131 ? -25.375 16.984 8.188 1 92.31 131 LYS B CA 1
ATOM 3059 C C . LYS B 1 131 ? -25.562 16.75 6.695 1 92.31 131 LYS B C 1
ATOM 3061 O O . LYS B 1 131 ? -25.016 15.797 6.141 1 92.31 131 LYS B O 1
ATOM 3066 N N . GLU B 1 132 ? -26.344 17.625 6.059 1 91.06 132 GLU B N 1
ATOM 3067 C CA . GLU B 1 132 ? -26.609 17.469 4.637 1 91.06 132 GLU B CA 1
ATOM 3068 C C . GLU B 1 132 ? -25.328 17.562 3.811 1 91.06 132 GLU B C 1
ATOM 3070 O O . GLU B 1 132 ? -25.125 16.781 2.875 1 91.06 132 GLU B O 1
ATOM 3075 N N . PHE B 1 133 ? -24.484 18.438 4.125 1 91.06 133 PHE B N 1
ATOM 3076 C CA . PHE B 1 133 ? -23.234 18.641 3.383 1 91.06 133 PHE B CA 1
ATOM 3077 C C . PHE B 1 133 ? -22.219 17.562 3.742 1 91.06 133 PHE B C 1
ATOM 3079 O O . PHE B 1 133 ? -21.391 17.203 2.916 1 91.06 133 PHE B O 1
ATOM 3086 N N . GLN B 1 134 ? -22.281 17.094 4.996 1 93.38 134 GLN B N 1
ATOM 3087 C CA . GLN B 1 134 ? -21.453 15.969 5.391 1 93.38 134 GLN B CA 1
ATOM 3088 C C . GLN B 1 134 ? -21.75 14.734 4.535 1 93.38 134 GLN B C 1
ATOM 3090 O O . GLN B 1 134 ? -20.828 14.062 4.07 1 93.38 134 GLN B O 1
ATOM 3095 N N . LEU B 1 135 ? -23.062 14.469 4.352 1 94.06 135 LEU B N 1
ATOM 3096 C CA . LEU B 1 135 ? -23.484 13.305 3.574 1 94.06 135 LEU B CA 1
ATOM 3097 C C . LEU B 1 135 ? -22.984 13.406 2.137 1 94.06 135 LEU B C 1
ATOM 3099 O O . LEU B 1 135 ? -22.547 12.414 1.556 1 94.06 135 LEU B O 1
ATOM 3103 N N . GLN B 1 136 ? -23.047 14.602 1.572 1 93 136 GLN B N 1
ATOM 3104 C CA . GLN B 1 136 ? -22.578 14.82 0.209 1 93 136 GLN B CA 1
ATOM 3105 C C . GLN B 1 136 ? -21.062 14.609 0.107 1 93 136 GLN B C 1
ATOM 3107 O O . GLN B 1 136 ? -20.594 13.953 -0.818 1 93 136 GLN B O 1
ATOM 3112 N N . ALA B 1 137 ? -20.344 15.156 1.043 1 92.88 137 ALA B N 1
ATOM 3113 C CA . ALA B 1 137 ? -18.891 15.023 1.052 1 92.88 137 ALA B CA 1
ATOM 3114 C C . ALA B 1 137 ? -18.469 13.578 1.257 1 92.88 137 ALA B C 1
ATOM 3116 O O . ALA B 1 137 ? -17.578 13.078 0.561 1 92.88 137 ALA B O 1
ATOM 3117 N N . HIS B 1 138 ? -19.172 12.922 2.184 1 93.88 138 HIS B N 1
ATOM 3118 C CA . HIS B 1 138 ? -18.891 11.516 2.436 1 93.88 138 HIS B CA 1
ATOM 3119 C C . HIS B 1 138 ? -19.203 10.664 1.212 1 93.88 138 HIS B C 1
ATOM 3121 O O . HIS B 1 138 ? -18.484 9.703 0.919 1 93.88 138 HIS B O 1
ATOM 3127 N N . GLY B 1 139 ? -20.328 10.961 0.544 1 94.81 139 GLY B N 1
ATOM 3128 C CA . GLY B 1 139 ? -20.656 10.273 -0.689 1 94.81 139 GLY B CA 1
ATOM 3129 C C . GLY B 1 139 ? -19.578 10.383 -1.75 1 94.81 139 GLY B C 1
ATOM 3130 O O . GLY B 1 139 ? -19.266 9.398 -2.418 1 94.81 139 GLY B O 1
ATOM 3131 N N . LEU B 1 140 ? -19.016 11.555 -1.889 1 93.75 140 LEU B N 1
ATOM 3132 C CA . LEU B 1 140 ? -17.953 11.773 -2.855 1 93.75 140 LEU B CA 1
ATOM 3133 C C . LEU B 1 140 ? -16.703 10.969 -2.484 1 93.75 140 LEU B C 1
ATOM 3135 O O . LEU B 1 140 ? -16.109 10.32 -3.342 1 93.75 140 LEU B O 1
ATOM 3139 N N . ILE B 1 141 ? -16.344 11.023 -1.223 1 96.31 141 ILE B N 1
ATOM 3140 C CA . ILE B 1 141 ? -15.156 10.312 -0.743 1 96.31 141 ILE B CA 1
ATOM 3141 C C . ILE B 1 141 ? -15.336 8.812 -0.938 1 96.31 141 ILE B C 1
ATOM 3143 O O . ILE B 1 141 ? -14.43 8.125 -1.409 1 96.31 141 ILE B O 1
ATOM 3147 N N . ASN B 1 142 ? -16.5 8.312 -0.606 1 97.69 142 ASN B N 1
ATOM 3148 C CA . ASN B 1 142 ? -16.797 6.895 -0.796 1 97.69 142 ASN B CA 1
ATOM 3149 C C . ASN B 1 142 ? -16.766 6.512 -2.271 1 97.69 142 ASN B C 1
ATOM 3151 O O . ASN B 1 142 ? -16.297 5.422 -2.623 1 97.69 142 ASN B O 1
ATOM 3155 N N . HIS B 1 143 ? -17.297 7.398 -3.131 1 97.69 143 HIS B N 1
ATOM 3156 C CA . HIS B 1 143 ? -17.25 7.141 -4.566 1 97.69 143 HIS B CA 1
ATOM 3157 C C . HIS B 1 143 ? -15.805 7.016 -5.059 1 97.69 143 HIS B C 1
ATOM 3159 O O . HIS B 1 143 ? -15.484 6.121 -5.84 1 97.69 143 HIS B O 1
ATOM 3165 N N . ILE B 1 144 ? -14.961 7.879 -4.609 1 97.62 144 ILE B N 1
ATOM 3166 C CA . ILE B 1 144 ? -13.547 7.855 -4.98 1 97.62 144 ILE B CA 1
ATOM 3167 C C . ILE B 1 144 ? -12.906 6.555 -4.504 1 97.62 144 ILE B C 1
ATOM 3169 O O . ILE B 1 144 ? -12.211 5.883 -5.266 1 97.62 144 ILE B O 1
ATOM 3173 N N . TYR B 1 145 ? -13.141 6.164 -3.258 1 98.5 145 TYR B N 1
ATOM 3174 C CA . TYR B 1 145 ? -12.57 4.949 -2.688 1 98.5 145 TYR B CA 1
ATOM 3175 C C . TYR B 1 145 ? -13.07 3.713 -3.426 1 98.5 145 TYR B C 1
ATOM 3177 O O . TYR B 1 145 ? -12.289 2.811 -3.736 1 98.5 145 TYR B O 1
ATOM 3185 N N . ASP B 1 146 ? -14.422 3.699 -3.693 1 98.5 146 ASP B N 1
ATOM 3186 C CA . ASP B 1 146 ? -15 2.576 -4.426 1 98.5 146 ASP B CA 1
ATOM 3187 C C . ASP B 1 146 ? -14.406 2.471 -5.828 1 98.5 146 ASP B C 1
ATOM 3189 O O . ASP B 1 146 ? -14.188 1.369 -6.336 1 98.5 146 ASP B O 1
ATOM 3193 N N . THR B 1 147 ? -14.195 3.605 -6.484 1 98.38 147 THR B N 1
ATOM 3194 C CA . THR B 1 147 ? -13.555 3.631 -7.793 1 98.38 147 THR B CA 1
ATOM 3195 C C . THR B 1 147 ? -12.133 3.084 -7.711 1 98.38 147 THR B C 1
ATOM 3197 O O . THR B 1 147 ? -11.711 2.305 -8.57 1 98.38 147 THR B O 1
ATOM 3200 N N . TYR B 1 148 ? -11.391 3.467 -6.672 1 98.25 148 TYR B N 1
ATOM 3201 C CA . TYR B 1 148 ? -10.055 2.957 -6.406 1 98.25 148 TYR B CA 1
ATOM 3202 C C . TYR B 1 148 ? -10.062 1.438 -6.273 1 98.25 148 TYR B C 1
ATOM 3204 O O . TYR B 1 148 ? -9.25 0.749 -6.887 1 98.25 148 TYR B O 1
ATOM 3212 N N . ARG B 1 149 ? -11.008 0.908 -5.543 1 98.19 149 ARG B N 1
ATOM 3213 C CA . ARG B 1 149 ? -11.109 -0.524 -5.285 1 98.19 149 ARG B CA 1
ATOM 3214 C C . ARG B 1 149 ? -11.477 -1.286 -6.551 1 98.19 149 ARG B C 1
ATOM 3216 O O . ARG B 1 149 ? -11.008 -2.404 -6.77 1 98.19 149 ARG B O 1
ATOM 3223 N N . ALA B 1 150 ? -12.266 -0.663 -7.379 1 98.19 150 ALA B N 1
ATOM 3224 C CA . ALA B 1 150 ? -12.805 -1.361 -8.539 1 98.19 150 ALA B CA 1
ATOM 3225 C C . ALA B 1 150 ? -11.906 -1.186 -9.758 1 98.19 150 ALA B C 1
ATOM 3227 O O . ALA B 1 150 ? -11.742 -2.113 -10.555 1 98.19 150 ALA B O 1
ATOM 3228 N N . HIS B 1 151 ? -11.289 0.05 -9.836 1 98.06 151 HIS B N 1
ATOM 3229 C CA . HIS B 1 151 ? -10.719 0.396 -11.133 1 98.06 151 HIS B CA 1
ATOM 3230 C C . HIS B 1 151 ? -9.281 0.877 -11 1 98.06 151 HIS B C 1
ATOM 3232 O O . HIS B 1 151 ? -8.641 1.245 -11.984 1 98.06 151 HIS B O 1
ATOM 3238 N N . GLY B 1 152 ? -8.742 0.936 -9.75 1 97 152 GLY B N 1
ATOM 3239 C CA . GLY B 1 152 ? -7.332 1.237 -9.547 1 97 152 GLY B CA 1
ATOM 3240 C C . GLY B 1 152 ? -7.082 2.688 -9.18 1 97 152 GLY B C 1
ATOM 3241 O O . GLY B 1 152 ? -7.961 3.535 -9.336 1 97 152 GLY B O 1
ATOM 3242 N N . PRO B 1 153 ? -5.902 2.984 -8.688 1 96.5 153 PRO B N 1
ATOM 3243 C CA . PRO B 1 153 ? -5.578 4.309 -8.148 1 96.5 153 PRO B CA 1
ATOM 3244 C C . PRO B 1 153 ? -5.613 5.402 -9.211 1 96.5 153 PRO B C 1
ATOM 3246 O O . PRO B 1 153 ? -6.039 6.523 -8.93 1 96.5 153 PRO B O 1
ATOM 3249 N N . GLY B 1 154 ? -5.105 5.066 -10.438 1 95.12 154 GLY B N 1
ATOM 3250 C CA . GLY B 1 154 ? -5.098 6.074 -11.484 1 95.12 154 GLY B CA 1
ATOM 3251 C C . GLY B 1 154 ? -6.477 6.629 -11.789 1 95.12 154 GLY B C 1
ATOM 3252 O O . GLY B 1 154 ? -6.668 7.844 -11.828 1 95.12 154 GLY B O 1
ATOM 3253 N N . THR B 1 155 ? -7.441 5.727 -11.938 1 96.25 155 THR B N 1
ATOM 3254 C CA . THR B 1 155 ? -8.812 6.121 -12.242 1 96.25 155 THR B CA 1
ATOM 3255 C C . THR B 1 155 ? -9.422 6.906 -11.086 1 96.25 155 THR B C 1
ATOM 3257 O O . THR B 1 155 ? -10.109 7.906 -11.297 1 96.25 155 THR B O 1
ATOM 3260 N N . ALA B 1 156 ? -9.156 6.473 -9.914 1 97 156 ALA B N 1
ATOM 3261 C CA . ALA B 1 156 ? -9.688 7.137 -8.734 1 97 156 ALA B CA 1
ATOM 3262 C C . ALA B 1 156 ? -9.094 8.539 -8.578 1 97 156 ALA B C 1
ATOM 3264 O O . ALA B 1 156 ? -9.797 9.469 -8.172 1 97 156 ALA B O 1
ATOM 3265 N N . MET B 1 157 ? -7.785 8.68 -8.875 1 94.88 157 MET B N 1
ATOM 3266 C CA . MET B 1 157 ? -7.117 9.977 -8.742 1 94.88 157 MET B CA 1
ATOM 3267 C C . MET B 1 157 ? -7.664 10.969 -9.758 1 94.88 157 MET B C 1
ATOM 3269 O O . MET B 1 157 ? -7.742 12.164 -9.484 1 94.88 157 MET B O 1
ATOM 3273 N N . GLU B 1 158 ? -8.109 10.484 -10.883 1 93.31 158 GLU B N 1
ATOM 3274 C CA . GLU B 1 158 ? -8.766 11.359 -11.859 1 93.31 158 GLU B CA 1
ATOM 3275 C C . GLU B 1 158 ? -10.07 11.914 -11.305 1 93.31 158 GLU B C 1
ATOM 3277 O O . GLU B 1 158 ? -10.359 13.102 -11.453 1 93.31 158 GLU B O 1
ATOM 3282 N N . VAL B 1 159 ? -10.828 11.07 -10.672 1 93.44 159 VAL B N 1
ATOM 3283 C CA . VAL B 1 159 ? -12.086 11.5 -10.062 1 93.44 159 VAL B CA 1
ATOM 3284 C C . VAL B 1 159 ? -11.797 12.484 -8.93 1 93.44 159 VAL B C 1
ATOM 3286 O O . VAL B 1 159 ? -12.422 13.547 -8.852 1 93.44 159 VAL B O 1
ATOM 3289 N N . PHE B 1 160 ? -10.82 12.227 -8.141 1 93.5 160 PHE B N 1
ATOM 3290 C CA . PHE B 1 160 ? -10.445 13.047 -6.992 1 93.5 160 PHE B CA 1
ATOM 3291 C C . PHE B 1 160 ? -10 14.438 -7.441 1 93.5 160 PHE B C 1
ATOM 3293 O O . PHE B 1 160 ? -10.5 15.445 -6.941 1 93.5 160 PHE B O 1
ATOM 3300 N N . SER B 1 161 ? -9.062 14.43 -8.383 1 89.06 161 SER B N 1
ATOM 3301 C CA . SER B 1 161 ? -8.453 15.688 -8.797 1 89.06 161 SER B CA 1
ATOM 3302 C C . SER B 1 161 ? -9.453 16.562 -9.531 1 89.06 161 SER B C 1
ATOM 3304 O O . SER B 1 161 ? -9.414 17.797 -9.406 1 89.06 161 SER B O 1
ATOM 3306 N N . ARG B 1 162 ? -10.352 16.062 -10.273 1 80.38 162 ARG B N 1
ATOM 3307 C CA . ARG B 1 162 ? -11.359 16.828 -11 1 80.38 162 ARG B CA 1
ATOM 3308 C C . ARG B 1 162 ? -12.367 17.453 -10.039 1 80.38 162 ARG B C 1
ATOM 3310 O O . ARG B 1 162 ? -12.938 18.516 -10.328 1 80.38 162 ARG B O 1
ATOM 3317 N N . GLY B 1 163 ? -12.5 16.812 -8.898 1 74.94 163 GLY B N 1
ATOM 3318 C CA . GLY B 1 163 ? -13.398 17.359 -7.891 1 74.94 163 GLY B CA 1
ATOM 3319 C C . GLY B 1 163 ? -12.773 18.484 -7.086 1 74.94 163 GLY B C 1
ATOM 3320 O O . GLY B 1 163 ? -13.484 19.297 -6.488 1 74.94 163 GLY B O 1
ATOM 3321 N N . LEU B 1 164 ? -11.5 18.578 -7.086 1 73.56 164 LEU B N 1
ATOM 3322 C CA . LEU B 1 164 ? -10.82 19.5 -6.195 1 73.56 164 LEU B CA 1
ATOM 3323 C C . LEU B 1 164 ? -10.297 20.719 -6.969 1 73.56 164 LEU B C 1
ATOM 3325 O O . LEU B 1 164 ? -10.234 21.828 -6.43 1 73.56 164 LEU B O 1
ATOM 3329 N N . SER B 1 165 ? -9.812 20.484 -8.141 1 68.06 165 SER B N 1
ATOM 3330 C CA . SER B 1 165 ? -9.117 21.594 -8.789 1 68.06 165 SER B CA 1
ATOM 3331 C C . SER B 1 165 ? -9.328 21.578 -10.297 1 68.06 165 SER B C 1
ATOM 3333 O O . SER B 1 165 ? -9.812 20.594 -10.852 1 68.06 165 SER B O 1
ATOM 3335 N N . GLU B 1 166 ? -9.18 22.766 -10.891 1 67 166 GLU B N 1
ATOM 3336 C CA . GLU B 1 166 ? -9.133 22.891 -12.344 1 67 166 GLU B CA 1
ATOM 3337 C C . GLU B 1 166 ? -7.777 23.406 -12.812 1 67 166 GLU B C 1
ATOM 3339 O O . GLU B 1 166 ? -7 23.938 -12.016 1 67 166 GLU B O 1
ATOM 3344 N N . GLY B 1 167 ? -7.406 23.031 -14.039 1 72 167 GLY B N 1
ATOM 3345 C CA . GLY B 1 167 ? -6.234 23.594 -14.688 1 72 167 GLY B CA 1
ATOM 3346 C C . GLY B 1 167 ? -4.941 22.891 -14.305 1 72 167 GLY B C 1
ATOM 3347 O O . GLY B 1 167 ? -4.914 21.672 -14.156 1 72 167 GLY B O 1
ATOM 3348 N N . PRO B 1 168 ? -3.82 23.609 -14.195 1 78.56 168 PRO B N 1
ATOM 3349 C CA . PRO B 1 168 ? -2.48 23.062 -13.977 1 78.56 168 PRO B CA 1
ATOM 3350 C C . PRO B 1 168 ? -2.357 22.328 -12.641 1 78.56 168 PRO B C 1
ATOM 3352 O O . PRO B 1 168 ? -1.582 21.375 -12.531 1 78.56 168 PRO B O 1
ATOM 3355 N N . GLU B 1 169 ? -2.996 22.641 -11.703 1 86.62 169 GLU B N 1
ATOM 3356 C CA . GLU B 1 169 ? -2.9 22 -10.398 1 86.62 169 GLU B CA 1
ATOM 3357 C C . GLU B 1 169 ? -3.432 20.562 -10.453 1 86.62 169 GLU B C 1
ATOM 3359 O O . GLU B 1 169 ? -2.92 19.688 -9.766 1 86.62 169 GLU B O 1
ATOM 3364 N N . THR B 1 170 ? -4.398 20.406 -11.344 1 87.12 170 THR B N 1
ATOM 3365 C CA . THR B 1 170 ? -4.98 19.078 -11.469 1 87.12 170 THR B CA 1
ATOM 3366 C C . THR B 1 170 ? -3.934 18.078 -11.961 1 87.12 170 THR B C 1
ATOM 3368 O O . THR B 1 170 ? -3.768 17 -11.375 1 87.12 170 THR B O 1
ATOM 3371 N N . SER B 1 171 ? -3.189 18.516 -13 1 90.19 171 SER B N 1
ATOM 3372 C CA . SER B 1 171 ? -2.168 17.625 -13.57 1 90.19 171 SER B CA 1
ATOM 3373 C C . SER B 1 171 ? -1.058 17.359 -12.562 1 90.19 171 SER B C 1
ATOM 3375 O O . SER B 1 171 ? -0.545 16.234 -12.484 1 90.19 171 SER B O 1
ATOM 3377 N N . LEU B 1 172 ? -0.674 18.328 -11.828 1 91.75 172 LEU B N 1
ATOM 3378 C CA . LEU B 1 172 ? 0.384 18.156 -10.844 1 91.75 172 LEU B CA 1
ATOM 3379 C C . LEU B 1 172 ? -0.068 17.234 -9.711 1 91.75 172 LEU B C 1
ATOM 3381 O O . LEU B 1 172 ? 0.7 16.391 -9.242 1 91.75 172 LEU B O 1
ATOM 3385 N N . MET B 1 173 ? -1.297 17.406 -9.281 1 91.44 173 MET B N 1
ATOM 3386 C CA . MET B 1 173 ? -1.86 16.547 -8.242 1 91.44 173 MET B CA 1
ATOM 3387 C C . MET B 1 173 ? -1.823 15.086 -8.672 1 91.44 173 MET B C 1
ATOM 3389 O O . MET B 1 173 ? -1.401 14.219 -7.91 1 91.44 173 MET B O 1
ATOM 3393 N N . GLN B 1 174 ? -2.26 14.898 -9.883 1 92.19 174 GLN B N 1
ATOM 3394 C CA . GLN B 1 174 ? -2.26 13.539 -10.414 1 92.19 174 GLN B CA 1
ATOM 3395 C C . GLN B 1 174 ? -0.842 12.984 -10.516 1 92.19 174 GLN B C 1
ATOM 3397 O O . GLN B 1 174 ? -0.601 11.82 -10.188 1 92.19 174 GLN B O 1
ATOM 3402 N N . SER B 1 175 ? 0.075 13.805 -10.922 1 92.44 175 SER B N 1
ATOM 3403 C CA . SER B 1 175 ? 1.464 13.383 -11.07 1 92.44 175 SER B CA 1
ATOM 3404 C C . SER B 1 175 ? 2.076 13.008 -9.727 1 92.44 175 SER B C 1
ATOM 3406 O O . SER B 1 175 ? 2.848 12.055 -9.633 1 92.44 175 SER B O 1
ATOM 3408 N N . CYS B 1 176 ? 1.723 13.688 -8.664 1 93.06 176 CYS B N 1
ATOM 3409 C CA . CYS B 1 176 ? 2.277 13.477 -7.328 1 93.06 176 CYS B CA 1
ATOM 3410 C C . CYS B 1 176 ? 1.828 12.133 -6.762 1 93.06 176 CYS B C 1
ATOM 3412 O O . CYS B 1 176 ? 2.482 11.578 -5.875 1 93.06 176 CYS B O 1
ATOM 3414 N N . MET B 1 177 ? 0.782 11.625 -7.34 1 94.06 177 MET B N 1
ATOM 3415 C CA . MET B 1 177 ? 0.215 10.391 -6.805 1 94.06 177 MET B CA 1
ATOM 3416 C C . MET B 1 177 ? 0.183 9.297 -7.867 1 94.06 177 MET B C 1
ATOM 3418 O O . MET B 1 177 ? -0.512 8.289 -7.707 1 94.06 177 MET B O 1
ATOM 3422 N N . ASP B 1 178 ? 0.839 9.562 -8.953 1 94.06 178 ASP B N 1
ATOM 3423 C CA . ASP B 1 178 ? 0.844 8.633 -10.078 1 94.06 178 ASP B CA 1
ATOM 3424 C C . ASP B 1 178 ? 1.722 7.418 -9.781 1 94.06 178 ASP B C 1
ATOM 3426 O O . ASP B 1 178 ? 2.949 7.5 -9.852 1 94.06 178 ASP B O 1
ATOM 3430 N N . ALA B 1 179 ? 1.082 6.332 -9.555 1 91 179 ALA B N 1
ATOM 3431 C CA . ALA B 1 179 ? 1.75 5.09 -9.18 1 91 179 ALA B CA 1
ATOM 3432 C C . ALA B 1 179 ? 2.766 4.672 -10.234 1 91 179 ALA B C 1
ATOM 3434 O O . ALA B 1 179 ? 3.699 3.916 -9.945 1 91 179 ALA B O 1
ATOM 3435 N N . LYS B 1 180 ? 2.719 5.133 -11.469 1 92.12 180 LYS B N 1
ATOM 3436 C CA . LYS B 1 180 ? 3.623 4.758 -12.547 1 92.12 180 LYS B CA 1
ATOM 3437 C C . LYS B 1 180 ? 4.973 5.453 -12.398 1 92.12 180 LYS B C 1
ATOM 3439 O O . LYS B 1 180 ? 5.949 5.066 -13.047 1 92.12 180 LYS B O 1
ATOM 3444 N N . ARG B 1 181 ? 5.047 6.414 -11.531 1 93.75 181 ARG B N 1
ATOM 3445 C CA . ARG B 1 181 ? 6.238 7.25 -11.445 1 93.75 181 ARG B CA 1
ATOM 3446 C C . ARG B 1 181 ? 7.293 6.605 -10.555 1 93.75 181 ARG B C 1
ATOM 3448 O O . ARG B 1 181 ? 8.414 7.102 -10.453 1 93.75 181 ARG B O 1
ATOM 3455 N N . GLY B 1 182 ? 6.98 5.543 -9.898 1 94.94 182 GLY B N 1
ATOM 3456 C CA . GLY B 1 182 ? 7.965 4.832 -9.102 1 94.94 182 GLY B CA 1
ATOM 3457 C C . GLY B 1 182 ? 7.363 4.117 -7.91 1 94.94 182 GLY B C 1
ATOM 3458 O O . GLY B 1 182 ? 6.203 4.352 -7.559 1 94.94 182 GLY B O 1
ATOM 3459 N N . ASP B 1 183 ? 8.211 3.338 -7.262 1 96.75 183 ASP B N 1
ATOM 3460 C CA . ASP B 1 183 ? 7.758 2.518 -6.145 1 96.75 183 ASP B CA 1
ATOM 3461 C C . ASP B 1 183 ? 7.355 3.387 -4.953 1 96.75 183 ASP B C 1
ATOM 3463 O O . ASP B 1 183 ? 6.398 3.068 -4.242 1 96.75 183 ASP B O 1
ATOM 3467 N N . GLU B 1 184 ? 8.117 4.438 -4.777 1 97.44 184 GLU B N 1
ATOM 3468 C CA . GLU B 1 184 ? 7.828 5.344 -3.67 1 97.44 184 GLU B CA 1
ATOM 3469 C C . GLU B 1 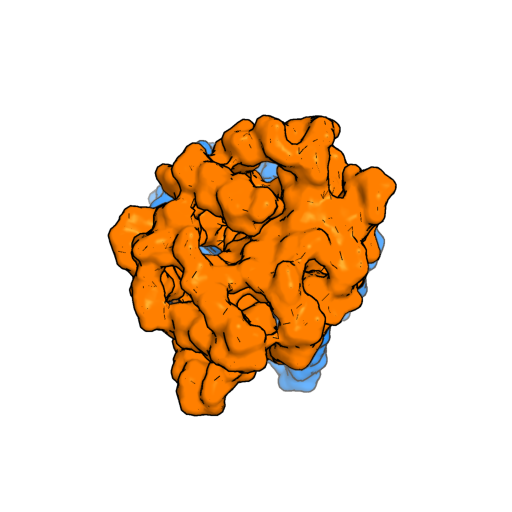184 ? 6.426 5.93 -3.793 1 97.44 184 GLU B C 1
ATOM 3471 O O . GLU B 1 184 ? 5.633 5.859 -2.85 1 97.44 184 GLU B O 1
ATOM 3476 N N . ILE B 1 185 ? 6.121 6.488 -4.961 1 97.69 185 ILE B N 1
ATOM 3477 C CA . ILE B 1 185 ? 4.836 7.145 -5.188 1 97.69 185 ILE B CA 1
ATOM 3478 C C . ILE B 1 185 ? 3.715 6.105 -5.168 1 97.69 185 ILE B C 1
ATOM 3480 O O . ILE B 1 185 ? 2.635 6.359 -4.633 1 97.69 185 ILE B O 1
ATOM 3484 N N . ARG B 1 186 ? 3.982 4.938 -5.715 1 97.56 186 ARG B N 1
ATOM 3485 C CA . ARG B 1 186 ? 3 3.857 -5.688 1 97.56 186 ARG B CA 1
ATOM 3486 C C . ARG B 1 186 ? 2.65 3.471 -4.254 1 97.56 186 ARG B C 1
ATOM 3488 O O . ARG B 1 186 ? 1.474 3.342 -3.912 1 97.56 186 ARG B O 1
ATOM 3495 N N . ALA B 1 187 ? 3.676 3.279 -3.426 1 98 187 ALA B N 1
ATOM 3496 C CA . ALA B 1 187 ? 3.463 2.926 -2.025 1 98 187 ALA B CA 1
ATOM 3497 C C . ALA B 1 187 ? 2.676 4.012 -1.299 1 98 187 ALA B C 1
ATOM 3499 O O . ALA B 1 187 ? 1.741 3.715 -0.551 1 98 187 ALA B O 1
ATOM 3500 N N . ASN B 1 188 ? 3.037 5.262 -1.534 1 98.31 188 ASN B N 1
ATOM 3501 C CA . ASN B 1 188 ? 2.367 6.383 -0.886 1 98.31 188 ASN B CA 1
ATOM 3502 C C . ASN B 1 188 ? 0.899 6.469 -1.294 1 98.31 188 ASN B C 1
ATOM 3504 O O . ASN B 1 188 ? 0.029 6.695 -0.452 1 98.31 188 ASN B O 1
ATOM 3508 N N . SER B 1 189 ? 0.674 6.309 -2.586 1 97.88 189 SER B N 1
ATOM 3509 C CA . SER B 1 189 ? -0.686 6.363 -3.111 1 97.88 189 SER B CA 1
ATOM 3510 C C . SER B 1 189 ? -1.563 5.281 -2.494 1 97.88 189 SER B C 1
ATOM 3512 O O . SER B 1 189 ? -2.668 5.562 -2.027 1 97.88 189 SER B O 1
ATOM 3514 N N . LEU B 1 190 ? -1.057 4.047 -2.465 1 98.19 190 LEU B N 1
ATOM 3515 C CA . LEU B 1 190 ? -1.811 2.943 -1.877 1 98.19 190 LEU B CA 1
ATOM 3516 C C . LEU B 1 190 ? -2.08 3.197 -0.398 1 98.19 190 LEU B C 1
ATOM 3518 O O . LEU B 1 190 ? -3.195 2.977 0.081 1 98.19 190 LEU B O 1
ATOM 3522 N N . PHE B 1 191 ? -1.078 3.652 0.305 1 98.44 191 PHE B N 1
ATOM 3523 C CA . PHE B 1 191 ? -1.209 3.912 1.733 1 98.44 191 PHE B CA 1
ATOM 3524 C C . PHE B 1 191 ? -2.254 4.992 1.994 1 98.44 191 PHE B C 1
ATOM 3526 O O . PHE B 1 191 ? -3.07 4.863 2.91 1 98.44 191 PHE B O 1
ATOM 3533 N N . TRP B 1 192 ? -2.275 6.023 1.207 1 98.5 192 TRP B N 1
ATOM 3534 C CA . TRP B 1 192 ? -3.227 7.121 1.365 1 98.5 192 TRP B CA 1
ATOM 3535 C C . TRP B 1 192 ? -4.656 6.641 1.129 1 98.5 192 TRP B C 1
ATOM 3537 O O . TRP B 1 192 ? -5.547 6.902 1.939 1 98.5 192 TRP B O 1
ATOM 3547 N N . PHE B 1 193 ? -4.895 5.926 0.007 1 98.38 193 PHE B N 1
ATOM 3548 C CA . PHE B 1 193 ? -6.234 5.438 -0.292 1 98.38 193 PHE B CA 1
ATOM 3549 C C . PHE B 1 193 ? -6.746 4.539 0.828 1 98.38 193 PHE B C 1
ATOM 3551 O O . PHE B 1 193 ? -7.926 4.586 1.178 1 98.38 193 PHE B O 1
ATOM 3558 N N . GLU B 1 194 ? -5.805 3.795 1.403 1 98.25 194 GLU B N 1
ATOM 3559 C CA . GLU B 1 194 ? -6.266 2.717 2.273 1 98.25 194 GLU B CA 1
ATOM 3560 C C . GLU B 1 194 ? -6.355 3.18 3.725 1 98.25 194 GLU B C 1
ATOM 3562 O O . GLU B 1 194 ? -7.203 2.703 4.48 1 98.25 194 GLU B O 1
ATOM 3567 N N . PHE B 1 195 ? -5.488 4.129 4.152 1 98.19 195 PHE B N 1
ATOM 3568 C CA . PHE B 1 195 ? -5.395 4.379 5.586 1 98.19 195 PHE B CA 1
ATOM 3569 C C . PHE B 1 195 ? -5.609 5.855 5.895 1 98.19 195 PHE B C 1
ATOM 3571 O O . PHE B 1 195 ? -5.508 6.273 7.051 1 98.19 195 PHE B O 1
ATOM 3578 N N . GLU B 1 196 ? -5.941 6.648 4.895 1 98.38 196 GLU B N 1
ATOM 3579 C CA . GLU B 1 196 ? -6.023 8.07 5.211 1 98.38 196 GLU B CA 1
ATOM 3580 C C . GLU B 1 196 ? -7.238 8.711 4.555 1 98.38 196 GLU B C 1
ATOM 3582 O O . GLU B 1 196 ? -7.949 9.5 5.188 1 98.38 196 GLU B O 1
ATOM 3587 N N . LEU B 1 197 ? -7.574 8.391 3.262 1 98.25 197 LEU B N 1
ATOM 3588 C CA . LEU B 1 197 ? -8.594 9.078 2.482 1 98.25 197 LEU B CA 1
ATOM 3589 C C . LEU B 1 197 ? -9.914 9.148 3.252 1 98.25 197 LEU B C 1
ATOM 3591 O O . LEU B 1 197 ? -10.406 10.242 3.555 1 98.25 197 LEU B O 1
ATOM 3595 N N . ARG B 1 198 ? -10.438 8.039 3.623 1 97.75 198 ARG B N 1
ATOM 3596 C CA . ARG B 1 198 ? -11.727 8.008 4.309 1 97.75 198 ARG B CA 1
ATOM 3597 C C . ARG B 1 198 ? -11.57 8.375 5.781 1 97.75 198 ARG B C 1
ATOM 3599 O O . ARG B 1 198 ? -12.414 9.078 6.34 1 97.75 198 ARG B O 1
ATOM 3606 N N . GLN B 1 199 ? -10.453 7.969 6.414 1 97.69 199 GLN B N 1
ATOM 3607 C CA . GLN B 1 199 ? -10.242 8.125 7.848 1 97.69 199 GLN B CA 1
ATOM 3608 C C . GLN B 1 199 ? -10.102 9.594 8.227 1 97.69 199 GLN B C 1
ATOM 3610 O O . GLN B 1 199 ? -10.719 10.062 9.188 1 97.69 199 GLN B O 1
ATOM 3615 N N . TYR B 1 200 ? -9.344 10.312 7.457 1 98.19 200 TYR B N 1
ATOM 3616 C CA . TYR B 1 200 ? -9.062 11.695 7.832 1 98.19 200 TYR B CA 1
ATOM 3617 C C . TYR B 1 200 ? -10.211 12.617 7.434 1 98.19 200 TYR B C 1
ATOM 3619 O O . TYR B 1 200 ? -10.562 13.539 8.172 1 98.19 200 TYR B O 1
ATOM 3627 N N . THR B 1 201 ? -10.867 12.367 6.297 1 97.44 201 THR B N 1
ATOM 3628 C CA . THR B 1 201 ? -11.945 13.227 5.82 1 97.44 201 THR B CA 1
ATOM 3629 C C . THR B 1 201 ? -13.195 13.062 6.68 1 97.44 201 THR B C 1
ATOM 3631 O O . THR B 1 201 ? -14.031 13.961 6.746 1 97.44 201 THR B O 1
ATOM 3634 N N . ASN B 1 202 ? -13.266 11.914 7.387 1 95.81 202 ASN B N 1
ATOM 3635 C CA . ASN B 1 202 ? -14.43 11.633 8.219 1 95.81 202 ASN B CA 1
ATOM 3636 C C . ASN B 1 202 ? -14.117 11.805 9.703 1 95.81 202 ASN B C 1
ATOM 3638 O O . ASN B 1 202 ? -15.008 11.664 10.547 1 95.81 202 ASN B O 1
ATOM 3642 N N . ALA B 1 203 ? -12.906 12.109 10 1 97.12 203 ALA B N 1
ATOM 3643 C CA . ALA B 1 203 ? -12.516 12.219 11.406 1 97.12 203 ALA B CA 1
ATOM 3644 C C . ALA B 1 203 ? -13.258 13.359 12.102 1 97.12 203 ALA B C 1
ATOM 3646 O O . ALA B 1 203 ? -13.461 14.422 11.508 1 97.12 203 ALA B O 1
ATOM 3647 N N . PRO B 1 204 ? -13.648 13.148 13.352 1 96.06 204 PRO B N 1
ATOM 3648 C CA . PRO B 1 204 ? -14.242 14.258 14.102 1 96.06 204 PRO B CA 1
ATOM 3649 C C . PRO B 1 204 ? -13.25 15.391 14.352 1 96.06 204 PRO B C 1
ATOM 3651 O O . PRO B 1 204 ? -12.07 15.141 14.609 1 96.06 204 PRO B O 1
ATOM 3654 N N . VAL B 1 205 ? -13.727 16.594 14.188 1 95.81 205 VAL B N 1
ATOM 3655 C CA . VAL B 1 205 ? -12.938 17.781 14.5 1 95.81 205 VAL B CA 1
ATOM 3656 C C . VAL B 1 205 ? -13.359 18.344 15.852 1 95.81 205 VAL B C 1
ATOM 3658 O O . VAL B 1 205 ? -14.547 18.547 16.094 1 95.81 205 VAL B O 1
ATOM 3661 N N . ASN B 1 206 ? -12.406 18.531 16.688 1 96.75 206 ASN B N 1
ATOM 3662 C CA . ASN B 1 206 ? -12.68 19.188 17.953 1 96.75 206 ASN B CA 1
ATOM 3663 C C . ASN B 1 206 ? -12.766 20.703 17.797 1 96.75 206 ASN B C 1
ATOM 3665 O O . ASN B 1 206 ? -11.867 21.438 18.219 1 96.75 206 ASN B O 1
ATOM 3669 N N . VAL B 1 207 ? -13.867 21.141 17.359 1 95.75 207 VAL B N 1
ATOM 3670 C CA . VAL B 1 207 ? -14.055 22.547 17.016 1 95.75 207 VAL B CA 1
ATOM 3671 C C . VAL B 1 207 ? -13.938 23.406 18.281 1 95.75 207 VAL B C 1
ATOM 3673 O O . VAL B 1 207 ? -13.383 24.5 18.234 1 95.75 207 VAL B O 1
ATOM 3676 N N . GLU B 1 208 ? -14.477 22.922 19.359 1 96.69 208 GLU B N 1
ATOM 3677 C CA . GLU B 1 208 ? -14.383 23.656 20.609 1 96.69 208 GLU B CA 1
ATOM 3678 C C . GLU B 1 208 ? -12.93 23.922 21 1 96.69 208 GLU B C 1
ATOM 3680 O O . GLU B 1 208 ? -12.586 25.031 21.391 1 96.69 208 GLU B O 1
ATOM 3685 N N . ALA B 1 209 ? -12.133 22.906 20.844 1 97.94 209 ALA B N 1
ATOM 3686 C CA . ALA B 1 209 ? -10.711 23.062 21.156 1 97.94 209 ALA B CA 1
ATOM 3687 C C . ALA B 1 209 ? -10.047 24.062 20.219 1 97.94 209 ALA B C 1
ATOM 3689 O O . ALA B 1 209 ? -9.195 24.844 20.625 1 97.94 209 ALA B O 1
ATOM 3690 N N . LEU B 1 210 ? -10.414 24.031 18.953 1 97.88 210 LEU B N 1
ATOM 3691 C CA . LEU B 1 210 ? -9.844 24.953 17.969 1 97.88 210 LEU B CA 1
ATOM 3692 C C . LEU B 1 210 ? -10.242 26.391 18.266 1 97.88 210 LEU B C 1
ATOM 3694 O O . LEU B 1 210 ? -9.422 27.297 18.172 1 97.88 210 LEU B O 1
ATOM 3698 N N . VAL B 1 211 ? -11.461 26.562 18.641 1 96.94 211 VAL B N 1
ATOM 3699 C CA . VAL B 1 211 ? -11.984 27.891 18.938 1 96.94 211 VAL B CA 1
ATOM 3700 C C . VAL B 1 211 ? -11.312 28.438 20.188 1 96.94 211 VAL B C 1
ATOM 3702 O O . VAL B 1 211 ? -11.023 29.625 20.281 1 96.94 211 VAL B O 1
ATOM 3705 N N . LYS B 1 212 ? -11.094 27.547 21.109 1 97.62 212 LYS B N 1
ATOM 3706 C CA . LYS B 1 212 ? -10.383 27.953 22.328 1 97.62 212 LYS B CA 1
ATOM 3707 C C . LYS B 1 212 ? -9 28.5 21.984 1 97.62 212 LYS B C 1
ATOM 3709 O O . LYS B 1 212 ? -8.5 29.406 22.672 1 97.62 212 LYS B O 1
ATOM 3714 N N . GLU B 1 213 ? -8.406 27.953 20.953 1 98.06 213 GLU B N 1
ATOM 3715 C CA . GLU B 1 213 ? -7.066 28.359 20.531 1 98.06 213 GLU B CA 1
ATOM 3716 C C . GLU B 1 213 ? -7.117 29.25 19.297 1 98.06 213 GLU B C 1
ATOM 3718 O O . GLU B 1 213 ? -6.18 29.266 18.5 1 98.06 213 GLU B O 1
ATOM 3723 N N . LYS B 1 214 ? -8.25 29.938 19.078 1 97.25 214 LYS B N 1
ATOM 3724 C CA . LYS B 1 214 ? -8.492 30.641 17.828 1 97.25 214 LYS B CA 1
ATOM 3725 C C . LYS B 1 214 ? -7.41 31.688 17.562 1 97.25 214 LYS B C 1
ATOM 3727 O O . LYS B 1 214 ? -7.109 32 16.406 1 97.25 214 LYS B O 1
ATOM 3732 N N . GLU B 1 215 ? -6.758 32.219 18.594 1 97.31 215 GLU B N 1
ATOM 3733 C CA . GLU B 1 215 ? -5.711 33.25 18.422 1 97.31 215 GLU B CA 1
ATOM 3734 C C . GLU B 1 215 ? -4.484 32.625 17.75 1 97.31 215 GLU B C 1
ATOM 3736 O O . GLU B 1 215 ? -3.668 33.375 17.172 1 97.31 215 GLU B O 1
ATOM 3741 N N . LYS B 1 216 ? -4.344 31.297 17.828 1 98.5 216 LYS B N 1
ATOM 3742 C CA . LYS B 1 216 ? -3.215 30.594 17.203 1 98.5 216 LYS B CA 1
ATOM 3743 C C . LYS B 1 216 ? -3.586 30.047 15.836 1 98.5 216 LYS B C 1
ATOM 3745 O O . LYS B 1 216 ? -2.719 29.578 15.094 1 98.5 216 LYS B O 1
ATOM 3750 N N . LEU B 1 217 ? -4.852 30.016 15.516 1 98.56 217 LEU B N 1
ATOM 3751 C CA . LEU B 1 217 ? -5.348 29.328 14.328 1 98.56 217 LEU B CA 1
ATOM 3752 C C . LEU B 1 217 ? -5.543 30.328 13.18 1 98.56 217 LEU B C 1
ATOM 3754 O O . LEU B 1 217 ? -6.289 31.297 13.312 1 98.56 217 LEU B O 1
ATOM 3758 N N . ILE B 1 218 ? -4.887 30.125 12.117 1 98.5 218 ILE B N 1
ATOM 3759 C CA . ILE B 1 218 ? -5.07 30.875 10.875 1 98.5 218 ILE B CA 1
ATOM 3760 C C . ILE B 1 218 ? -5.719 29.984 9.82 1 98.5 218 ILE B C 1
ATOM 3762 O O . ILE B 1 218 ? -5.141 28.969 9.422 1 98.5 218 ILE B O 1
ATOM 3766 N N . LEU B 1 219 ? -6.898 30.297 9.43 1 98 219 LEU B N 1
ATOM 3767 C CA . LEU B 1 219 ? -7.594 29.594 8.352 1 98 219 LEU B CA 1
ATOM 3768 C C . LEU B 1 219 ? -7.227 30.203 6.992 1 98 219 LEU B C 1
ATOM 3770 O O . LEU B 1 219 ? -7.473 31.375 6.746 1 98 219 LEU B O 1
ATOM 3774 N N . ALA B 1 220 ? -6.641 29.375 6.121 1 97.88 220 ALA B N 1
ATOM 3775 C CA . ALA B 1 220 ? -6.137 29.922 4.867 1 97.88 220 ALA B CA 1
ATOM 3776 C C . ALA B 1 220 ? -6.609 29.109 3.674 1 97.88 220 ALA B C 1
ATOM 3778 O O . ALA B 1 220 ? -6.719 27.875 3.76 1 97.88 220 ALA B O 1
ATOM 3779 N N . VAL B 1 221 ? -6.879 29.766 2.57 1 96.06 221 VAL B N 1
ATOM 3780 C CA . VAL B 1 221 ? -7.164 29.141 1.285 1 96.06 221 VAL B CA 1
ATOM 3781 C C . VAL B 1 221 ? -6.309 29.781 0.196 1 96.06 221 VAL B C 1
ATOM 3783 O O . VAL B 1 221 ? -5.859 30.922 0.341 1 96.06 221 VAL B O 1
ATOM 3786 N N . GLY B 1 222 ? -6.059 29.031 -0.859 1 94.12 222 GLY B N 1
ATOM 3787 C CA . GLY B 1 222 ? -5.371 29.609 -2 1 94.12 222 GLY B CA 1
ATOM 3788 C C . GLY B 1 222 ? -6.203 30.656 -2.727 1 94.12 222 GLY B C 1
ATOM 3789 O O . GLY B 1 222 ? -7.414 30.484 -2.877 1 94.12 222 GLY B O 1
ATOM 3790 N N . GLU B 1 223 ? -5.504 31.625 -3.178 1 93.31 223 GLU B N 1
ATOM 3791 C CA . GLU B 1 223 ? -6.156 32.656 -3.959 1 93.31 223 GLU B CA 1
ATOM 3792 C C . GLU B 1 223 ? -6.824 32.094 -5.203 1 93.31 223 GLU B C 1
ATOM 3794 O O . GLU B 1 223 ? -7.863 32.594 -5.645 1 93.31 223 GLU B O 1
ATOM 3799 N N . GLU B 1 224 ? -6.309 31.016 -5.664 1 90.62 224 GLU B N 1
ATOM 3800 C CA . GLU B 1 224 ? -6.766 30.422 -6.922 1 90.62 224 GLU B CA 1
ATOM 3801 C C . GLU B 1 224 ? -7.609 29.172 -6.672 1 90.62 224 GLU B C 1
ATOM 3803 O O . GLU B 1 224 ? -7.969 28.469 -7.613 1 90.62 224 GLU B O 1
ATOM 3808 N N . SER B 1 225 ? -7.836 28.953 -5.391 1 88.31 225 SER B N 1
ATOM 3809 C CA . SER B 1 225 ? -8.648 27.781 -5.066 1 88.31 225 SER B CA 1
ATOM 3810 C C . SER B 1 225 ? -10.125 28.031 -5.332 1 88.31 225 SER B C 1
ATOM 3812 O O . SER B 1 225 ? -10.586 29.172 -5.227 1 88.31 225 SER B O 1
ATOM 3814 N N . GLY B 1 226 ? -10.883 27.109 -5.734 1 80.38 226 GLY B N 1
ATOM 3815 C CA . GLY B 1 226 ? -12.297 27.234 -6.039 1 80.38 226 GLY B CA 1
ATOM 3816 C C . GLY B 1 226 ? -13.188 27.125 -4.812 1 80.38 226 GLY B C 1
ATOM 3817 O O . GLY B 1 226 ? -12.695 27.078 -3.686 1 80.38 226 GLY B O 1
ATOM 3818 N N . ASP B 1 227 ? -14.531 27.156 -5.062 1 76.69 227 ASP B N 1
ATOM 3819 C CA . ASP B 1 227 ? -15.539 27.125 -4.012 1 76.69 227 ASP B CA 1
ATOM 3820 C C . ASP B 1 227 ? -16.031 25.703 -3.754 1 76.69 227 ASP B C 1
ATOM 3822 O O . ASP B 1 227 ? -17.219 25.469 -3.5 1 76.69 227 ASP B O 1
ATOM 3826 N N . GLY B 1 228 ? -15.211 24.797 -3.578 1 77.62 228 GLY B N 1
ATOM 3827 C CA . GLY B 1 228 ? -15.609 23.422 -3.355 1 77.62 228 GLY B CA 1
ATOM 3828 C C . GLY B 1 228 ? -15.867 23.094 -1.896 1 77.62 228 GLY B C 1
ATOM 3829 O O . GLY B 1 228 ? -15.969 24 -1.066 1 77.62 228 GLY B O 1
ATOM 3830 N N . PRO B 1 229 ? -16.188 21.875 -1.554 1 81.12 229 PRO B N 1
ATOM 3831 C CA . PRO B 1 229 ? -16.531 21.438 -0.2 1 81.12 229 PRO B CA 1
ATOM 3832 C C . PRO B 1 229 ? -15.508 21.875 0.845 1 81.12 229 PRO B C 1
ATOM 3834 O O . PRO B 1 229 ? -15.867 22.156 1.99 1 81.12 229 PRO B O 1
ATOM 3837 N N . VAL B 1 230 ? -14.344 21.969 0.469 1 86.56 230 VAL B N 1
ATOM 3838 C CA . VAL B 1 230 ? -13.289 22.359 1.409 1 86.56 230 VAL B CA 1
ATOM 3839 C C . VAL B 1 230 ? -13.484 23.812 1.833 1 86.56 230 VAL B C 1
ATOM 3841 O O . VAL B 1 230 ? -13.242 24.172 2.99 1 86.56 230 VAL B O 1
ATOM 3844 N N . MET B 1 231 ? -13.945 24.625 0.972 1 88.62 231 MET B N 1
ATOM 3845 C CA . MET B 1 231 ? -14.234 26.016 1.313 1 88.62 231 MET B CA 1
ATOM 3846 C C . MET B 1 231 ? -15.383 26.094 2.312 1 88.62 231 MET B C 1
ATOM 3848 O O . MET B 1 231 ? -15.391 26.969 3.191 1 88.62 231 MET B O 1
ATOM 3852 N N . SER B 1 232 ? -16.344 25.203 2.145 1 91.69 232 SER B N 1
ATOM 3853 C CA . SER B 1 232 ? -17.453 25.172 3.102 1 91.69 232 SER B CA 1
ATOM 3854 C C . SER B 1 232 ? -16.953 24.797 4.496 1 91.69 232 SER B C 1
ATOM 3856 O O . SER B 1 232 ? -17.453 25.312 5.496 1 91.69 232 SER B O 1
ATOM 3858 N N . VAL B 1 233 ? -15.984 23.938 4.559 1 94.38 233 VAL B N 1
ATOM 3859 C CA . VAL B 1 233 ? -15.367 23.547 5.824 1 94.38 233 VAL B CA 1
ATOM 3860 C C . VAL B 1 233 ? -14.703 24.766 6.457 1 94.38 233 VAL B C 1
ATOM 3862 O O . VAL B 1 233 ? -14.906 25.047 7.645 1 94.38 233 VAL B O 1
ATOM 3865 N N . MET B 1 234 ? -13.961 25.516 5.664 1 94.44 234 MET B N 1
ATOM 3866 C CA . MET B 1 234 ? -13.25 26.703 6.141 1 94.44 234 MET B CA 1
ATOM 3867 C C . MET B 1 234 ? -14.227 27.734 6.688 1 94.44 234 MET B C 1
ATOM 3869 O O . MET B 1 234 ? -14.008 28.297 7.766 1 94.44 234 MET B O 1
ATOM 3873 N N . LYS B 1 235 ? -15.289 27.922 6.02 1 93.69 235 LYS B N 1
ATOM 3874 C CA . LYS B 1 235 ? -16.297 28.891 6.438 1 93.69 235 LYS B CA 1
ATOM 3875 C C . LYS B 1 235 ? -16.984 28.453 7.73 1 93.69 235 LYS B C 1
ATOM 3877 O O . LYS B 1 235 ? -17.266 29.266 8.602 1 93.69 235 LYS B O 1
ATOM 3882 N N . ALA B 1 236 ? -17.234 27.172 7.812 1 94.75 236 ALA B N 1
ATOM 3883 C CA . ALA B 1 236 ? -17.891 26.641 9.008 1 94.75 236 ALA B CA 1
ATOM 3884 C C . ALA B 1 236 ? -17.031 26.859 10.25 1 94.75 236 ALA B C 1
ATOM 3886 O O . ALA B 1 236 ? -17.531 27.297 11.281 1 94.75 236 ALA B O 1
ATOM 3887 N N . ILE B 1 237 ? -15.758 26.578 10.156 1 94.88 237 ILE B N 1
ATOM 3888 C CA . ILE B 1 237 ? -14.852 26.75 11.289 1 94.88 237 ILE B CA 1
ATOM 3889 C C . ILE B 1 237 ? -14.703 28.234 11.609 1 94.88 237 ILE B C 1
ATOM 3891 O O . ILE B 1 237 ? -14.75 28.625 12.781 1 94.88 237 ILE B O 1
ATOM 3895 N N . ALA B 1 238 ? -14.547 29.031 10.57 1 96.31 238 ALA B N 1
ATOM 3896 C CA . ALA B 1 238 ? -14.383 30.484 10.742 1 96.31 238 ALA B CA 1
ATOM 3897 C C . ALA B 1 238 ? -15.586 31.078 11.461 1 96.31 238 ALA B C 1
ATOM 3899 O O . ALA B 1 238 ? -15.422 31.922 12.352 1 96.31 238 ALA B O 1
ATOM 3900 N N . THR B 1 239 ? -16.75 30.688 11.062 1 95.88 239 THR B N 1
ATOM 3901 C CA . THR B 1 239 ? -17.984 31.203 11.648 1 95.88 239 THR B CA 1
ATOM 3902 C C . THR B 1 239 ? -18.062 30.859 13.133 1 95.88 239 THR B C 1
ATOM 3904 O O . THR B 1 239 ? -18.406 31.703 13.961 1 95.88 239 THR B O 1
ATOM 3907 N N . GLN B 1 240 ? -17.703 29.719 13.484 1 93.69 240 GLN B N 1
ATOM 3908 C CA . GLN B 1 240 ? -17.781 29.266 14.867 1 93.69 240 GLN B CA 1
ATOM 3909 C C . GLN B 1 240 ? -16.766 30 15.742 1 93.69 240 GLN B C 1
ATOM 3911 O O . GLN B 1 240 ? -17.031 30.25 16.922 1 93.69 240 GLN B O 1
ATOM 3916 N N . GLY B 1 241 ? -15.68 30.328 15.156 1 94.56 241 GLY B N 1
ATOM 3917 C CA . GLY B 1 241 ? -14.641 31 15.914 1 94.56 241 GLY B CA 1
ATOM 3918 C C . GLY B 1 241 ? -14.68 32.5 15.773 1 94.56 241 GLY B C 1
ATOM 3919 O O . GLY B 1 241 ? -13.922 33.219 16.438 1 94.56 241 GLY B O 1
ATOM 3920 N N . GLY B 1 242 ? -15.547 32.969 14.969 1 95.94 242 GLY B N 1
ATOM 3921 C CA . GLY B 1 242 ? -15.594 34.375 14.695 1 95.94 242 GLY B CA 1
ATOM 3922 C C . GLY B 1 242 ? -14.344 34.906 13.984 1 95.94 242 GLY B C 1
ATOM 3923 O O . GLY B 1 242 ? -13.812 35.969 14.336 1 95.94 242 GLY B O 1
ATOM 3924 N N . GLN B 1 243 ? -13.805 34.094 13.086 1 96.5 243 GLN B N 1
ATOM 3925 C CA . GLN B 1 243 ? -12.57 34.406 12.375 1 96.5 243 GLN B CA 1
ATOM 3926 C C . GLN B 1 243 ? -12.828 34.594 10.883 1 96.5 243 GLN B C 1
ATOM 3928 O O . GLN B 1 243 ? -13.922 34.312 10.398 1 96.5 243 GLN B O 1
ATOM 3933 N N . GLU B 1 244 ? -11.883 35.125 10.258 1 96.12 244 GLU B N 1
ATOM 3934 C CA . GLU B 1 244 ? -11.914 35.25 8.797 1 96.12 244 GLU B CA 1
ATOM 3935 C C . GLU B 1 244 ? -11.016 34.188 8.148 1 96.12 244 GLU B C 1
ATOM 3937 O O . GLU B 1 244 ? -10.055 33.719 8.758 1 96.12 244 GLU B O 1
ATOM 3942 N N . VAL B 1 245 ? -11.422 33.875 6.957 1 97 245 VAL B N 1
ATOM 3943 C CA . VAL B 1 245 ? -10.57 33.031 6.133 1 97 245 VAL B CA 1
ATOM 3944 C C . VAL B 1 245 ? -9.609 33.906 5.316 1 97 245 VAL B C 1
ATOM 3946 O O . VAL B 1 245 ? -10.047 34.781 4.59 1 97 245 VAL B O 1
ATOM 3949 N N . LEU B 1 246 ? -8.359 33.625 5.461 1 97.19 246 LEU B N 1
ATOM 3950 C CA . LEU B 1 246 ? -7.348 34.438 4.766 1 97.19 246 LEU B CA 1
ATOM 3951 C C . LEU B 1 246 ? -6.906 33.719 3.48 1 97.19 246 LEU B C 1
ATOM 3953 O O . LEU B 1 246 ? -7.137 32.531 3.307 1 97.19 246 LEU B O 1
ATOM 3957 N N . LYS B 1 247 ? -6.293 34.562 2.613 1 96.31 247 LYS B N 1
ATOM 3958 C CA . LYS B 1 247 ? -5.84 34 1.334 1 96.31 247 LYS B CA 1
ATOM 3959 C C . LYS B 1 247 ? -4.316 33.969 1.27 1 96.31 247 LYS B C 1
ATOM 3961 O O . LYS B 1 247 ? -3.637 34.844 1.768 1 96.31 247 LYS B O 1
ATOM 3966 N N . ILE B 1 248 ? -3.826 32.906 0.747 1 97.06 248 ILE B N 1
ATOM 3967 C CA . ILE B 1 248 ? -2.404 32.812 0.441 1 97.06 248 ILE B CA 1
ATOM 3968 C C . ILE B 1 248 ? -2.213 32.594 -1.06 1 97.06 248 ILE B C 1
ATOM 3970 O O . ILE B 1 248 ? -3.137 32.156 -1.757 1 97.06 248 ILE B O 1
ATOM 3974 N N . SER B 1 249 ? -1.006 32.875 -1.575 1 95.56 249 SER B N 1
ATOM 3975 C CA . SER B 1 249 ? -0.728 32.844 -3.006 1 95.56 249 SER B CA 1
ATOM 3976 C C . SER B 1 249 ? -0.855 31.406 -3.545 1 95.56 249 SER B C 1
ATOM 3978 O O . SER B 1 249 ? -0.45 30.453 -2.883 1 95.56 249 SER B O 1
ATOM 3980 N N . GLY B 1 250 ? -1.425 31.344 -4.805 1 93.25 250 GLY B N 1
ATOM 3981 C CA . GLY B 1 250 ? -1.569 30.062 -5.469 1 93.25 250 GLY B CA 1
ATOM 3982 C C . GLY B 1 250 ? -2.879 29.375 -5.145 1 93.25 250 GLY B C 1
ATOM 3983 O O . GLY B 1 250 ? -3.828 30.016 -4.688 1 93.25 250 GLY B O 1
ATOM 3984 N N . GLY B 1 251 ? -2.941 28.125 -5.543 1 92.38 251 GLY B N 1
ATOM 3985 C CA . GLY B 1 251 ? -4.086 27.266 -5.238 1 92.38 251 GLY B CA 1
ATOM 3986 C C . GLY B 1 251 ? -3.793 26.234 -4.172 1 92.38 251 GLY B C 1
ATOM 3987 O O . GLY B 1 251 ? -3.182 26.547 -3.148 1 92.38 251 GLY B O 1
ATOM 3988 N N . HIS B 1 252 ? -4.281 25.062 -4.379 1 93.5 252 HIS B N 1
ATOM 3989 C CA . HIS B 1 252 ? -4.105 23.984 -3.412 1 93.5 252 HIS B CA 1
ATOM 3990 C C . HIS B 1 252 ? -2.643 23.562 -3.316 1 93.5 252 HIS B C 1
ATOM 3992 O O . HIS B 1 252 ? -2.186 23.125 -2.258 1 93.5 252 HIS B O 1
ATOM 3998 N N . LEU B 1 253 ? -1.874 23.734 -4.414 1 95.25 253 LEU B N 1
ATOM 3999 C CA . LEU B 1 253 ? -0.471 23.328 -4.457 1 95.25 253 LEU B CA 1
ATOM 4000 C C . LEU B 1 253 ? 0.43 24.531 -4.695 1 95.25 253 LEU B C 1
ATOM 4002 O O . LEU B 1 253 ? 1.454 24.438 -5.375 1 95.25 253 LEU B O 1
ATOM 4006 N N . GLY B 1 254 ? 0.031 25.656 -4.207 1 95.06 254 GLY B N 1
ATOM 4007 C CA . GLY B 1 254 ? 0.804 26.875 -4.395 1 95.06 254 GLY B CA 1
ATOM 4008 C C . GLY B 1 254 ? 2.244 26.734 -3.939 1 95.06 254 GLY B C 1
ATOM 4009 O O . GLY B 1 254 ? 3.145 27.344 -4.527 1 95.06 254 GLY B O 1
ATOM 4010 N N . TYR B 1 255 ? 2.52 25.922 -2.912 1 97.25 255 TYR B N 1
ATOM 4011 C CA . TYR B 1 255 ? 3.857 25.734 -2.359 1 97.25 255 TYR B CA 1
ATOM 4012 C C . TYR B 1 255 ? 4.766 25.016 -3.352 1 97.25 255 TYR B C 1
ATOM 4014 O O . TYR B 1 255 ? 5.988 25.062 -3.227 1 97.25 255 TYR B O 1
ATOM 4022 N N . MET B 1 256 ? 4.211 24.328 -4.34 1 96.69 256 MET B N 1
ATOM 4023 C CA . MET B 1 256 ? 5 23.656 -5.371 1 96.69 256 MET B CA 1
ATOM 4024 C C . MET B 1 256 ? 5.082 24.516 -6.633 1 96.69 256 MET B C 1
ATOM 4026 O O . MET B 1 256 ? 6.145 24.609 -7.25 1 96.69 256 MET B O 1
ATOM 4030 N N . LEU B 1 257 ? 4.008 25.188 -7.004 1 95.5 257 LEU B N 1
ATOM 4031 C CA . LEU B 1 257 ? 3.9 25.844 -8.297 1 95.5 257 LEU B CA 1
ATOM 4032 C C . LEU B 1 257 ? 4.434 27.266 -8.234 1 95.5 257 LEU B C 1
ATOM 4034 O O . LEU B 1 257 ? 4.945 27.797 -9.227 1 95.5 257 LEU B O 1
ATOM 4038 N N . LYS B 1 258 ? 4.25 27.891 -7.074 1 96.56 258 LYS B N 1
ATOM 4039 C CA . LYS B 1 258 ? 4.703 29.25 -6.84 1 96.56 258 LYS B CA 1
ATOM 4040 C C . LYS B 1 258 ? 5.453 29.359 -5.516 1 96.56 258 LYS B C 1
ATOM 4042 O O . LYS B 1 258 ? 5.086 30.172 -4.656 1 96.56 258 LYS B O 1
ATOM 4047 N N . PRO B 1 259 ? 6.578 28.688 -5.422 1 98.12 259 PRO B N 1
ATOM 4048 C CA . PRO B 1 259 ? 7.219 28.531 -4.113 1 98.12 259 PRO B CA 1
ATOM 4049 C C . PRO B 1 259 ? 7.648 29.844 -3.494 1 98.12 259 PRO B C 1
ATOM 4051 O O . PRO B 1 259 ? 7.504 30.047 -2.283 1 98.12 259 PRO B O 1
ATOM 4054 N N . GLU B 1 260 ? 8.156 30.781 -4.242 1 98.25 260 GLU B N 1
ATOM 4055 C CA . GLU B 1 260 ? 8.664 32.031 -3.697 1 98.25 260 GLU B CA 1
ATOM 4056 C C . GLU B 1 260 ? 7.52 32.938 -3.189 1 98.25 260 GLU B C 1
ATOM 4058 O O . GLU B 1 260 ? 7.562 33.406 -2.059 1 98.25 260 GLU B O 1
ATOM 4063 N N . VAL B 1 261 ? 6.527 33.156 -4.043 1 98.31 261 VAL B N 1
ATOM 4064 C CA . VAL B 1 261 ? 5.422 34.031 -3.678 1 98.31 261 VAL B CA 1
ATOM 4065 C C . VAL B 1 261 ? 4.605 33.375 -2.555 1 98.31 261 VAL B C 1
ATOM 4067 O O . VAL B 1 261 ? 4.109 34.094 -1.667 1 98.31 261 VAL B O 1
ATOM 4070 N N . TRP B 1 262 ? 4.418 32.094 -2.637 1 98.25 262 TRP B N 1
ATOM 4071 C CA . TRP B 1 262 ? 3.758 31.359 -1.557 1 98.25 262 TRP B CA 1
ATOM 4072 C C . TRP B 1 262 ? 4.496 31.547 -0.237 1 98.25 262 TRP B C 1
ATOM 4074 O O . TRP B 1 262 ? 3.877 31.844 0.79 1 98.25 262 TRP B O 1
ATOM 4084 N N . ALA B 1 263 ? 5.852 31.406 -0.235 1 98.62 263 ALA B N 1
ATOM 4085 C CA . ALA B 1 263 ? 6.664 31.578 0.969 1 98.62 263 ALA B CA 1
ATOM 4086 C C . ALA B 1 263 ? 6.484 32.969 1.559 1 98.62 263 ALA B C 1
ATOM 4088 O O . ALA B 1 263 ? 6.406 33.125 2.779 1 98.62 263 ALA B O 1
ATOM 4089 N N . LYS B 1 264 ? 6.391 33.938 0.729 1 98.31 264 LYS B N 1
ATOM 4090 C CA . LYS B 1 264 ? 6.168 35.312 1.193 1 98.31 264 LYS B CA 1
ATOM 4091 C C . LYS B 1 264 ? 4.84 35.438 1.936 1 98.31 264 LYS B C 1
ATOM 4093 O O . LYS B 1 264 ? 4.758 36.125 2.963 1 98.31 264 LYS B O 1
ATOM 4098 N N . SER B 1 265 ? 3.803 34.812 1.369 1 98.44 265 SER B N 1
ATOM 4099 C CA . SER B 1 265 ? 2.504 34.812 2.033 1 98.44 265 SER B CA 1
ATOM 4100 C C . SER B 1 265 ? 2.596 34.188 3.426 1 98.44 265 SER B C 1
ATOM 4102 O O . SER B 1 265 ? 1.972 34.688 4.371 1 98.44 265 SER B O 1
ATOM 4104 N N . ILE B 1 266 ? 3.346 33.094 3.57 1 98.69 266 ILE B N 1
ATOM 4105 C CA . ILE B 1 266 ? 3.488 32.406 4.84 1 98.69 266 ILE B CA 1
ATOM 4106 C C . ILE B 1 266 ? 4.211 33.281 5.848 1 98.69 266 ILE B C 1
ATOM 4108 O O . ILE B 1 266 ? 3.797 33.406 7.004 1 98.69 266 ILE B O 1
ATOM 4112 N N . VAL B 1 267 ? 5.281 33.938 5.406 1 98.31 267 VAL B N 1
ATOM 4113 C CA . VAL B 1 267 ? 6.039 34.844 6.27 1 98.31 267 VAL B CA 1
ATOM 4114 C C . VAL B 1 267 ? 5.129 35.969 6.773 1 98.31 267 VAL B C 1
ATOM 4116 O O . VAL B 1 267 ? 5.145 36.312 7.957 1 98.31 267 VAL B O 1
ATOM 4119 N N . GLU B 1 268 ? 4.324 36.469 5.895 1 98 268 GLU B N 1
ATOM 4120 C CA . GLU B 1 268 ? 3.426 37.562 6.246 1 98 268 GLU B CA 1
ATOM 4121 C C . GLU B 1 268 ? 2.391 37.125 7.277 1 98 268 GLU B C 1
ATOM 4123 O O . GLU B 1 268 ? 2.062 37.875 8.195 1 98 268 GLU B O 1
ATOM 4128 N N . LEU B 1 269 ? 1.867 35.938 7.141 1 98 269 LEU B N 1
ATOM 4129 C CA . LEU B 1 269 ? 0.827 35.438 8.031 1 98 269 LEU B CA 1
ATOM 4130 C C . LEU B 1 269 ? 1.401 35.094 9.406 1 98 269 LEU B C 1
ATOM 4132 O O . LEU B 1 269 ? 0.706 35.219 10.422 1 98 269 LEU B O 1
ATOM 4136 N N . LEU B 1 270 ? 2.674 34.688 9.469 1 97.25 270 LEU B N 1
ATOM 4137 C CA . LEU B 1 270 ? 3.244 34.188 10.719 1 97.25 270 LEU B CA 1
ATOM 4138 C C . LEU B 1 270 ? 4.008 35.312 11.445 1 97.25 270 LEU B C 1
ATOM 4140 O O . LEU B 1 270 ? 4.469 35.094 12.57 1 97.25 270 LEU B O 1
ATOM 4144 N N . GLN B 1 271 ? 4.191 36.469 10.867 1 87.94 271 GLN B N 1
ATOM 4145 C CA . GLN B 1 271 ? 4.746 37.625 11.555 1 87.94 271 GLN B CA 1
ATOM 4146 C C . GLN B 1 271 ? 3.686 38.344 12.406 1 87.94 271 GLN B C 1
ATOM 4148 O O . GLN B 1 271 ? 2.514 38.375 12.031 1 87.94 271 GLN B O 1
#

Radius of gyration: 25.9 Å; Cα contacts (8 Å, |Δi|>4): 1195; chains: 2; bounding box: 47×77×55 Å

Nearest PDB structures (foldseek):
  6azc-assembly2_B  TM=7.498E-01  e=1.509E-09  Physcomitrium patens
  7k38-assembly1_A  TM=7.082E-01  e=1.280E-09  Pisum sativum
  6atx-assembly1_A  TM=7.492E-01  e=2.609E-09  Physcomitrium patens
  7f5w-assembly2_B  TM=7.230E-01  e=3.625E-09  Saccharum hybrid cultivar ROC22
  8u2l-assembly1_A  TM=7.114E-01  e=8.244E-09  Arabidopsis thaliana

Organism: Fusarium proliferatum (strain ET1) (NCBI:txid1227346)

pLDDT: mean 95.61, std 5.22, range [67.0, 98.94]

InterPro domains:
  IPR000073 Alpha/beta hydrolase fold-1 [PF00561] (21-127)
  IPR029058 Alpha/Beta hydrolase fold [G3DSA:3.40.50.1820] (4-271)
  IPR029058 Alpha/Beta hydrolase fold [SSF53474] (5-271)

Secondary structure (DSSP, 8-state):
--EEEETTEEEEEEEE-SSSPEEEEE--TT--GGGGHHHHHHHTTT-EEEEEPPTTSTT-EE-S---GGGHHHHHHHHHHHHHHHH-SSS-EEEEEETHHHHHHHHHHHH-GGGEEEEEEES---GGGS-HHHHHHHHHHHHHHHHHHHHH-HHHHHHHHHHHH--THHHHHHHHHT-GGG-HHHHHHHHHHHHHTHHHHHTSPP-HHHHHHTGGGEEEEEETT--SSHHHHHHHHHHHHHT-PEEEESSSTTHHHHSHHHHHHHHHHHH-/--EEEETTEEEEEEEE-SSSPEEEEE--TT--GGGGHHHHHHHTTT-EEEEEPPTTSTT-EE-S---GGGHHHHHHHHHHHHHHHH-TTS-EEEEEETHHHHHHHHHHHH-GGGEEEEEEES---GGGS-HHHHHHHHHHHHHHHHHHHHH-HHHHHHHHHHHH--THHHHHHHHHT-GGG-HHHHHHHHHHHHHTHHHHHTSPP-HHHHHHTGGGEEEEEETT--SSHHHHHHHHHHHHHT-PEEEESSSTTHHHHSHHHHHHHHHHHH-

Foldseek 3Di:
DDWDDDVFKIKDKDKAADPAFEEEEAEALLQWLCLLVLLRNLLNVHHTYIRIRQAQADPMYTDDDDDLLCRLLVSLVVVQVVQCVRGPVSAHAYEAAALGLLSQLSNCLVPVPRHQAYERELYLQLQLFPPVLSVVSLVLLVVLLVCCVPPNLLRSLLSVLVQWDDDPVSVVSSVSQPLVVDVNSVSSNVCSSVRPSNDSSHDDGPLVSCLVVVVRYAAEFEPRTDCHSSVSVSVSSCVVNVHDYYYAYDHSSCSNVPSNRRSVRVVVVVD/DDWDDDVFKIKDKDWAADPAFEEEEAEALLQWLCLLVLLRNLLNVHHTYIRIRQAQADPMYTDDDDDLLCRLLVSLVVVQVVQCVRGPVSAHAYEAAALGLLSQLSNCLVPVVRHQAYERELYLQLQLFPPVLSVVSLVLLVVLLVCCVPPNLLRSLLSVLVQWDDDPVSVVSSVSQPLVVDVNSVSSNVCSSVRPSNPSSHDDGPLVSCLVVVVRYAAEFEPRTDDHSSVSVSVSSCVVNVHDYYYAYDHSSCSNPPSNRRSVRVVVVVD

Sequence (542 aa):
MPQLNVPGAVLHYETFGSDGPLLIVIPGADGRGSVFHSSAQFLAAHFTVVCWDRRGYSQSFLDGKQDFQQRLQTDADDAQRLILHLSGNGTAAVFGTSSGAVVGQQLLASHPECVTRLIAHEPPAFSVLPKEFQLQAHGLINHIYDTYRAHGPGTAMEVFSRGLSEGPETSLMQSCMDAKRGDEIRANSLFWFEFELRQYTNAPVNVEALVKEKEKLILAVGEESGDGPVMSVMKAIATQGGQEVLKISGGHLGYMLKPEVWAKSIVELLQMPQLNVPGAVLHYETFGSDGPLLIVIPGADGRGSVFHSSAQFLAAHFTVVCWDRRGYSQSFLDGKQDFQQRLQTDADDAQRLILHLSGNGTAAVFGTSSGAVVGQQLLASHPECVTRLIAHEPPAFSVLPKEFQLQAHGLINHIYDTYRAHGPGTAMEVFSRGLSEGPETSLMQSCMDAKRGDEIRANSLFWFEFELRQYTNAPVNVEALVKEKEKLILAVGEESGDGPVMSVMKAIATQGGQEVLKISGGHLGYMLKPEVWAKSIVELLQ